Protein AF-0000000075735132 (afdb_homodimer)

Solvent-accessible surface area (backbone atoms only — not comparable to full-atom values): 22050 Å² total; per-residue (Å²): 130,84,70,47,73,65,55,49,49,50,51,51,50,47,44,49,54,45,39,51,53,48,32,50,73,66,31,64,91,72,55,51,64,58,58,38,16,55,75,54,72,46,49,54,64,59,48,31,70,76,30,65,45,66,66,43,42,49,52,51,56,51,56,54,73,49,44,65,52,47,50,49,36,55,48,51,74,75,40,79,85,58,55,46,62,61,53,50,49,49,54,50,42,53,50,36,36,54,41,63,74,29,66,48,54,40,51,50,50,36,49,45,54,54,47,28,60,72,77,33,45,67,60,44,49,50,49,53,50,52,49,34,50,27,43,22,52,33,35,43,51,21,42,76,70,64,43,40,21,80,84,53,49,34,66,42,48,19,50,38,50,46,16,18,53,51,22,43,51,49,45,43,61,70,65,48,76,92,60,46,45,62,57,47,47,34,49,26,51,51,46,50,52,60,46,43,37,43,53,94,83,52,76,78,72,80,76,127,129,83,71,46,72,64,55,50,49,50,51,50,50,47,44,51,52,44,38,51,51,47,33,53,73,64,32,63,89,73,55,50,66,58,59,40,16,55,75,55,72,47,50,55,65,60,48,31,70,74,29,66,46,67,65,42,42,50,53,52,55,52,55,52,72,50,43,65,52,46,50,48,32,54,48,49,74,73,39,79,85,58,57,45,62,61,51,50,51,51,54,51,42,53,50,37,34,53,43,62,75,29,68,48,55,40,52,50,48,38,50,45,53,55,46,27,61,71,76,32,47,67,58,45,50,49,48,54,50,51,49,33,50,28,44,22,51,32,36,44,51,22,41,74,71,63,44,39,23,80,82,53,48,35,65,42,48,20,51,38,50,44,15,18,53,51,22,45,49,50,45,44,61,69,64,48,76,91,58,46,44,63,58,49,48,33,49,24,51,51,45,51,52,61,44,42,36,43,52,92,83,51,77,78,72,78,76,128

Structure (mmCIF, N/CA/C/O backbone):
data_AF-0000000075735132-model_v1
#
loop_
_entity.id
_entity.type
_entity.pdbx_description
1 polymer 'TetR family transcriptional regulator'
#
loop_
_atom_site.group_PDB
_atom_site.id
_atom_site.type_symbol
_atom_site.label_atom_id
_atom_site.label_alt_id
_atom_site.label_comp_id
_atom_site.label_asym_id
_atom_site.label_entity_id
_atom_site.label_seq_id
_atom_site.pdbx_PDB_ins_code
_atom_site.Cartn_x
_atom_site.Cartn_y
_atom_site.Cartn_z
_atom_site.occupancy
_atom_site.B_iso_or_equiv
_atom_site.auth_seq_id
_atom_site.auth_comp_id
_atom_site.auth_asym_id
_atom_site.auth_atom_id
_atom_site.pdbx_PDB_model_num
ATOM 1 N N . MET A 1 1 ? 19.422 -32.281 -28.219 1 46.91 1 MET A N 1
ATOM 2 C CA . MET A 1 1 ? 17.984 -32.531 -28.234 1 46.91 1 MET A CA 1
ATOM 3 C C . MET A 1 1 ? 17.219 -31.344 -27.672 1 46.91 1 MET A C 1
ATOM 5 O O . MET A 1 1 ? 17.609 -30.766 -26.656 1 46.91 1 MET A O 1
ATOM 9 N N . ARG A 1 2 ? 16.469 -30.719 -28.516 1 56.91 2 ARG A N 1
ATOM 10 C CA . ARG A 1 2 ? 15.719 -29.5 -28.266 1 56.91 2 ARG A CA 1
ATOM 11 C C . ARG A 1 2 ? 14.766 -29.672 -27.094 1 56.91 2 ARG A C 1
ATOM 13 O O . ARG A 1 2 ? 13.875 -30.531 -27.125 1 56.91 2 ARG A O 1
ATOM 20 N N . ARG A 1 3 ? 15.219 -29.312 -25.984 1 70.75 3 ARG A N 1
ATOM 21 C CA . ARG A 1 3 ? 14.344 -29.438 -24.812 1 70.75 3 ARG A CA 1
ATOM 22 C C . ARG A 1 3 ? 12.953 -28.891 -25.109 1 70.75 3 ARG A C 1
ATOM 24 O O . ARG A 1 3 ? 12.812 -27.781 -25.641 1 70.75 3 ARG A O 1
ATOM 31 N N . THR A 1 4 ? 12 -29.672 -24.922 1 82.69 4 THR A N 1
ATOM 32 C CA . THR A 1 4 ? 10.617 -29.25 -25.094 1 82.69 4 THR A CA 1
ATOM 33 C C . THR A 1 4 ? 10.266 -28.125 -24.125 1 82.69 4 THR A C 1
ATOM 35 O O . THR A 1 4 ? 10.969 -27.906 -23.141 1 82.69 4 THR A O 1
ATOM 38 N N . LYS A 1 5 ? 9.383 -27.297 -24.547 1 81.69 5 LYS A N 1
ATOM 39 C CA . LYS A 1 5 ? 8.906 -26.203 -23.719 1 81.69 5 LYS A CA 1
ATOM 40 C C . LYS A 1 5 ? 8.555 -26.688 -22.312 1 81.69 5 LYS A C 1
ATOM 42 O O . LYS A 1 5 ? 8.867 -26.016 -21.328 1 81.69 5 LYS A O 1
ATOM 47 N N . LEU A 1 6 ? 8.031 -27.844 -22.25 1 84.69 6 LEU A N 1
ATOM 48 C CA . LEU A 1 6 ? 7.637 -28.422 -20.969 1 84.69 6 LEU A CA 1
ATOM 49 C C . LEU A 1 6 ? 8.859 -28.781 -20.141 1 84.69 6 LEU A C 1
ATOM 51 O O . LEU A 1 6 ? 8.875 -28.547 -18.922 1 84.69 6 LEU A O 1
ATOM 55 N N . GLU A 1 7 ? 9.828 -29.344 -20.781 1 84.56 7 GLU A N 1
ATOM 56 C CA . GLU A 1 7 ? 11.062 -29.688 -20.062 1 84.56 7 GLU A CA 1
ATOM 57 C C . GLU A 1 7 ? 11.773 -28.453 -19.547 1 84.56 7 GLU A C 1
ATOM 59 O O . GLU A 1 7 ? 12.297 -28.453 -18.422 1 84.56 7 GLU A O 1
ATOM 64 N N . ALA A 1 8 ? 11.75 -27.484 -20.359 1 87.75 8 ALA A N 1
ATOM 65 C CA . ALA A 1 8 ? 12.375 -26.219 -19.969 1 87.75 8 ALA A CA 1
ATOM 66 C C . ALA A 1 8 ? 11.672 -25.625 -18.75 1 87.75 8 ALA A C 1
ATOM 68 O O . ALA A 1 8 ? 12.32 -25.125 -17.828 1 87.75 8 ALA A O 1
ATOM 69 N N . GLU A 1 9 ? 10.367 -25.719 -18.781 1 89.94 9 GLU A N 1
ATOM 70 C CA . GLU A 1 9 ? 9.586 -25.172 -17.688 1 89.94 9 GLU A CA 1
ATOM 71 C C . GLU A 1 9 ? 9.812 -25.969 -16.406 1 89.94 9 GLU A C 1
ATOM 73 O O . GLU A 1 9 ? 9.891 -25.391 -15.312 1 89.94 9 GLU A O 1
ATOM 78 N N . THR A 1 10 ? 9.883 -27.219 -16.531 1 91.19 10 THR A N 1
ATOM 79 C CA . THR A 1 10 ? 10.148 -28.078 -15.375 1 91.19 10 THR A CA 1
ATOM 80 C C . THR A 1 10 ? 11.516 -27.766 -14.773 1 91.19 10 THR A C 1
ATOM 82 O O . THR A 1 10 ? 11.664 -27.688 -13.555 1 91.19 10 THR A O 1
ATOM 85 N N . THR A 1 11 ? 12.5 -27.641 -15.672 1 92.12 11 THR A N 1
ATOM 86 C CA . THR A 1 11 ? 13.844 -27.281 -15.227 1 92.12 11 THR A CA 1
ATOM 87 C C . THR A 1 11 ? 13.828 -25.938 -14.5 1 92.12 11 THR A C 1
ATOM 89 O O . THR A 1 11 ? 14.406 -25.797 -13.422 1 92.12 11 THR A O 1
ATOM 92 N N . ARG A 1 12 ? 13.195 -25.016 -15.125 1 93.81 12 ARG A N 1
ATOM 93 C CA . ARG A 1 12 ? 13.086 -23.688 -14.547 1 93.81 12 ARG A CA 1
ATOM 94 C C . ARG A 1 12 ? 12.484 -23.734 -13.148 1 93.81 12 ARG A C 1
ATOM 96 O O . ARG A 1 12 ? 13.023 -23.141 -12.211 1 93.81 12 ARG A O 1
ATOM 103 N N . GLU A 1 13 ? 11.414 -24.516 -13 1 93.5 13 GLU A N 1
ATOM 104 C CA . GLU A 1 13 ? 10.727 -24.625 -11.719 1 93.5 13 GLU A CA 1
ATOM 105 C C . GLU A 1 13 ? 11.602 -25.328 -10.68 1 93.5 13 GLU A C 1
ATOM 107 O O . GLU A 1 13 ? 11.594 -24.969 -9.5 1 93.5 13 GLU A O 1
ATOM 112 N N . THR A 1 14 ? 12.312 -26.297 -11.109 1 95 14 THR A N 1
ATOM 113 C CA . THR A 1 14 ? 13.211 -27 -10.211 1 95 14 THR A CA 1
ATOM 114 C C . THR A 1 14 ? 14.289 -26.062 -9.672 1 95 14 THR A C 1
ATOM 116 O O . THR A 1 14 ? 14.562 -26.047 -8.477 1 95 14 THR A O 1
ATOM 119 N N . ILE A 1 15 ? 14.859 -25.328 -10.578 1 96.12 15 ILE A N 1
ATOM 120 C CA . ILE A 1 15 ? 15.914 -24.406 -10.188 1 96.12 15 ILE A CA 1
ATOM 121 C C . ILE A 1 15 ? 15.352 -23.375 -9.211 1 96.12 15 ILE A C 1
ATOM 123 O O . ILE A 1 15 ? 15.984 -23.062 -8.195 1 96.12 15 ILE A O 1
ATOM 127 N N . LEU A 1 16 ? 14.172 -22.891 -9.469 1 96.19 16 LEU A N 1
ATOM 128 C CA . LEU A 1 16 ? 13.547 -21.891 -8.609 1 96.19 16 LEU A CA 1
ATOM 129 C C . LEU A 1 16 ? 13.273 -22.469 -7.223 1 96.19 16 LEU A C 1
ATOM 131 O O . LEU A 1 16 ? 13.508 -21.812 -6.211 1 96.19 16 LEU A O 1
ATOM 135 N N . ALA A 1 17 ? 12.805 -23.703 -7.195 1 95.88 17 ALA A N 1
ATOM 136 C CA . ALA A 1 17 ? 12.5 -24.344 -5.922 1 95.88 17 ALA A CA 1
ATOM 137 C C . ALA A 1 17 ? 13.758 -24.531 -5.082 1 95.88 17 ALA A C 1
ATOM 139 O O . ALA A 1 17 ? 13.75 -24.297 -3.873 1 95.88 17 ALA A O 1
ATOM 140 N N . VAL A 1 18 ? 14.781 -24.906 -5.707 1 97.25 18 VAL A N 1
ATOM 141 C CA . VAL A 1 18 ? 16.047 -25.141 -5.027 1 97.25 18 VAL A CA 1
ATOM 142 C C . VAL A 1 18 ? 16.625 -23.812 -4.547 1 97.25 18 VAL A C 1
ATOM 144 O O . VAL A 1 18 ? 17.125 -23.703 -3.424 1 97.25 18 VAL A O 1
ATOM 147 N N . ALA A 1 19 ? 16.594 -22.844 -5.41 1 97.38 19 ALA A N 1
ATOM 148 C CA . ALA A 1 19 ? 17.094 -21.516 -5.039 1 97.38 19 ALA A CA 1
ATOM 149 C C . ALA A 1 19 ? 16.344 -20.984 -3.812 1 97.38 19 ALA A C 1
ATOM 151 O O . ALA A 1 19 ? 16.969 -20.5 -2.867 1 97.38 19 ALA A O 1
ATOM 152 N N . GLU A 1 20 ? 15.039 -21.062 -3.863 1 96.12 20 GLU A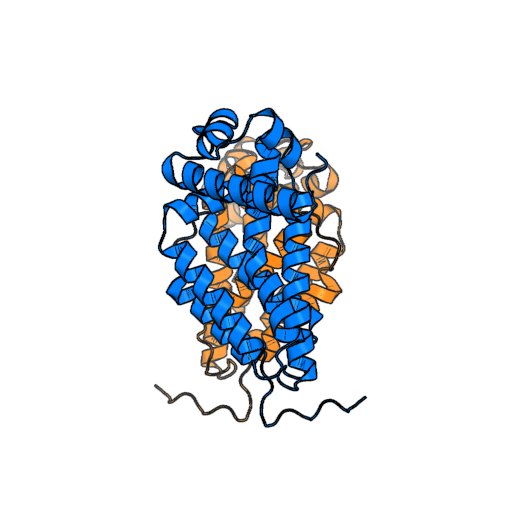 N 1
ATOM 153 C CA . GLU A 1 20 ? 14.227 -20.594 -2.74 1 96.12 20 GLU A CA 1
ATOM 154 C C . GLU A 1 20 ? 14.633 -21.297 -1.444 1 96.12 20 GLU A C 1
ATOM 156 O O . GLU A 1 20 ? 14.805 -20.641 -0.412 1 96.12 20 GLU A O 1
ATOM 161 N N . ARG A 1 21 ? 14.773 -22.578 -1.515 1 96.5 21 ARG A N 1
ATOM 162 C CA . ARG A 1 21 ? 15.164 -23.359 -0.343 1 96.5 21 ARG A CA 1
ATOM 163 C C . ARG A 1 21 ? 16.516 -22.891 0.195 1 96.5 21 ARG A C 1
ATOM 165 O O . ARG A 1 21 ? 16.672 -22.688 1.401 1 96.5 21 ARG A O 1
ATOM 172 N N . LEU A 1 22 ? 17.469 -22.703 -0.679 1 97.5 22 LEU A N 1
ATOM 173 C CA . LEU A 1 22 ? 18.797 -22.297 -0.275 1 97.5 22 LEU A CA 1
ATOM 174 C C . LEU A 1 22 ? 18.781 -20.875 0.302 1 97.5 22 LEU A C 1
ATOM 176 O O . LEU A 1 22 ? 19.453 -20.609 1.303 1 97.5 22 LEU A O 1
ATOM 180 N N . PHE A 1 23 ? 18.016 -20.016 -0.317 1 97 23 PHE A N 1
ATOM 181 C CA . PHE A 1 23 ? 17.906 -18.641 0.168 1 97 23 PHE A CA 1
ATOM 182 C C . PHE A 1 23 ? 17.25 -18.609 1.538 1 97 23 PHE A C 1
ATOM 184 O O . PHE A 1 23 ? 17.609 -17.797 2.391 1 97 23 PHE A O 1
ATOM 191 N N . LEU A 1 24 ? 16.234 -19.453 1.726 1 95.06 24 LEU A N 1
ATOM 192 C CA . LEU A 1 24 ? 15.547 -19.531 3.014 1 95.06 24 LEU A CA 1
ATOM 193 C C . LEU A 1 24 ? 16.5 -20.031 4.102 1 95.06 24 LEU A C 1
ATOM 195 O O . LEU A 1 24 ? 16.453 -19.547 5.234 1 95.06 24 LEU A O 1
ATOM 199 N N . GLU A 1 25 ? 17.406 -20.875 3.766 1 94.81 25 GLU A N 1
ATOM 200 C CA . GLU A 1 25 ? 18.297 -21.516 4.727 1 94.81 25 GLU A CA 1
ATOM 201 C C . GLU A 1 25 ? 19.5 -20.641 5.043 1 94.81 25 GLU A C 1
ATOM 203 O O . GLU A 1 25 ? 19.891 -20.5 6.207 1 94.81 25 GLU A O 1
ATOM 208 N N . SER A 1 26 ? 20.109 -20 3.996 1 95.12 26 SER A N 1
ATOM 209 C CA . SER A 1 26 ? 21.422 -19.391 4.184 1 95.12 26 SER A CA 1
ATOM 210 C C . SER A 1 26 ? 21.375 -17.891 3.92 1 95.12 26 SER A C 1
ATOM 212 O O . SER A 1 26 ? 22.312 -17.172 4.281 1 95.12 26 SER A O 1
ATOM 214 N N . GLY A 1 27 ? 20.297 -17.453 3.332 1 95.31 27 GLY A N 1
ATOM 215 C CA . GLY A 1 27 ? 20.234 -16.047 2.938 1 95.31 27 GLY A CA 1
ATOM 216 C C . GLY A 1 27 ? 20.672 -15.82 1.504 1 95.31 27 GLY A C 1
ATOM 217 O O . GLY A 1 27 ? 21.531 -16.547 0.985 1 95.31 27 GLY A O 1
ATOM 218 N N . VAL A 1 28 ? 20.219 -14.812 0.903 1 95.75 28 VAL A N 1
ATOM 219 C CA . VAL A 1 28 ? 20.438 -14.523 -0.512 1 95.75 28 VAL A CA 1
ATOM 220 C C . VAL A 1 28 ? 21.906 -14.188 -0.754 1 95.75 28 VAL A C 1
ATOM 222 O O . VAL A 1 28 ? 22.5 -14.641 -1.736 1 95.75 28 VAL A O 1
ATOM 225 N N . THR A 1 29 ? 22.438 -13.383 0.096 1 94.5 29 THR A N 1
ATOM 226 C CA . THR A 1 29 ? 23.797 -12.883 -0.089 1 94.5 29 THR A CA 1
ATOM 227 C C . THR A 1 29 ? 24.812 -14.031 -0.016 1 94.5 29 THR A C 1
ATOM 229 O O . THR A 1 29 ? 25.875 -13.969 -0.647 1 94.5 29 THR A O 1
ATOM 232 N N . GLU A 1 30 ? 24.516 -15.039 0.646 1 95.44 30 GLU A N 1
ATOM 233 C CA . GLU A 1 30 ? 25.469 -16.094 0.944 1 95.44 30 GLU A CA 1
ATOM 234 C C . GLU A 1 30 ? 25.391 -17.203 -0.101 1 95.44 30 GLU A C 1
ATOM 236 O O . GLU A 1 30 ? 26.25 -18.094 -0.133 1 95.44 30 GLU A O 1
ATOM 241 N N . VAL A 1 31 ? 24.375 -17.266 -0.853 1 96.56 31 VAL A N 1
ATOM 242 C CA . VAL A 1 31 ? 24.172 -18.344 -1.808 1 96.56 31 VAL A CA 1
ATOM 243 C C . VAL A 1 31 ? 24.562 -17.875 -3.211 1 96.56 31 VAL A C 1
ATOM 245 O O . VAL A 1 31 ? 24.094 -16.828 -3.672 1 96.56 31 VAL A O 1
ATOM 248 N N . SER A 1 32 ? 25.406 -18.578 -3.916 1 94.75 32 SER A N 1
ATOM 249 C CA . SER A 1 32 ? 25.828 -18.234 -5.27 1 94.75 32 SER A CA 1
ATOM 250 C C . SER A 1 32 ? 25.016 -18.984 -6.312 1 94.75 32 SER A C 1
ATOM 252 O O . SER A 1 32 ? 24.359 -19.984 -5.992 1 94.75 32 SER A O 1
ATOM 254 N N . LEU A 1 33 ? 25.094 -18.5 -7.512 1 94.5 33 LEU A N 1
ATOM 255 C CA . LEU A 1 33 ? 24.438 -19.172 -8.617 1 94.5 33 LEU A CA 1
ATOM 256 C C . LEU A 1 33 ? 25.031 -20.562 -8.828 1 94.5 33 LEU A C 1
ATOM 258 O O . LEU A 1 33 ? 24.312 -21.5 -9.211 1 94.5 33 LEU A O 1
ATOM 262 N N . GLU A 1 34 ? 26.312 -20.641 -8.602 1 94.81 34 GLU A N 1
ATOM 263 C CA . GLU A 1 34 ? 26.984 -21.922 -8.734 1 94.81 34 GLU A CA 1
ATOM 264 C C . GLU A 1 34 ? 26.453 -22.938 -7.723 1 94.81 34 GLU A C 1
ATOM 266 O O . GLU A 1 34 ? 26.203 -24.094 -8.062 1 94.81 34 GLU A O 1
ATOM 271 N N . GLN A 1 35 ? 26.312 -22.547 -6.527 1 96.56 35 GLN A N 1
ATOM 272 C CA . GLN A 1 35 ? 25.766 -23.406 -5.48 1 96.56 35 GLN A CA 1
ATOM 273 C C . GLN A 1 35 ? 24.359 -23.875 -5.828 1 96.56 35 GLN A C 1
ATOM 275 O O . GLN A 1 35 ? 24 -25.031 -5.59 1 96.56 35 GLN A O 1
ATOM 280 N N . ILE A 1 36 ? 23.547 -22.969 -6.395 1 97.25 36 ILE A N 1
ATOM 281 C CA . ILE A 1 36 ? 22.188 -23.297 -6.789 1 97.25 36 ILE A CA 1
ATOM 282 C C . ILE A 1 36 ? 22.203 -24.312 -7.93 1 97.25 36 ILE A C 1
ATOM 284 O O . ILE A 1 36 ? 21.453 -25.297 -7.91 1 97.25 36 ILE A O 1
ATOM 288 N 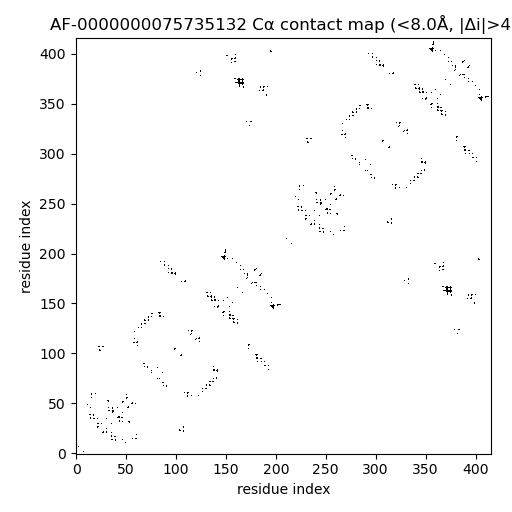N . ALA A 1 37 ? 23.062 -24.109 -8.898 1 96.75 37 ALA A N 1
ATOM 289 C CA . ALA A 1 37 ? 23.188 -25.016 -10.039 1 96.75 37 ALA A CA 1
ATOM 290 C C . ALA A 1 37 ? 23.547 -26.422 -9.594 1 96.75 37 ALA A C 1
ATOM 292 O O . ALA A 1 37 ? 22.875 -27.391 -9.961 1 96.75 37 ALA A O 1
ATOM 293 N N . VAL A 1 38 ? 24.5 -26.5 -8.727 1 97.06 38 VAL A N 1
ATOM 294 C CA . VAL A 1 38 ? 24.984 -27.781 -8.227 1 97.06 38 VAL A CA 1
ATOM 295 C C . VAL A 1 38 ? 23.891 -28.484 -7.434 1 97.06 38 VAL A C 1
ATOM 297 O O . VAL A 1 38 ? 23.609 -29.672 -7.648 1 97.06 38 VAL A O 1
ATOM 300 N N . ALA A 1 39 ? 23.281 -27.797 -6.598 1 97.25 39 ALA A N 1
ATOM 301 C CA . ALA A 1 39 ? 22.234 -28.375 -5.742 1 97.25 39 ALA A CA 1
ATOM 302 C C . ALA A 1 39 ? 21.047 -28.828 -6.57 1 97.25 39 ALA A C 1
ATOM 304 O O . ALA A 1 39 ? 20.375 -29.812 -6.211 1 97.25 39 ALA A O 1
ATOM 305 N N . ALA A 1 40 ? 20.766 -28.109 -7.621 1 96.88 40 ALA A N 1
ATOM 306 C CA . ALA A 1 40 ? 19.609 -28.422 -8.477 1 96.88 40 ALA A CA 1
ATOM 307 C C . ALA A 1 40 ? 19.969 -29.531 -9.469 1 96.88 40 ALA A C 1
ATOM 309 O O . ALA A 1 40 ? 19.078 -30.062 -10.148 1 96.88 40 ALA A O 1
ATOM 310 N N . GLY A 1 41 ? 21.203 -29.859 -9.578 1 96.88 41 GLY A N 1
ATOM 311 C CA . GLY A 1 41 ? 21.641 -30.922 -10.461 1 96.88 41 GLY A CA 1
ATOM 312 C C . GLY A 1 41 ? 21.844 -30.453 -11.891 1 96.88 41 GLY A C 1
ATOM 313 O O . GLY A 1 41 ? 21.656 -31.234 -12.836 1 96.88 41 GLY A O 1
ATOM 314 N N . PHE A 1 42 ? 22.109 -29.219 -12.039 1 95.69 42 PHE A N 1
ATOM 315 C CA . PHE A 1 42 ? 22.312 -28.656 -13.375 1 95.69 42 PHE A CA 1
ATOM 316 C C . PHE A 1 42 ? 23.656 -27.953 -13.453 1 95.69 42 PHE A C 1
ATOM 318 O O . PHE A 1 42 ? 24.328 -27.766 -12.438 1 95.69 42 PHE A O 1
ATOM 325 N N . THR A 1 43 ? 24 -27.578 -14.703 1 92.94 43 THR A N 1
ATOM 326 C CA . THR A 1 43 ? 25.219 -26.781 -14.898 1 92.94 43 THR A CA 1
ATOM 327 C C . THR A 1 43 ? 24.938 -25.297 -14.672 1 92.94 43 THR A C 1
ATOM 329 O O . THR A 1 43 ? 23.781 -24.859 -14.766 1 92.94 43 THR A O 1
ATOM 332 N N . ARG A 1 44 ? 26 -24.562 -14.406 1 91.44 44 ARG A N 1
ATOM 333 C CA . ARG A 1 44 ? 25.875 -23.109 -14.297 1 91.44 44 ARG A CA 1
ATOM 334 C C . ARG A 1 44 ? 25.328 -22.516 -15.594 1 91.44 44 ARG A C 1
ATOM 336 O O . ARG A 1 44 ? 24.547 -21.562 -15.555 1 91.44 44 ARG A O 1
ATOM 343 N N . GLY A 1 45 ? 25.766 -23.078 -16.656 1 91.62 45 GLY A N 1
ATOM 344 C CA . GLY A 1 45 ? 25.297 -22.625 -17.953 1 91.62 45 GLY A CA 1
ATOM 345 C C . GLY A 1 45 ? 23.797 -22.781 -18.125 1 91.62 45 GLY A C 1
ATOM 346 O O . GLY A 1 45 ? 23.125 -21.906 -18.672 1 91.62 45 GLY A O 1
ATOM 347 N N . ALA A 1 46 ? 23.297 -23.875 -17.703 1 91.25 46 ALA A N 1
ATOM 348 C CA . ALA A 1 46 ? 21.859 -24.125 -17.781 1 91.25 46 ALA A CA 1
ATOM 349 C C . ALA A 1 46 ? 21.078 -23.109 -16.969 1 91.25 46 ALA A C 1
ATOM 351 O O . ALA A 1 46 ? 20.031 -22.609 -17.406 1 91.25 46 ALA A O 1
ATOM 352 N N . VAL A 1 47 ? 21.578 -22.781 -15.742 1 93.94 47 VAL A N 1
ATOM 353 C CA . VAL A 1 47 ? 20.922 -21.797 -14.883 1 93.94 47 VAL A CA 1
ATOM 354 C C . VAL A 1 47 ? 20.984 -20.422 -15.539 1 93.94 47 VAL A C 1
ATOM 356 O O . VAL A 1 47 ? 20 -19.672 -15.523 1 93.94 47 VAL A O 1
ATOM 359 N N . HIS A 1 48 ? 22.094 -20.156 -16.141 1 92.06 48 HIS A N 1
ATOM 360 C CA . HIS A 1 48 ? 22.266 -18.891 -16.828 1 92.06 48 HIS A CA 1
ATOM 361 C C . HIS A 1 48 ? 21.312 -18.766 -18.016 1 92.06 48 HIS A C 1
ATOM 363 O O . HIS A 1 48 ? 20.797 -17.672 -18.297 1 92.06 48 HIS A O 1
ATOM 369 N N . TRP A 1 49 ? 21.125 -19.828 -18.656 1 92.44 49 TRP A N 1
ATOM 370 C CA . TRP A 1 49 ? 20.203 -19.844 -19.781 1 92.44 49 TRP A CA 1
ATOM 371 C C . TRP A 1 49 ? 18.797 -19.469 -19.328 1 92.44 49 TRP A C 1
ATOM 373 O O . TRP A 1 49 ? 18.078 -18.734 -20.016 1 92.44 49 TRP A O 1
ATOM 383 N N . HIS A 1 50 ? 18.406 -19.891 -18.203 1 94.25 50 HIS A N 1
ATOM 384 C CA . HIS A 1 50 ? 17.047 -19.672 -17.703 1 94.25 50 HIS A CA 1
ATOM 385 C C . HIS A 1 50 ? 16.906 -18.297 -17.047 1 94.25 50 HIS A C 1
ATOM 387 O O . HIS A 1 50 ? 15.859 -17.656 -17.156 1 94.25 50 HIS A O 1
ATOM 393 N N . PHE A 1 51 ? 17.969 -17.781 -16.312 1 95.94 51 PHE A N 1
ATOM 394 C CA . PHE A 1 51 ? 17.781 -16.625 -15.453 1 95.94 51 PHE A CA 1
ATOM 395 C C . PHE A 1 51 ? 18.812 -15.555 -15.75 1 95.94 51 PHE A C 1
ATOM 397 O O . PHE A 1 51 ? 18.734 -14.438 -15.242 1 95.94 51 PHE A O 1
ATOM 404 N N . GLN A 1 52 ? 19.797 -15.875 -16.562 1 93.31 52 GLN A N 1
ATOM 405 C CA . GLN A 1 52 ? 20.875 -14.992 -17 1 93.31 52 GLN A CA 1
ATOM 406 C C . GLN A 1 52 ? 21.859 -14.734 -15.859 1 93.31 52 GLN A C 1
ATOM 408 O O . GLN A 1 52 ? 23.062 -14.922 -16.016 1 93.31 52 GLN A O 1
ATOM 413 N N . ASN A 1 53 ? 21.422 -14.32 -14.727 1 93.38 53 ASN A N 1
ATOM 414 C CA . ASN A 1 53 ? 22.219 -14.031 -13.547 1 93.38 53 ASN A CA 1
ATOM 415 C C . ASN A 1 53 ? 21.391 -14.133 -12.266 1 93.38 53 ASN A C 1
ATOM 417 O O . ASN A 1 53 ? 20.234 -14.531 -12.312 1 93.38 53 ASN A O 1
ATOM 421 N N . LYS A 1 54 ? 21.969 -13.906 -11.188 1 93.38 54 LYS A N 1
ATOM 422 C CA . LYS A 1 54 ? 21.312 -14.031 -9.891 1 93.38 54 LYS A CA 1
ATOM 423 C C . LYS A 1 54 ? 20.141 -13.07 -9.773 1 93.38 54 LYS A C 1
ATOM 425 O O . LYS A 1 54 ? 19.109 -13.398 -9.18 1 93.38 54 LYS A O 1
ATOM 430 N N . GLN A 1 55 ? 20.281 -11.891 -10.344 1 93.06 55 GLN A N 1
ATOM 431 C CA . GLN A 1 55 ? 19.203 -10.906 -10.336 1 93.06 55 GLN A CA 1
ATOM 432 C C . GLN A 1 55 ? 17.969 -11.438 -11.055 1 93.06 55 GLN A C 1
ATOM 434 O O . GLN A 1 55 ? 16.844 -11.305 -10.562 1 93.06 55 GLN A O 1
ATOM 439 N N . GLY A 1 56 ? 18.266 -12 -12.195 1 94.56 56 GLY A N 1
ATOM 440 C CA . GLY A 1 56 ? 17.172 -12.609 -12.93 1 94.56 56 GLY A CA 1
ATOM 441 C C . GLY A 1 56 ? 16.469 -13.695 -12.148 1 94.56 56 GLY A C 1
ATOM 442 O O . GLY A 1 56 ? 15.242 -13.82 -12.219 1 94.56 56 GLY A O 1
ATOM 443 N N . LEU A 1 57 ? 17.219 -14.461 -11.469 1 95.81 57 LEU A N 1
ATOM 444 C CA . LEU A 1 57 ? 16.672 -15.523 -10.641 1 95.81 57 LEU A CA 1
ATOM 445 C C . LEU A 1 57 ? 15.836 -14.953 -9.5 1 95.81 57 LEU A C 1
ATOM 447 O O . LEU A 1 57 ? 14.75 -15.461 -9.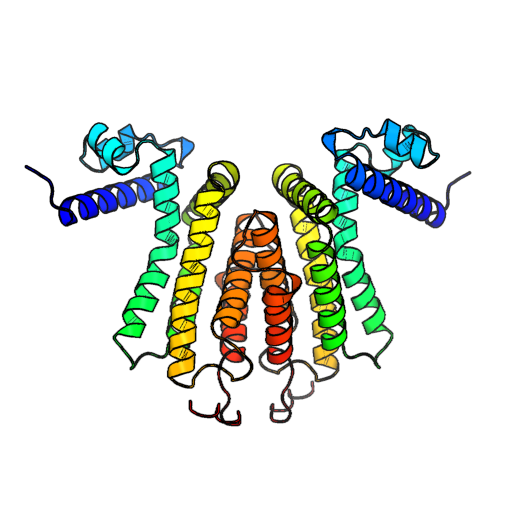203 1 95.81 57 LEU A O 1
ATOM 451 N N . LEU A 1 58 ? 16.281 -13.93 -8.859 1 95.38 58 LEU A N 1
ATOM 452 C CA . LEU A 1 58 ? 15.562 -13.281 -7.77 1 95.38 58 LEU A CA 1
ATOM 453 C C . LEU A 1 58 ? 14.227 -12.719 -8.25 1 95.38 58 LEU A C 1
ATOM 455 O O . LEU A 1 58 ? 13.203 -12.859 -7.574 1 95.38 58 LEU A O 1
ATOM 459 N N . LEU A 1 59 ? 14.242 -12.141 -9.391 1 93.75 59 LEU A N 1
ATOM 460 C CA . LEU A 1 59 ? 13.023 -11.578 -9.961 1 93.75 59 LEU A CA 1
ATOM 461 C C . LEU A 1 59 ? 12.031 -12.672 -10.328 1 93.75 59 LEU A C 1
ATOM 463 O O . LEU A 1 59 ? 10.82 -12.492 -10.18 1 93.75 59 LEU A O 1
ATOM 467 N N . ALA A 1 60 ? 12.562 -13.75 -10.781 1 94 60 ALA A N 1
ATOM 468 C CA . ALA A 1 60 ? 11.703 -14.891 -11.086 1 94 60 ALA A CA 1
ATOM 469 C C . ALA A 1 60 ? 11.055 -15.438 -9.82 1 94 60 ALA A C 1
ATOM 471 O O . ALA A 1 60 ? 9.906 -15.891 -9.844 1 94 60 ALA A O 1
ATOM 472 N N . LEU A 1 61 ? 11.75 -15.438 -8.758 1 93.75 61 LEU A N 1
ATOM 473 C CA . LEU A 1 61 ? 11.203 -15.867 -7.469 1 93.75 61 LEU A CA 1
ATOM 474 C C . LEU A 1 61 ? 10.086 -14.93 -7.016 1 93.75 61 LEU A C 1
ATOM 476 O O . LEU A 1 61 ? 9.07 -15.383 -6.488 1 93.75 61 LEU A O 1
ATOM 480 N N . LEU A 1 62 ? 10.266 -13.727 -7.234 1 90.62 62 LEU A N 1
ATOM 481 C CA . LEU A 1 62 ? 9.234 -12.75 -6.914 1 90.62 62 LEU A CA 1
ATOM 482 C C . LEU A 1 62 ? 7.965 -13.016 -7.723 1 90.62 62 LEU A C 1
ATOM 484 O O . LEU A 1 62 ? 6.859 -13 -7.176 1 90.62 62 LEU A O 1
ATOM 488 N N . ASP A 1 63 ? 8.164 -13.273 -8.977 1 89.25 63 ASP A N 1
ATOM 489 C CA . ASP A 1 63 ? 7.035 -13.555 -9.859 1 89.25 63 ASP A CA 1
ATOM 490 C C . ASP A 1 63 ? 6.238 -14.766 -9.367 1 89.25 63 ASP A C 1
ATOM 492 O O . ASP A 1 63 ? 5.02 -14.812 -9.523 1 89.25 63 ASP A O 1
ATOM 496 N N . ARG A 1 64 ? 6.906 -15.641 -8.828 1 87 64 ARG A N 1
ATOM 497 C CA . ARG A 1 64 ? 6.285 -16.875 -8.352 1 87 64 ARG A CA 1
ATOM 498 C C . ARG A 1 64 ? 5.32 -16.578 -7.207 1 87 64 ARG A C 1
ATOM 500 O O . ARG A 1 64 ? 4.344 -17.312 -7.016 1 87 64 ARG A O 1
ATOM 507 N N . MET A 1 65 ? 5.461 -15.516 -6.516 1 83.19 65 MET A N 1
ATOM 508 C CA . MET A 1 65 ? 4.621 -15.164 -5.375 1 83.19 65 MET A CA 1
ATOM 509 C C . MET A 1 65 ? 3.199 -14.836 -5.828 1 83.19 65 MET A C 1
ATOM 511 O O . MET A 1 65 ? 2.254 -14.969 -5.047 1 83.19 65 MET A O 1
ATOM 515 N N . GLY A 1 66 ? 3.045 -14.484 -7.043 1 82.81 66 GLY A N 1
ATOM 516 C CA . GLY A 1 66 ? 1.735 -14.141 -7.57 1 82.81 66 GLY A CA 1
ATOM 517 C C . GLY A 1 66 ? 1.031 -15.305 -8.227 1 82.81 66 GLY A C 1
ATOM 518 O O . GLY A 1 66 ? -0.153 -15.219 -8.562 1 82.81 66 GLY A O 1
ATOM 519 N N . LEU A 1 67 ? 1.641 -16.484 -8.398 1 84.06 67 LEU A N 1
ATOM 520 C CA . LEU A 1 67 ? 1.164 -17.594 -9.203 1 84.06 67 LEU A CA 1
ATOM 521 C C . LEU A 1 67 ? -0.115 -18.188 -8.617 1 84.06 67 LEU A C 1
ATOM 523 O O . LEU A 1 67 ? -1.058 -18.484 -9.352 1 84.06 67 LEU A O 1
ATOM 527 N N . PRO A 1 68 ? -0.202 -18.266 -7.355 1 88.25 68 PRO A N 1
ATOM 528 C CA . PRO A 1 68 ? -1.411 -18.875 -6.789 1 88.25 68 PRO A CA 1
ATOM 529 C C . PRO A 1 68 ? -2.682 -18.109 -7.172 1 88.25 68 PRO A C 1
ATOM 531 O O . PRO A 1 68 ? -3.713 -18.734 -7.449 1 88.25 68 PRO A O 1
ATOM 534 N N . LEU A 1 69 ? -2.648 -16.828 -7.223 1 91.56 69 LEU A N 1
ATOM 535 C CA . LEU A 1 69 ? -3.82 -16.047 -7.594 1 91.56 69 LEU A CA 1
ATOM 536 C C . LEU A 1 69 ? -4.168 -16.25 -9.062 1 91.56 69 LEU A C 1
ATOM 538 O O . LEU A 1 69 ? -5.344 -16.281 -9.43 1 91.56 69 LEU A O 1
ATOM 542 N N . GLU A 1 70 ? -3.137 -16.297 -9.859 1 91.75 70 GLU A N 1
ATOM 543 C CA . GLU A 1 70 ? -3.352 -16.578 -11.273 1 91.75 70 GLU A CA 1
ATOM 544 C C . GLU A 1 70 ? -4.012 -17.938 -11.477 1 91.75 70 GLU A C 1
ATOM 546 O O . GLU A 1 70 ? -4.926 -18.078 -12.289 1 91.75 70 GLU A O 1
ATOM 551 N N . GLN A 1 71 ? -3.506 -18.844 -10.75 1 93.31 71 GLN A N 1
ATOM 552 C CA . GLN A 1 71 ? -4.066 -20.203 -10.812 1 93.31 71 GLN A CA 1
ATOM 553 C C . GLN A 1 71 ? -5.512 -20.219 -10.328 1 93.31 71 GLN A C 1
ATOM 555 O O . GLN A 1 71 ? -6.359 -20.891 -10.914 1 93.31 71 GLN A O 1
ATOM 560 N N . LEU A 1 72 ? -5.797 -19.5 -9.258 1 95.75 72 LEU A N 1
ATOM 561 C CA . LEU A 1 72 ? -7.156 -19.406 -8.734 1 95.75 72 LEU A CA 1
ATOM 562 C C . LEU A 1 72 ? -8.102 -18.812 -9.766 1 95.75 72 LEU A C 1
ATOM 564 O O . LEU A 1 72 ? -9.203 -19.328 -9.977 1 95.75 72 LEU A O 1
ATOM 568 N N . ALA A 1 73 ? -7.684 -17.734 -10.406 1 95.69 73 ALA A N 1
ATOM 569 C CA . ALA A 1 73 ? -8.5 -17.109 -11.453 1 95.69 73 ALA A CA 1
ATOM 570 C C . ALA A 1 73 ? -8.828 -18.109 -12.562 1 95.69 73 ALA A C 1
ATOM 572 O O . ALA A 1 73 ? -9.969 -18.188 -13.016 1 95.69 73 ALA A O 1
ATOM 573 N N . GLY A 1 74 ? -7.805 -18.875 -12.953 1 95.44 74 GLY A N 1
ATOM 574 C CA . GLY A 1 74 ? -8.016 -19.891 -13.969 1 95.44 74 GLY A CA 1
ATOM 575 C C . GLY A 1 74 ? -8.992 -20.969 -13.531 1 95.44 74 GLY A C 1
ATOM 576 O O . GLY A 1 74 ? -9.844 -21.406 -14.32 1 95.44 74 GLY A O 1
ATOM 577 N N . GLN A 1 75 ? -8.891 -21.375 -12.305 1 96.12 75 GLN A N 1
ATOM 578 C CA . GLN A 1 75 ? -9.789 -22.375 -11.75 1 96.12 75 GLN A CA 1
ATOM 579 C C . GLN A 1 75 ? -11.227 -21.875 -11.727 1 96.12 75 GLN A C 1
ATOM 581 O O . GLN A 1 75 ? -12.156 -22.625 -12.047 1 96.12 75 GLN A O 1
ATOM 586 N N . LEU A 1 76 ? -11.391 -20.672 -11.375 1 96.12 76 LEU A N 1
ATOM 587 C CA . LEU A 1 76 ? -12.719 -20.078 -11.219 1 96.12 76 LEU A CA 1
ATOM 588 C C . LEU A 1 76 ? -13.391 -19.906 -12.57 1 96.12 76 LEU A C 1
ATOM 590 O O . LEU A 1 76 ? -14.625 -19.891 -12.664 1 96.12 76 LEU A O 1
ATOM 594 N N . GLU A 1 77 ? -12.609 -19.75 -13.594 1 94.62 77 GLU A N 1
ATOM 595 C CA . GLU A 1 77 ? -13.148 -19.625 -14.938 1 94.62 77 GLU A CA 1
ATOM 596 C C . GLU A 1 77 ? -13.789 -20.938 -15.398 1 94.62 77 GLU A C 1
ATOM 598 O O . GLU A 1 77 ? -14.734 -20.922 -16.188 1 94.62 77 GLU A O 1
ATOM 603 N N . ILE A 1 78 ? -13.289 -22.031 -14.883 1 94.38 78 ILE A N 1
ATOM 604 C CA . ILE A 1 78 ? -13.719 -23.344 -15.352 1 94.38 78 ILE A CA 1
ATOM 605 C C . ILE A 1 78 ? -14.781 -23.906 -14.398 1 94.38 78 ILE A C 1
ATOM 607 O O . ILE A 1 78 ? -15.719 -24.578 -14.836 1 94.38 78 ILE A O 1
ATOM 611 N N . ASP A 1 79 ? -14.625 -23.656 -13.109 1 95.12 79 ASP A N 1
ATOM 612 C CA . ASP A 1 79 ? -15.5 -24.234 -12.086 1 95.12 79 ASP A CA 1
ATOM 613 C C . ASP A 1 79 ? -16.469 -23.172 -11.547 1 95.12 79 ASP A C 1
ATOM 615 O O . ASP A 1 79 ? -16.109 -22.406 -10.648 1 95.12 79 ASP A O 1
ATOM 619 N N . ASP A 1 80 ? -17.656 -23.281 -11.922 1 92.38 80 ASP A N 1
ATOM 620 C CA . ASP A 1 80 ? -18.641 -22.266 -11.539 1 92.38 80 ASP A CA 1
ATOM 621 C C . ASP A 1 80 ? -19.312 -22.641 -10.219 1 92.38 80 ASP A C 1
ATOM 623 O O . ASP A 1 80 ? -20.172 -21.891 -9.734 1 92.38 80 ASP A O 1
ATOM 627 N N . THR A 1 81 ? -18.906 -23.703 -9.633 1 94.38 81 THR A N 1
ATOM 628 C CA . THR A 1 81 ? -19.484 -24.109 -8.352 1 94.38 81 THR A CA 1
ATOM 629 C C . THR A 1 81 ? -18.797 -23.391 -7.199 1 94.38 81 THR A C 1
ATOM 631 O O . THR A 1 81 ? -19.312 -23.359 -6.078 1 94.38 81 THR A O 1
ATOM 634 N N . LEU A 1 82 ? -17.688 -22.859 -7.449 1 95.31 82 LEU A N 1
ATOM 635 C CA . LEU A 1 82 ? -16.922 -22.156 -6.434 1 95.31 82 LEU A CA 1
ATOM 636 C C . LEU A 1 82 ? -17.344 -20.688 -6.371 1 95.31 82 LEU A C 1
ATOM 638 O O . LEU A 1 82 ? -17.594 -20.062 -7.402 1 95.31 82 LEU A O 1
ATOM 642 N N . ASP A 1 83 ? -17.469 -20.188 -5.191 1 95.56 83 ASP A N 1
ATOM 643 C CA . ASP A 1 83 ? -17.703 -18.75 -5.012 1 95.56 83 ASP A CA 1
ATOM 644 C C . ASP A 1 83 ? -16.391 -17.969 -5.137 1 95.56 83 ASP A C 1
ATOM 646 O O . ASP A 1 83 ? -15.484 -18.141 -4.32 1 95.56 83 ASP A O 1
ATOM 650 N N . PRO A 1 84 ? -16.281 -17.125 -6.141 1 96.38 84 PRO A N 1
ATOM 651 C CA . PRO A 1 84 ? -15.023 -16.422 -6.398 1 96.38 84 PRO A CA 1
ATOM 652 C C . PRO A 1 84 ? -14.523 -15.656 -5.184 1 96.38 84 PRO A C 1
ATOM 654 O O . PRO A 1 84 ? -13.328 -15.656 -4.895 1 96.38 84 PRO A O 1
ATOM 657 N N . MET A 1 85 ? -15.359 -15.039 -4.469 1 94.5 85 MET A N 1
ATOM 658 C CA . MET A 1 85 ? -14.953 -14.203 -3.342 1 94.5 85 MET A CA 1
ATOM 659 C C . MET A 1 85 ? -14.469 -15.062 -2.178 1 94.5 85 MET A C 1
ATOM 661 O O . MET A 1 85 ? -13.469 -14.742 -1.537 1 94.5 85 MET A O 1
ATOM 665 N N . ASP A 1 86 ? -15.172 -16.125 -1.883 1 95.94 86 ASP A N 1
ATOM 666 C CA . ASP A 1 86 ? -14.75 -17.031 -0.821 1 95.94 86 ASP A CA 1
ATOM 667 C C . ASP A 1 86 ? -13.383 -17.625 -1.12 1 95.94 86 ASP A C 1
ATOM 669 O O . ASP A 1 86 ? -12.531 -17.734 -0.228 1 95.94 86 ASP A O 1
ATOM 673 N N . GLU A 1 87 ? -13.25 -18.031 -2.346 1 96.75 87 GLU A N 1
ATOM 674 C CA . GLU A 1 87 ? -11.977 -18.625 -2.736 1 96.75 87 GLU A CA 1
ATOM 675 C C . GLU A 1 87 ? -10.844 -17.609 -2.664 1 96.75 87 GLU A C 1
ATOM 677 O O . GLU A 1 87 ? -9.727 -17.938 -2.252 1 96.75 87 GLU A O 1
ATOM 682 N N . LEU A 1 88 ? -11.086 -16.359 -3.088 1 96.69 88 LEU A N 1
ATOM 683 C CA . LEU A 1 88 ? -10.094 -15.297 -3.008 1 96.69 88 LEU A CA 1
ATOM 684 C C . LEU A 1 88 ? -9.672 -15.055 -1.563 1 96.69 88 LEU A C 1
ATOM 686 O O . LEU A 1 88 ? -8.477 -14.977 -1.27 1 96.69 88 LEU A O 1
ATOM 690 N N . VAL A 1 89 ? -10.648 -14.969 -0.67 1 95.81 89 VAL A N 1
ATOM 691 C CA . VAL A 1 89 ? -10.383 -14.719 0.742 1 95.81 89 VAL A CA 1
ATOM 692 C C . VAL A 1 89 ? -9.586 -15.883 1.328 1 95.81 89 VAL A C 1
ATOM 694 O O . VAL A 1 89 ? -8.609 -15.672 2.057 1 95.81 89 VAL A O 1
ATOM 697 N N . ARG A 1 90 ? -10.008 -17.078 1.011 1 95.75 90 ARG A N 1
ATOM 698 C CA . ARG A 1 90 ? -9.32 -18.266 1.505 1 95.75 90 ARG A CA 1
ATOM 699 C C . ARG A 1 90 ? -7.867 -18.297 1.041 1 95.75 90 ARG A C 1
ATOM 701 O O . ARG A 1 90 ? -6.961 -18.547 1.841 1 95.75 90 ARG A O 1
ATOM 708 N N . ASP A 1 91 ? -7.723 -18.078 -0.228 1 95 91 ASP A N 1
ATOM 709 C CA . ASP A 1 91 ? -6.379 -18.078 -0.79 1 95 91 ASP A CA 1
ATOM 710 C C . ASP A 1 91 ? -5.516 -16.984 -0.142 1 95 91 ASP A C 1
ATOM 712 O O . ASP A 1 91 ? -4.402 -17.266 0.309 1 95 91 ASP A O 1
ATOM 716 N N . MET A 1 92 ? -5.996 -15.766 -0.05 1 94.62 92 MET A N 1
ATOM 717 C CA . MET A 1 92 ? -5.246 -14.633 0.483 1 94.62 92 MET A CA 1
ATOM 718 C C . MET A 1 92 ? -4.922 -14.836 1.959 1 94.62 92 MET A C 1
ATOM 720 O O . MET A 1 92 ? -3.777 -14.656 2.377 1 94.62 92 MET A O 1
ATOM 724 N N . THR A 1 93 ? -5.91 -15.211 2.768 1 94.19 93 THR A N 1
ATOM 725 C CA . THR A 1 93 ? -5.699 -15.367 4.203 1 94.19 93 THR A CA 1
ATOM 726 C C . THR A 1 93 ? -4.738 -16.516 4.488 1 94.19 93 THR A C 1
ATOM 728 O O . THR A 1 93 ? -3.918 -16.438 5.406 1 94.19 93 THR A O 1
ATOM 731 N N . GLY A 1 94 ? -4.84 -17.625 3.715 1 92.69 94 GLY A N 1
ATOM 732 C CA . GLY A 1 94 ? -3.873 -18.703 3.842 1 92.69 94 GLY A CA 1
ATOM 733 C C . GLY A 1 94 ? -2.443 -18.25 3.602 1 92.69 94 GLY A C 1
ATOM 734 O O . GLY A 1 94 ? -1.546 -18.578 4.383 1 92.69 94 GLY A O 1
ATOM 735 N N . ARG A 1 95 ? -2.219 -17.469 2.635 1 90.94 95 ARG A N 1
ATOM 736 C CA . ARG A 1 95 ? -0.892 -16.984 2.279 1 90.94 95 ARG A CA 1
ATOM 737 C C . ARG A 1 95 ? -0.365 -16.016 3.334 1 90.94 95 ARG A C 1
ATOM 739 O O . ARG A 1 95 ? 0.822 -16.031 3.664 1 90.94 95 ARG A O 1
ATOM 746 N N . LEU A 1 96 ? -1.232 -15.117 3.777 1 91.06 96 LEU A N 1
ATOM 747 C CA . LEU A 1 96 ? -0.846 -14.172 4.816 1 91.06 96 LEU A CA 1
ATOM 748 C C . LEU A 1 96 ? -0.405 -14.898 6.082 1 91.06 96 LEU A C 1
ATOM 750 O O . LEU A 1 96 ? 0.583 -14.516 6.711 1 91.06 96 LEU A O 1
ATOM 754 N N . CYS A 1 97 ? -1.123 -15.945 6.41 1 89.94 97 CYS A N 1
ATOM 755 C CA . CYS A 1 97 ? -0.786 -16.75 7.582 1 89.94 97 CYS A CA 1
ATOM 756 C C . CYS A 1 97 ? 0.561 -17.438 7.398 1 89.94 97 CYS A C 1
ATOM 758 O O . CYS A 1 97 ? 1.381 -17.453 8.32 1 89.94 97 CYS A O 1
ATOM 760 N N . GLU A 1 98 ? 0.776 -17.953 6.223 1 87.12 98 GLU A N 1
ATOM 761 C CA . GLU A 1 98 ? 2.043 -18.625 5.918 1 87.12 98 GLU A CA 1
ATOM 762 C C . GLU A 1 98 ? 3.211 -17.641 6.02 1 87.12 98 GLU A C 1
ATOM 764 O O . GLU A 1 98 ? 4.273 -17.984 6.539 1 87.12 98 GLU A O 1
ATOM 769 N N . LEU A 1 99 ? 3.016 -16.484 5.547 1 86.94 99 LEU A N 1
ATOM 770 C CA . LEU A 1 99 ? 4.051 -15.453 5.555 1 86.94 99 LEU A CA 1
ATOM 771 C C . LEU A 1 99 ? 4.406 -15.055 6.984 1 86.94 99 LEU A C 1
ATOM 773 O O . LEU A 1 99 ? 5.578 -14.844 7.301 1 86.94 99 LEU A O 1
ATOM 777 N N . GLU A 1 100 ? 3.396 -14.977 7.809 1 87.31 100 GLU A N 1
ATOM 778 C CA . GLU A 1 100 ? 3.611 -14.547 9.188 1 87.31 100 GLU A CA 1
ATOM 779 C C . GLU A 1 100 ? 4.309 -15.641 10 1 87.31 100 GLU A C 1
ATOM 781 O O . GLU A 1 100 ? 5.117 -15.344 10.883 1 87.31 100 GLU A O 1
ATOM 786 N N . MET A 1 101 ? 4.035 -16.875 9.766 1 86.25 101 MET A N 1
ATOM 787 C CA . MET A 1 101 ? 4.461 -17.984 10.602 1 86.25 101 MET A CA 1
ATOM 788 C C . MET A 1 101 ? 5.91 -18.359 10.312 1 86.25 101 MET A C 1
ATOM 790 O O . MET A 1 101 ? 6.551 -19.047 11.102 1 86.25 101 MET A O 1
ATOM 794 N N . ASP A 1 102 ? 6.465 -17.891 9.281 1 90.38 102 ASP A N 1
ATOM 795 C CA . ASP A 1 102 ? 7.812 -18.297 8.898 1 90.38 102 ASP A CA 1
ATOM 796 C C . ASP A 1 102 ? 8.727 -17.078 8.75 1 90.38 102 ASP A C 1
ATOM 798 O O . ASP A 1 102 ? 8.773 -16.453 7.688 1 90.38 102 ASP A O 1
ATOM 802 N N . PRO A 1 103 ? 9.492 -16.875 9.781 1 91.38 103 PRO A N 1
ATOM 803 C CA . PRO A 1 103 ? 10.391 -15.719 9.75 1 91.38 103 PRO A CA 1
ATOM 804 C C . PRO A 1 103 ? 11.367 -15.766 8.57 1 91.38 103 PRO A C 1
ATOM 806 O O . PRO A 1 103 ? 11.789 -14.719 8.078 1 91.38 103 PRO A O 1
ATOM 809 N N . LYS A 1 104 ? 11.734 -16.922 8.148 1 93.69 104 LYS A N 1
ATOM 810 C CA . LYS A 1 104 ? 12.617 -17.047 6.988 1 93.69 104 LYS A CA 1
ATOM 811 C C . LYS A 1 104 ? 11.922 -16.562 5.719 1 93.69 104 LYS A C 1
ATOM 813 O O . LYS A 1 104 ? 12.531 -15.898 4.883 1 93.69 104 LYS A O 1
ATOM 818 N N . ARG A 1 105 ? 10.695 -16.891 5.609 1 91.88 105 ARG A N 1
ATOM 819 C CA . ARG A 1 105 ? 9.922 -16.453 4.453 1 91.88 105 ARG A CA 1
ATOM 820 C C . ARG A 1 105 ? 9.727 -14.938 4.465 1 91.88 105 ARG A C 1
ATOM 822 O O . ARG A 1 105 ? 9.758 -14.297 3.414 1 91.88 105 ARG A O 1
ATOM 829 N N . LYS A 1 106 ? 9.477 -14.375 5.641 1 92.06 106 LYS A N 1
ATOM 830 C CA . LYS A 1 106 ? 9.367 -12.93 5.758 1 92.06 106 LYS A CA 1
ATOM 831 C C . LYS A 1 106 ? 10.656 -12.242 5.312 1 92.06 106 LYS A C 1
ATOM 833 O O . LYS A 1 106 ? 10.617 -11.266 4.559 1 92.06 106 LYS A O 1
ATOM 838 N N . ARG A 1 107 ? 11.766 -12.781 5.77 1 93.5 107 ARG A N 1
ATOM 839 C CA . ARG A 1 107 ? 13.062 -12.203 5.43 1 93.5 107 ARG A CA 1
ATOM 840 C C . ARG A 1 107 ? 13.312 -12.273 3.926 1 93.5 107 ARG A C 1
ATOM 842 O O . ARG A 1 107 ? 13.758 -11.297 3.322 1 93.5 107 ARG A O 1
ATOM 849 N N . LEU A 1 108 ? 13.039 -13.406 3.377 1 94 108 LEU A N 1
ATOM 850 C CA . LEU A 1 108 ? 13.234 -13.57 1.942 1 94 108 LEU A CA 1
ATOM 851 C C . LEU A 1 108 ? 12.32 -12.648 1.154 1 94 108 LEU A C 1
ATOM 853 O O . LEU A 1 108 ? 12.75 -11.992 0.204 1 94 108 LEU A O 1
ATOM 857 N N . SER A 1 109 ? 11.055 -12.57 1.577 1 92.69 109 SER A N 1
ATOM 858 C CA . SER A 1 109 ? 10.094 -11.695 0.903 1 92.69 109 SER A CA 1
ATOM 859 C C . SER A 1 109 ? 10.523 -10.234 0.999 1 92.69 109 SER A C 1
ATOM 861 O O . SER A 1 109 ? 10.43 -9.492 0.019 1 92.69 109 SER A O 1
ATOM 863 N N . THR A 1 110 ? 10.969 -9.867 2.168 1 91.62 110 THR A N 1
ATOM 864 C CA . THR A 1 110 ? 11.477 -8.516 2.373 1 91.62 110 THR A CA 1
ATOM 865 C C . THR A 1 110 ? 12.625 -8.219 1.414 1 91.62 110 THR A C 1
ATOM 867 O O . THR A 1 110 ? 12.648 -7.168 0.77 1 91.62 110 THR A O 1
ATOM 870 N N . TYR A 1 111 ? 13.508 -9.133 1.344 1 93.19 111 TYR A N 1
ATOM 871 C CA . TYR A 1 111 ? 14.656 -8.977 0.458 1 93.19 111 TYR A CA 1
ATOM 872 C C . TYR A 1 111 ? 14.203 -8.836 -0.993 1 93.19 111 TYR A C 1
ATOM 874 O O . TYR A 1 111 ? 14.648 -7.922 -1.699 1 93.19 111 TYR A O 1
ATOM 882 N N . LEU A 1 112 ? 13.328 -9.695 -1.428 1 92.31 112 LEU A N 1
ATOM 883 C CA . LEU A 1 112 ? 12.898 -9.734 -2.82 1 92.31 112 LEU A CA 1
ATOM 884 C C . LEU A 1 112 ? 12.156 -8.461 -3.199 1 92.31 112 LEU A C 1
ATOM 886 O O . LEU A 1 112 ? 12.414 -7.875 -4.254 1 92.31 112 LEU A O 1
ATOM 890 N N . VAL A 1 113 ? 11.305 -7.988 -2.342 1 88.5 113 VAL A N 1
ATOM 891 C CA . VAL A 1 113 ? 10.5 -6.801 -2.613 1 88.5 113 VAL A CA 1
ATOM 892 C C . VAL A 1 113 ? 11.391 -5.566 -2.652 1 88.5 113 VAL A C 1
ATOM 894 O O . VAL A 1 113 ? 11.281 -4.742 -3.566 1 88.5 113 VAL A O 1
ATOM 897 N N . ASN A 1 114 ? 12.273 -5.453 -1.719 1 86.81 114 ASN A N 1
ATOM 898 C CA . ASN A 1 114 ? 13.195 -4.32 -1.69 1 86.81 114 ASN A CA 1
ATOM 899 C C . ASN A 1 114 ? 14.141 -4.34 -2.887 1 86.81 114 ASN A C 1
ATOM 901 O O . ASN A 1 114 ? 14.43 -3.293 -3.471 1 86.81 114 ASN A O 1
ATOM 905 N N . PHE A 1 115 ? 14.602 -5.52 -3.217 1 90 115 PHE A N 1
ATOM 906 C CA . PHE A 1 115 ? 15.477 -5.684 -4.367 1 90 115 PHE A CA 1
ATOM 907 C C . PHE A 1 115 ? 14.789 -5.238 -5.648 1 90 115 PHE A C 1
ATOM 909 O O . PHE A 1 115 ? 15.359 -4.48 -6.438 1 90 115 PHE A O 1
ATOM 916 N N . ALA A 1 116 ? 13.578 -5.672 -5.832 1 89.38 116 ALA A N 1
ATOM 917 C CA . ALA A 1 116 ? 12.836 -5.34 -7.039 1 89.38 116 ALA A CA 1
ATOM 918 C C . ALA A 1 116 ? 12.531 -3.846 -7.105 1 89.38 116 ALA A C 1
ATOM 920 O O . ALA A 1 116 ? 12.617 -3.234 -8.172 1 89.38 116 ALA A O 1
ATOM 921 N N . ALA A 1 117 ? 12.195 -3.287 -6 1 84 117 ALA A N 1
ATOM 922 C CA . ALA A 1 117 ? 11.852 -1.868 -5.938 1 84 117 ALA A CA 1
ATOM 923 C C . ALA A 1 117 ? 13.023 -0.998 -6.375 1 84 117 ALA A C 1
ATOM 925 O O . ALA A 1 117 ? 12.836 0.037 -7.02 1 84 117 ALA A O 1
ATOM 926 N N . VAL A 1 118 ? 14.227 -1.445 -6.117 1 84.62 118 VAL A N 1
ATOM 927 C CA . VAL A 1 118 ? 15.414 -0.634 -6.359 1 84.62 118 VAL A CA 1
ATOM 928 C C . VAL A 1 118 ? 16.031 -1.003 -7.711 1 84.62 118 VAL A C 1
ATOM 930 O O . VAL A 1 118 ? 16.328 -0.126 -8.523 1 84.62 118 VAL A O 1
ATOM 933 N N . GLU A 1 119 ? 16.094 -2.293 -7.984 1 89 119 GLU A N 1
ATOM 934 C CA . GLU A 1 119 ? 16.906 -2.766 -9.102 1 89 119 GLU A CA 1
ATOM 935 C C . GLU A 1 119 ? 16.047 -2.977 -10.352 1 89 119 GLU A C 1
ATOM 937 O O . GLU A 1 119 ? 16.562 -2.938 -11.477 1 89 119 GLU A O 1
ATOM 942 N N . ALA A 1 120 ? 14.789 -3.191 -10.148 1 92.06 120 ALA A N 1
ATOM 943 C CA . ALA A 1 120 ? 13.93 -3.523 -11.281 1 92.06 120 ALA A CA 1
ATOM 944 C C . ALA A 1 120 ? 12.523 -2.963 -11.086 1 92.06 120 ALA A C 1
ATOM 946 O O . ALA A 1 120 ? 11.547 -3.709 -11.094 1 92.06 120 ALA A O 1
ATOM 947 N N . PRO A 1 121 ? 12.383 -1.68 -11.031 1 88.31 121 PRO A N 1
ATOM 948 C CA . PRO A 1 121 ? 11.078 -1.068 -10.773 1 88.31 121 PRO A CA 1
ATOM 949 C C . PRO A 1 121 ? 10.031 -1.446 -11.82 1 88.31 121 PRO A C 1
ATOM 951 O O . PRO A 1 121 ? 8.844 -1.562 -11.5 1 88.31 121 PRO A O 1
ATOM 954 N N . GLU A 1 122 ? 10.461 -1.633 -13 1 90.19 122 GLU A N 1
ATOM 955 C CA . GLU A 1 122 ? 9.523 -2.033 -14.047 1 90.19 122 GLU A CA 1
ATOM 956 C C . GLU A 1 122 ? 8.977 -3.434 -13.789 1 90.19 122 GLU A C 1
ATOM 958 O O . GLU A 1 122 ? 7.797 -3.697 -14.031 1 90.19 122 GLU A O 1
ATOM 963 N N . ARG A 1 123 ? 9.82 -4.305 -13.336 1 87.81 123 ARG A N 1
ATOM 964 C CA . ARG A 1 123 ? 9.391 -5.664 -13.023 1 87.81 123 ARG A CA 1
ATOM 965 C C . ARG A 1 123 ? 8.422 -5.672 -11.844 1 87.81 123 ARG A C 1
ATOM 967 O O . ARG A 1 123 ? 7.449 -6.434 -11.836 1 87.81 123 ARG A O 1
ATOM 974 N N . GLN A 1 124 ? 8.719 -4.852 -10.906 1 88.12 124 GLN A N 1
ATOM 975 C CA . GLN A 1 124 ? 7.812 -4.723 -9.773 1 88.12 124 GLN A CA 1
ATOM 976 C C . GLN A 1 124 ? 6.441 -4.227 -10.219 1 88.12 124 GLN A C 1
ATOM 978 O O . GLN A 1 124 ? 5.414 -4.754 -9.789 1 88.12 124 GLN A O 1
ATOM 983 N N . ARG A 1 125 ? 6.398 -3.287 -11.117 1 91.62 125 ARG A N 1
ATOM 984 C CA . ARG A 1 125 ? 5.141 -2.762 -11.641 1 91.62 125 ARG A CA 1
ATOM 985 C C . ARG A 1 125 ? 4.375 -3.836 -12.406 1 91.62 125 ARG A C 1
ATOM 987 O O . ARG A 1 125 ? 3.154 -3.945 -12.281 1 91.62 125 ARG A O 1
ATOM 994 N N . ASN A 1 126 ? 5.129 -4.543 -13.133 1 90.06 126 ASN A N 1
ATOM 995 C CA . ASN A 1 126 ? 4.504 -5.633 -13.875 1 90.06 126 ASN A CA 1
ATOM 996 C C . ASN A 1 126 ? 3.902 -6.676 -12.945 1 90.06 126 ASN A C 1
ATOM 998 O O . ASN A 1 126 ? 2.844 -7.238 -13.234 1 90.06 126 ASN A O 1
ATOM 1002 N N . PHE A 1 127 ? 4.609 -6.93 -11.914 1 89.12 127 PHE A N 1
ATOM 1003 C CA . PHE A 1 127 ? 4.082 -7.84 -10.906 1 89.12 127 PHE A CA 1
ATOM 1004 C C . PHE A 1 127 ? 2.771 -7.312 -10.336 1 89.12 127 PHE A C 1
ATOM 1006 O O . PHE A 1 127 ? 1.783 -8.047 -10.258 1 89.12 127 PHE A O 1
ATOM 1013 N N . ASP A 1 128 ? 2.734 -6.098 -9.938 1 91.5 128 ASP A N 1
ATOM 1014 C CA . ASP A 1 128 ? 1.534 -5.477 -9.391 1 91.5 128 ASP A CA 1
ATOM 1015 C C . ASP A 1 128 ? 0.379 -5.531 -10.383 1 91.5 128 ASP A C 1
ATOM 1017 O O . ASP A 1 128 ? -0.763 -5.801 -10.008 1 91.5 128 ASP A O 1
ATOM 1021 N N . ARG A 1 129 ? 0.69 -5.293 -11.656 1 94 129 ARG A N 1
ATOM 1022 C CA . ARG A 1 129 ? -0.318 -5.297 -12.711 1 94 129 ARG A CA 1
ATOM 1023 C C . ARG A 1 129 ? -0.896 -6.691 -12.906 1 94 129 ARG A C 1
ATOM 1025 O O . ARG A 1 129 ? -2.109 -6.852 -13.062 1 94 129 ARG A O 1
ATOM 1032 N N . LYS A 1 130 ? -0.007 -7.668 -12.906 1 92.81 130 LYS A N 1
ATOM 1033 C CA . LYS A 1 130 ? -0.461 -9.047 -13.055 1 92.81 130 LYS A CA 1
ATOM 1034 C C . LYS A 1 130 ? -1.33 -9.469 -11.867 1 92.81 130 LYS A C 1
ATOM 1036 O O . LYS A 1 130 ? -2.342 -10.148 -12.047 1 92.81 130 LYS A O 1
ATOM 1041 N N . PHE A 1 131 ? -0.89 -9.102 -10.695 1 93 131 PHE A N 1
ATOM 1042 C CA . PHE A 1 131 ? -1.658 -9.352 -9.484 1 93 131 PHE A CA 1
ATOM 1043 C C . PHE A 1 131 ? -3.051 -8.742 -9.586 1 93 131 PHE A C 1
ATOM 1045 O O . PHE A 1 131 ? -4.055 -9.438 -9.383 1 93 131 PHE A O 1
ATOM 1052 N N . ARG A 1 132 ? -3.129 -7.555 -9.953 1 95.81 132 ARG A N 1
ATOM 1053 C CA . ARG A 1 132 ? -4.398 -6.844 -10.078 1 95.81 132 ARG A CA 1
ATOM 1054 C C . ARG A 1 132 ? -5.258 -7.445 -11.18 1 95.81 132 ARG A C 1
ATOM 1056 O O . ARG A 1 132 ? -6.477 -7.543 -11.047 1 95.81 132 ARG A O 1
ATOM 1063 N N . SER A 1 133 ? -4.617 -7.816 -12.289 1 96.12 133 SER A N 1
ATOM 1064 C CA . SER A 1 133 ? -5.336 -8.43 -13.406 1 96.12 133 SER A CA 1
ATOM 1065 C C . SER A 1 133 ? -6.02 -9.719 -12.977 1 96.12 133 SER A C 1
ATOM 1067 O O . SER A 1 133 ? -7.176 -9.961 -13.328 1 96.12 133 SER A O 1
ATOM 1069 N N . SER A 1 134 ? -5.309 -10.539 -12.242 1 96.31 134 SER A N 1
ATOM 1070 C CA . SER A 1 134 ? -5.879 -11.789 -11.75 1 96.31 134 SER A CA 1
ATOM 1071 C C . SER A 1 134 ? -7.059 -11.523 -10.82 1 96.31 134 SER A C 1
ATOM 1073 O O . SER A 1 134 ? -8.094 -12.188 -10.922 1 96.31 134 SER A O 1
ATOM 1075 N N . VAL A 1 135 ? -6.934 -10.594 -9.945 1 97.25 135 VAL A N 1
ATOM 1076 C CA . VAL A 1 135 ? -7.992 -10.25 -9.008 1 97.25 135 VAL A CA 1
ATOM 1077 C C . VAL A 1 135 ? -9.188 -9.672 -9.758 1 97.25 135 VAL A C 1
ATOM 1079 O O . VAL A 1 135 ? -10.344 -9.945 -9.406 1 97.25 135 VAL A O 1
ATOM 1082 N N . THR A 1 136 ? -8.898 -8.875 -10.789 1 97.62 136 THR A N 1
ATOM 1083 C CA . THR A 1 136 ? -9.961 -8.32 -11.617 1 97.62 136 THR A CA 1
ATOM 1084 C C . THR A 1 136 ? -10.789 -9.43 -12.258 1 97.62 136 THR A C 1
ATOM 1086 O O . THR A 1 136 ? -12.016 -9.352 -12.289 1 97.62 136 THR A O 1
ATOM 1089 N N . ILE A 1 137 ? -10.125 -10.422 -12.766 1 97.38 137 ILE A N 1
ATOM 1090 C CA . ILE A 1 137 ? -10.82 -11.562 -13.359 1 97.38 137 ILE A CA 1
ATOM 1091 C C . ILE A 1 137 ? -11.734 -12.203 -12.32 1 97.38 137 ILE A C 1
ATOM 1093 O O . ILE A 1 137 ? -12.891 -12.523 -12.617 1 97.38 137 ILE A O 1
ATOM 1097 N N . ILE A 1 138 ? -11.234 -12.359 -11.148 1 97.25 138 ILE A N 1
ATOM 1098 C CA . ILE A 1 138 ? -12 -12.984 -10.078 1 97.25 138 ILE A CA 1
ATOM 1099 C C . ILE A 1 138 ? -13.234 -12.141 -9.773 1 97.25 138 ILE A C 1
ATOM 1101 O O . ILE A 1 138 ? -14.344 -12.672 -9.656 1 97.25 138 ILE A O 1
ATOM 1105 N N . PHE A 1 139 ? -13.102 -10.852 -9.703 1 97.56 139 PHE A N 1
ATOM 1106 C CA . PHE A 1 139 ? -14.227 -9.984 -9.375 1 97.56 139 PHE A CA 1
ATOM 1107 C C . PHE A 1 139 ? -15.195 -9.891 -10.547 1 97.56 139 PHE A C 1
ATOM 1109 O O . PHE A 1 139 ? -16.406 -9.742 -10.352 1 97.56 139 PHE A O 1
ATOM 1116 N N . ARG A 1 140 ? -14.695 -9.953 -11.797 1 97.38 140 ARG A N 1
ATOM 1117 C CA . ARG A 1 140 ? -15.578 -10.023 -12.961 1 97.38 140 ARG A CA 1
ATOM 1118 C C . ARG A 1 140 ? -16.453 -11.273 -12.914 1 97.38 140 ARG A C 1
ATOM 1120 O O . ARG A 1 140 ? -17.641 -11.219 -13.242 1 97.38 140 ARG A O 1
ATOM 1127 N N . LEU A 1 141 ? -15.828 -12.359 -12.547 1 96.69 141 LEU A N 1
ATOM 1128 C CA . LEU A 1 141 ? -16.578 -13.602 -12.398 1 96.69 141 LEU A CA 1
ATOM 1129 C C . LEU A 1 141 ? -17.594 -13.492 -11.273 1 96.69 141 LEU A C 1
ATOM 1131 O O . LEU A 1 141 ? -18.719 -13.992 -11.391 1 96.69 141 LEU A O 1
ATOM 1135 N N . ALA A 1 142 ? -17.203 -12.852 -10.172 1 96.38 142 ALA A N 1
ATOM 1136 C CA . ALA A 1 142 ? -18.141 -12.609 -9.078 1 96.38 142 ALA A CA 1
ATOM 1137 C C . ALA A 1 142 ? -19.328 -11.773 -9.547 1 96.38 142 ALA A C 1
ATOM 1139 O O . ALA A 1 142 ? -20.484 -12.055 -9.18 1 96.38 142 ALA A O 1
ATOM 1140 N N . GLU A 1 143 ? -19.031 -10.75 -10.32 1 95.69 143 GLU A N 1
ATOM 1141 C CA . GLU A 1 143 ? -20.094 -9.914 -10.875 1 95.69 143 GLU A CA 1
ATOM 1142 C C . GLU A 1 143 ? -21.016 -10.727 -11.781 1 95.69 143 GLU A C 1
ATOM 1144 O O . GLU A 1 143 ? -22.25 -10.641 -11.656 1 95.69 143 GLU A O 1
ATOM 1149 N N . LYS A 1 144 ? -20.453 -11.5 -12.656 1 94.5 144 LYS A N 1
ATOM 1150 C CA . LYS A 1 144 ? -21.203 -12.328 -13.594 1 94.5 144 LYS A CA 1
ATOM 1151 C C . LYS A 1 144 ? -22.125 -13.289 -12.844 1 94.5 144 LYS A C 1
ATOM 1153 O O . LYS A 1 144 ? -23.234 -13.586 -13.312 1 94.5 144 LYS A O 1
ATOM 1158 N N . ARG A 1 145 ? -21.719 -13.727 -11.68 1 93.44 145 ARG A N 1
ATOM 1159 C CA . ARG A 1 145 ? -22.484 -14.688 -10.891 1 93.44 145 ARG A CA 1
ATOM 1160 C C . ARG A 1 145 ? -23.406 -13.984 -9.906 1 93.44 145 ARG A C 1
ATOM 1162 O O . ARG A 1 145 ? -23.984 -14.617 -9.016 1 93.44 145 ARG A O 1
ATOM 1169 N N . GLY A 1 146 ? -23.453 -12.68 -9.93 1 92.06 146 GLY A N 1
ATOM 1170 C CA . GLY A 1 146 ? -24.359 -11.875 -9.125 1 92.06 146 GLY A CA 1
ATOM 1171 C C . GLY A 1 146 ? -23.906 -11.742 -7.68 1 92.06 146 GLY A C 1
ATOM 1172 O O . GLY A 1 146 ? -24.734 -11.508 -6.793 1 92.06 146 GLY A O 1
ATOM 1173 N N . ARG A 1 147 ? -22.641 -11.898 -7.438 1 93.38 147 ARG A N 1
ATOM 1174 C CA . ARG A 1 147 ? -22.125 -11.93 -6.066 1 93.38 147 ARG A CA 1
ATOM 1175 C C . ARG A 1 147 ? -21.469 -10.609 -5.691 1 93.38 147 ARG A C 1
ATOM 1177 O O . ARG A 1 147 ? -21.203 -10.359 -4.516 1 93.38 147 ARG A O 1
ATOM 1184 N N . LEU A 1 148 ? -21.172 -9.773 -6.641 1 94.69 148 LEU A N 1
ATOM 1185 C CA . LEU A 1 148 ? -20.547 -8.484 -6.375 1 94.69 148 LEU A CA 1
ATOM 1186 C C . LEU A 1 148 ? -21.609 -7.395 -6.176 1 94.69 148 LEU A C 1
ATOM 1188 O O . LEU A 1 148 ? -22.547 -7.281 -6.969 1 94.69 148 LEU A O 1
ATOM 1192 N N . ALA A 1 149 ? -21.453 -6.594 -5.145 1 92.88 149 ALA A N 1
ATOM 1193 C CA . ALA A 1 149 ? -22.391 -5.504 -4.871 1 92.88 149 ALA A CA 1
ATOM 1194 C C . ALA A 1 149 ? -22.484 -4.551 -6.059 1 92.88 149 ALA A C 1
ATOM 1196 O O . ALA A 1 149 ? -21.484 -4.246 -6.695 1 92.88 149 ALA A O 1
ATOM 1197 N N . PRO A 1 150 ? -23.641 -3.973 -6.336 1 90.06 150 PRO A N 1
ATOM 1198 C CA . PRO A 1 150 ? -23.891 -3.197 -7.555 1 90.06 150 PRO A CA 1
ATOM 1199 C C . PRO A 1 150 ? -23.078 -1.901 -7.602 1 90.06 150 PRO A C 1
ATOM 1201 O O . PRO A 1 150 ? -22.797 -1.385 -8.688 1 90.06 150 PRO A O 1
ATOM 1204 N N . HIS A 1 151 ? -22.719 -1.381 -6.531 1 89.44 151 HIS A N 1
ATOM 1205 C CA . HIS A 1 151 ? -22.016 -0.102 -6.543 1 89.44 151 HIS A CA 1
ATOM 1206 C C . HIS A 1 151 ? -20.531 -0.29 -6.84 1 89.44 151 HIS A C 1
ATOM 1208 O O . HIS A 1 151 ? -19.812 0.687 -7.035 1 89.44 151 HIS A O 1
ATOM 1214 N N . TRP A 1 152 ? -20.141 -1.565 -6.879 1 93.88 152 TRP A N 1
ATOM 1215 C CA . TRP A 1 152 ? -18.75 -1.87 -7.227 1 93.88 152 TRP A CA 1
ATOM 1216 C C . TRP A 1 152 ? -18.641 -2.277 -8.695 1 93.88 152 TRP A C 1
ATOM 1218 O O . TRP A 1 152 ? -19.453 -3.055 -9.195 1 93.88 152 TRP A O 1
ATOM 1228 N N . ARG A 1 153 ? -17.688 -1.704 -9.367 1 95.94 153 ARG A N 1
ATOM 1229 C CA . ARG A 1 153 ? -17.188 -2.27 -10.617 1 95.94 153 ARG A CA 1
ATOM 1230 C C . ARG A 1 153 ? -16.016 -3.205 -10.352 1 95.94 153 ARG A C 1
ATOM 1232 O O . ARG A 1 153 ? -15.164 -2.926 -9.5 1 95.94 153 ARG A O 1
ATOM 1239 N N . PRO A 1 154 ? -15.945 -4.289 -11.109 1 97.44 154 PRO A N 1
ATOM 1240 C CA . PRO A 1 154 ? -14.867 -5.25 -10.875 1 97.44 154 PRO A CA 1
ATOM 1241 C C . PRO A 1 154 ? -13.484 -4.602 -10.875 1 97.44 154 PRO A C 1
ATOM 1243 O O . PRO A 1 154 ? -12.648 -4.93 -10.039 1 97.44 154 PRO A O 1
ATOM 1246 N N . GLU A 1 155 ? -13.25 -3.699 -11.789 1 97.69 155 GLU A N 1
ATOM 1247 C CA . GLU A 1 155 ? -11.953 -3.051 -11.914 1 97.69 155 GLU A CA 1
ATOM 1248 C C . GLU A 1 155 ? -11.641 -2.197 -10.688 1 97.69 155 GLU A C 1
ATOM 1250 O O . GLU A 1 155 ? -10.5 -2.176 -10.219 1 97.69 155 GLU A O 1
ATOM 1255 N N . ILE A 1 156 ? -12.641 -1.531 -10.188 1 97.56 156 ILE A N 1
ATOM 1256 C CA . ILE A 1 156 ? -12.453 -0.667 -9.023 1 97.56 156 ILE A CA 1
ATOM 1257 C C . ILE A 1 156 ? -12.32 -1.519 -7.766 1 97.56 156 ILE A C 1
ATOM 1259 O O . ILE A 1 156 ? -11.508 -1.209 -6.883 1 97.56 156 ILE A O 1
ATOM 1263 N N . ALA A 1 157 ? -13.094 -2.568 -7.707 1 97.75 157 ALA A N 1
ATOM 1264 C CA . ALA A 1 157 ? -12.984 -3.498 -6.586 1 97.75 157 ALA A CA 1
ATOM 1265 C C . ALA A 1 157 ? -11.594 -4.109 -6.516 1 97.75 157 ALA A C 1
ATOM 1267 O O . ALA A 1 157 ? -11 -4.199 -5.438 1 97.75 157 ALA A O 1
ATOM 1268 N N . ALA A 1 158 ? -11.094 -4.508 -7.684 1 97.88 158 ALA A N 1
ATOM 1269 C CA . ALA A 1 158 ? -9.766 -5.105 -7.754 1 97.88 158 ALA A CA 1
ATOM 1270 C C . ALA A 1 158 ? -8.688 -4.098 -7.355 1 97.88 158 ALA A C 1
ATOM 1272 O O . ALA A 1 158 ? -7.75 -4.438 -6.633 1 97.88 158 ALA A O 1
ATOM 1273 N N . LEU A 1 159 ? -8.836 -2.893 -7.852 1 97.75 159 LEU A N 1
ATOM 1274 C CA . LEU A 1 159 ? -7.906 -1.821 -7.516 1 97.75 159 LEU A CA 1
ATOM 1275 C C . LEU A 1 159 ? -7.863 -1.59 -6.008 1 97.75 159 LEU A C 1
ATOM 1277 O O . LEU A 1 159 ? -6.781 -1.549 -5.414 1 97.75 159 LEU A O 1
ATOM 1281 N N . ALA A 1 160 ? -9.016 -1.48 -5.402 1 97.88 160 ALA A N 1
ATOM 1282 C CA . ALA A 1 160 ? -9.133 -1.242 -3.965 1 97.88 160 ALA A CA 1
ATOM 1283 C C . ALA A 1 160 ? -8.555 -2.41 -3.168 1 97.88 160 ALA A C 1
ATOM 1285 O O . ALA A 1 160 ? -7.781 -2.209 -2.232 1 97.88 160 ALA A O 1
ATOM 1286 N N . PHE A 1 161 ? -8.914 -3.609 -3.59 1 97.69 161 PHE A N 1
ATOM 1287 C CA . PHE A 1 161 ? -8.484 -4.812 -2.889 1 97.69 161 PHE A CA 1
ATOM 1288 C C . PHE A 1 161 ? -6.965 -4.961 -2.953 1 97.69 161 PHE A C 1
ATOM 1290 O O . PHE A 1 161 ? -6.312 -5.18 -1.931 1 97.69 161 PHE A O 1
ATOM 1297 N N . CYS A 1 162 ? -6.434 -4.824 -4.113 1 96.5 162 CYS A N 1
ATOM 1298 C CA . CYS A 1 162 ? -4.996 -4.977 -4.324 1 96.5 162 CYS A CA 1
ATOM 1299 C C . CYS A 1 162 ? -4.223 -3.881 -3.604 1 96.5 162 CYS A C 1
ATOM 1301 O O . CYS A 1 162 ? -3.184 -4.145 -2.994 1 96.5 162 CYS A O 1
ATOM 1303 N N . GLY A 1 163 ? -4.762 -2.645 -3.707 1 96.88 163 GLY A N 1
ATOM 1304 C CA . GLY A 1 163 ? -4.137 -1.562 -2.965 1 96.88 163 GLY A CA 1
ATOM 1305 C C . GLY A 1 163 ? -4.062 -1.827 -1.474 1 96.88 163 GLY A C 1
ATOM 1306 O O . GLY A 1 163 ? -3.023 -1.601 -0.848 1 96.88 163 GLY A O 1
ATOM 1307 N N . MET A 1 164 ? -5.109 -2.295 -0.95 1 97.19 164 MET A N 1
ATOM 1308 C CA . MET A 1 164 ? -5.188 -2.592 0.478 1 97.19 164 MET A CA 1
ATOM 1309 C C . MET A 1 164 ? -4.203 -3.689 0.862 1 97.19 164 MET A C 1
ATOM 1311 O O . MET A 1 164 ? -3.385 -3.506 1.765 1 97.19 164 MET A O 1
ATOM 1315 N N . VAL A 1 165 ? -4.238 -4.797 0.166 1 95.69 165 VAL A N 1
ATOM 1316 C CA . VAL A 1 165 ? -3.443 -5.969 0.511 1 95.69 165 VAL A CA 1
ATOM 1317 C C . VAL A 1 165 ? -1.959 -5.656 0.346 1 95.69 165 VAL A C 1
ATOM 1319 O O . VAL A 1 165 ? -1.165 -5.879 1.264 1 95.69 165 VAL A O 1
ATOM 1322 N N . MET A 1 166 ? -1.646 -5.102 -0.745 1 93.56 166 MET A N 1
ATOM 1323 C CA . MET A 1 166 ? -0.245 -4.785 -1.004 1 93.56 166 MET A CA 1
ATOM 1324 C C . MET A 1 166 ? 0.256 -3.709 -0.048 1 93.56 166 MET A C 1
ATOM 1326 O O . MET A 1 166 ? 1.396 -3.766 0.417 1 93.56 166 MET A O 1
ATOM 1330 N N . GLY A 1 167 ? -0.634 -2.713 0.189 1 95.06 167 GLY A N 1
ATOM 1331 C CA . GLY A 1 167 ? -0.259 -1.68 1.142 1 95.06 167 GLY A CA 1
ATOM 1332 C C . GLY A 1 167 ? 0.056 -2.227 2.521 1 95.06 167 GLY A C 1
ATOM 1333 O O . GLY A 1 167 ? 1.06 -1.849 3.131 1 95.06 167 GLY A O 1
ATOM 1334 N N . LEU A 1 168 ? -0.692 -3.135 3.008 1 95.94 168 LEU A N 1
ATOM 1335 C CA . LEU A 1 168 ? -0.526 -3.688 4.348 1 95.94 168 LEU A CA 1
ATOM 1336 C C . LEU A 1 168 ? 0.662 -4.645 4.395 1 95.94 168 LEU A C 1
ATOM 1338 O O . LEU A 1 168 ? 1.438 -4.625 5.355 1 95.94 168 LEU A O 1
ATOM 1342 N N . ILE A 1 169 ? 0.82 -5.418 3.355 1 93.38 169 ILE A N 1
ATOM 1343 C CA . ILE A 1 169 ? 1.947 -6.34 3.303 1 93.38 169 ILE A CA 1
ATOM 1344 C C . ILE A 1 169 ? 3.258 -5.559 3.289 1 93.38 169 ILE A C 1
ATOM 1346 O O . ILE A 1 169 ? 4.195 -5.891 4.016 1 93.38 169 ILE A O 1
ATOM 1350 N N . ASN A 1 170 ? 3.285 -4.535 2.502 1 91.56 170 ASN A N 1
ATOM 1351 C CA . ASN A 1 170 ? 4.504 -3.738 2.406 1 91.56 170 ASN A CA 1
ATOM 1352 C C . ASN A 1 170 ? 4.832 -3.059 3.732 1 91.56 170 ASN A C 1
ATOM 1354 O O . ASN A 1 170 ? 5.996 -3.006 4.137 1 91.56 170 ASN A O 1
ATOM 1358 N N . GLN A 1 171 ? 3.844 -2.5 4.383 1 92.62 171 GLN A N 1
ATOM 1359 C CA . GLN A 1 171 ? 4.086 -1.898 5.691 1 92.62 171 GLN A CA 1
ATOM 1360 C C . GLN A 1 171 ? 4.609 -2.932 6.684 1 92.62 171 GLN A C 1
ATOM 1362 O O . GLN A 1 171 ? 5.523 -2.646 7.457 1 92.62 171 GLN A O 1
ATOM 1367 N N . TRP A 1 172 ? 4.059 -4.086 6.621 1 93.44 172 TRP A N 1
ATOM 1368 C CA . TRP A 1 172 ? 4.473 -5.168 7.508 1 93.44 172 TRP A CA 1
ATOM 1369 C C . TRP A 1 172 ? 5.898 -5.605 7.199 1 93.44 172 TRP A C 1
ATOM 1371 O O . TRP A 1 172 ? 6.715 -5.777 8.109 1 93.44 172 TRP A O 1
ATOM 1381 N N . LEU A 1 173 ? 6.23 -5.762 5.961 1 90.56 173 LEU A N 1
ATOM 1382 C CA . LEU A 1 173 ? 7.574 -6.148 5.543 1 90.56 173 LEU A CA 1
ATOM 1383 C C . LEU A 1 173 ? 8.594 -5.086 5.93 1 90.56 173 LEU A C 1
ATOM 1385 O O . LEU A 1 173 ? 9.758 -5.398 6.203 1 90.56 173 LEU A O 1
ATOM 1389 N N . ASN A 1 174 ? 8.141 -3.844 5.973 1 88.31 174 ASN A N 1
ATOM 1390 C CA . ASN A 1 174 ? 9.039 -2.734 6.293 1 88.31 174 ASN A CA 1
ATOM 1391 C C . ASN A 1 174 ? 9.133 -2.514 7.801 1 88.31 174 ASN A C 1
ATOM 1393 O O . ASN A 1 174 ? 9.523 -1.433 8.25 1 88.31 174 ASN A O 1
ATOM 1397 N N . GLY A 1 175 ? 8.625 -3.475 8.555 1 89 175 GLY A N 1
ATOM 1398 C CA . GLY A 1 175 ? 8.93 -3.492 9.977 1 89 175 GLY A CA 1
ATOM 1399 C C . GLY A 1 175 ? 7.777 -2.994 10.836 1 89 175 GLY A C 1
ATOM 1400 O O . GLY A 1 175 ? 7.953 -2.75 12.031 1 89 175 GLY A O 1
ATOM 1401 N N . GLU A 1 176 ? 6.633 -2.777 10.234 1 90.69 176 GLU A N 1
ATOM 1402 C CA . GLU A 1 176 ? 5.473 -2.396 11.031 1 90.69 176 GLU A CA 1
ATOM 1403 C C . GLU A 1 176 ? 5.125 -3.48 12.055 1 90.69 176 GLU A C 1
ATOM 1405 O O . GLU A 1 176 ? 5.09 -4.664 11.719 1 90.69 176 GLU A O 1
ATOM 1410 N N . THR A 1 177 ? 4.809 -3.025 13.375 1 90.94 177 THR A N 1
ATOM 1411 C CA . THR A 1 177 ? 4.59 -4.012 14.43 1 90.94 177 THR A CA 1
ATOM 1412 C C . T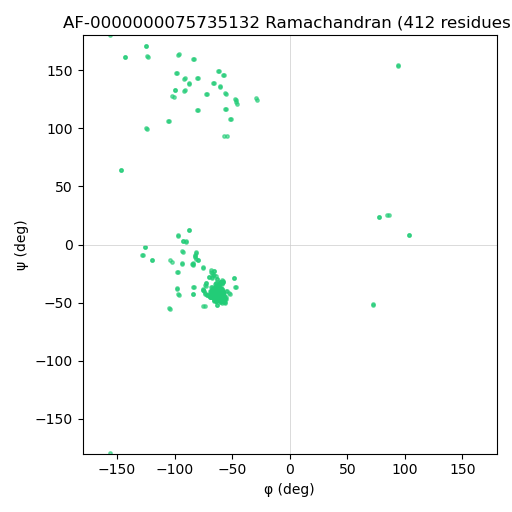HR A 1 177 ? 3.238 -3.797 15.102 1 90.94 177 THR A C 1
ATOM 1414 O O . THR A 1 177 ? 2.852 -4.559 15.984 1 90.94 177 THR A O 1
ATOM 1417 N N . GLU A 1 178 ? 2.518 -2.773 14.672 1 93.5 178 GLU A N 1
ATOM 1418 C CA . GLU A 1 178 ? 1.275 -2.436 15.359 1 93.5 178 GLU A CA 1
ATOM 1419 C C . GLU A 1 178 ? 0.124 -3.316 14.883 1 93.5 178 GLU A C 1
ATOM 1421 O O . GLU A 1 178 ? -0.966 -3.285 15.461 1 93.5 178 GLU A O 1
ATOM 1426 N N . PHE A 1 179 ? 0.342 -4.062 13.867 1 93.88 179 PHE A N 1
ATOM 1427 C CA . PHE A 1 179 ? -0.632 -5.047 13.414 1 93.88 179 PHE A CA 1
ATOM 1428 C C . PHE A 1 179 ? 0.065 -6.301 12.906 1 93.88 179 PHE A C 1
ATOM 1430 O O . PHE A 1 179 ? 1.254 -6.27 12.578 1 93.88 179 PHE A O 1
ATOM 1437 N N . ASP A 1 180 ? -0.701 -7.355 12.844 1 93.25 180 ASP A N 1
ATOM 1438 C CA . ASP A 1 180 ? -0.129 -8.594 12.32 1 93.25 180 ASP A CA 1
ATOM 1439 C C . ASP A 1 180 ? -0.94 -9.117 11.141 1 93.25 180 ASP A C 1
ATOM 1441 O O . ASP A 1 180 ? -2.053 -8.656 10.883 1 93.25 180 ASP A O 1
ATOM 1445 N N . MET A 1 181 ? -0.295 -10 10.383 1 92.81 181 MET A N 1
ATOM 1446 C CA . MET A 1 181 ? -0.891 -10.523 9.156 1 92.81 181 MET A CA 1
ATOM 1447 C C . MET A 1 181 ? -2.01 -11.508 9.469 1 92.81 181 MET A C 1
ATOM 1449 O O . MET A 1 181 ? -3.09 -11.438 8.875 1 92.81 181 MET A O 1
ATOM 1453 N N . ARG A 1 182 ? -1.814 -12.352 10.422 1 90.5 182 ARG A N 1
ATOM 1454 C CA . ARG A 1 182 ? -2.689 -13.477 10.727 1 90.5 182 ARG A CA 1
ATOM 1455 C C . ARG A 1 182 ? -4.039 -13 11.242 1 90.5 182 ARG A C 1
ATOM 1457 O O . ARG A 1 182 ? -5.082 -13.547 10.875 1 90.5 182 ARG A O 1
ATOM 1464 N N . ASN A 1 183 ? -3.984 -12.016 12.07 1 93.19 183 ASN A N 1
ATOM 1465 C CA . ASN A 1 183 ? -5.223 -11.586 12.711 1 93.19 183 ASN A CA 1
ATOM 1466 C C . ASN A 1 183 ? -5.754 -10.297 12.102 1 93.19 183 ASN A C 1
ATOM 1468 O O . ASN A 1 183 ? -6.852 -10.273 11.547 1 93.19 183 ASN A O 1
ATOM 1472 N N . ASP A 1 184 ? -4.945 -9.25 12.07 1 96.12 184 ASP A N 1
ATOM 1473 C CA . ASP A 1 184 ? -5.418 -7.926 11.688 1 96.12 184 ASP A CA 1
ATOM 1474 C C . ASP A 1 184 ? -5.66 -7.84 10.18 1 96.12 184 ASP A C 1
ATOM 1476 O O . ASP A 1 184 ? -6.723 -7.406 9.742 1 96.12 184 ASP A O 1
ATOM 1480 N N . VAL A 1 185 ? -4.66 -8.203 9.406 1 96.44 185 VAL A N 1
ATOM 1481 C CA . VAL A 1 185 ? -4.801 -8.102 7.957 1 96.44 185 VAL A CA 1
ATOM 1482 C C . VAL A 1 185 ? -5.852 -9.086 7.461 1 96.44 185 VAL A C 1
ATOM 1484 O O . VAL A 1 185 ? -6.633 -8.773 6.559 1 96.44 185 VAL A O 1
ATOM 1487 N N . THR A 1 186 ? -5.863 -10.273 8.078 1 95.62 186 THR A N 1
ATOM 1488 C CA . THR A 1 186 ? -6.891 -11.25 7.746 1 95.62 186 THR A CA 1
ATOM 1489 C C . THR A 1 186 ? -8.281 -10.695 8.047 1 95.62 186 THR A C 1
ATOM 1491 O O . THR A 1 186 ? -9.195 -10.844 7.234 1 95.62 186 THR A O 1
ATOM 1494 N N . ALA A 1 187 ? -8.438 -10.062 9.164 1 96.38 187 ALA A N 1
ATOM 1495 C CA . ALA A 1 187 ? -9.711 -9.445 9.516 1 96.38 187 ALA A CA 1
ATOM 1496 C C . ALA A 1 187 ? -10.094 -8.367 8.516 1 96.38 187 ALA A C 1
ATOM 1498 O O . ALA A 1 187 ? -11.266 -8.25 8.141 1 96.38 187 ALA A O 1
ATOM 1499 N N . ALA A 1 188 ? -9.156 -7.555 8.047 1 97.12 188 ALA A N 1
ATOM 1500 C CA . ALA A 1 188 ? -9.398 -6.508 7.059 1 97.12 188 ALA A CA 1
ATOM 1501 C C . ALA A 1 188 ? -9.859 -7.102 5.73 1 97.12 188 ALA A C 1
ATOM 1503 O O . ALA A 1 188 ? -10.82 -6.621 5.125 1 97.12 188 ALA A O 1
ATOM 1504 N N . VAL A 1 189 ? -9.172 -8.18 5.332 1 97.12 189 VAL A N 1
ATOM 1505 C CA . VAL A 1 189 ? -9.5 -8.844 4.078 1 97.12 189 VAL A CA 1
ATOM 1506 C C . VAL A 1 189 ? -10.914 -9.422 4.152 1 97.12 189 VAL A C 1
ATOM 1508 O O . VAL A 1 189 ? -11.711 -9.258 3.221 1 97.12 189 VAL A O 1
ATOM 1511 N N . ARG A 1 190 ? -11.266 -10.023 5.223 1 95.5 190 ARG A N 1
ATOM 1512 C CA . ARG A 1 190 ? -12.586 -10.625 5.395 1 95.5 190 ARG A CA 1
ATOM 1513 C C . ARG A 1 190 ? -13.672 -9.562 5.441 1 95.5 190 ARG A C 1
ATOM 1515 O O . ARG A 1 190 ? -14.719 -9.703 4.801 1 95.5 190 ARG A O 1
ATOM 1522 N N . ALA A 1 191 ? -13.414 -8.531 6.191 1 94.88 191 ALA A N 1
ATOM 1523 C CA . ALA A 1 191 ? -14.391 -7.449 6.297 1 94.88 191 ALA A CA 1
ATOM 1524 C C . ALA A 1 191 ? -14.602 -6.773 4.945 1 94.88 191 ALA A C 1
ATOM 1526 O O . ALA A 1 191 ? -15.734 -6.488 4.559 1 94.88 191 ALA A O 1
ATOM 1527 N N . PHE A 1 192 ? -13.508 -6.523 4.254 1 95.5 192 PHE A N 1
ATOM 1528 C CA . PHE A 1 192 ? -13.602 -5.906 2.938 1 95.5 192 PHE A CA 1
ATOM 1529 C C . PHE A 1 192 ? -14.367 -6.801 1.971 1 95.5 192 PHE A C 1
ATOM 1531 O O . PHE A 1 192 ? -15.219 -6.324 1.22 1 95.5 192 PHE A O 1
ATOM 1538 N N . SER A 1 193 ? -14.016 -8.062 1.979 1 94.5 193 SER A N 1
ATOM 1539 C CA . SER A 1 193 ? -14.703 -9.016 1.108 1 94.5 193 SER A CA 1
ATOM 1540 C C . SER A 1 193 ? -16.203 -9.047 1.398 1 94.5 193 SER A C 1
ATOM 1542 O O . SER A 1 193 ? -17.016 -9.133 0.477 1 94.5 193 SER A O 1
ATOM 1544 N N . SER A 1 194 ? -16.594 -9 2.668 1 91.62 194 SER A N 1
ATOM 1545 C CA . SER A 1 194 ? -18.016 -8.953 3.047 1 91.62 194 SER A CA 1
ATOM 1546 C C . SER A 1 194 ? -18.688 -7.703 2.494 1 91.62 194 SER A C 1
ATOM 1548 O O . SER A 1 194 ? -19.844 -7.75 2.094 1 91.62 194 SER A O 1
ATOM 1550 N N . SER A 1 195 ? -17.938 -6.629 2.416 1 91.62 195 SER A N 1
ATOM 1551 C CA . SER A 1 195 ? -18.453 -5.355 1.925 1 91.62 195 SER A CA 1
ATOM 1552 C C . SER A 1 195 ? -18.609 -5.371 0.408 1 91.62 195 SER A C 1
ATOM 1554 O O . SER A 1 195 ? -19.328 -4.539 -0.154 1 91.62 195 SER A O 1
ATOM 1556 N N . LEU A 1 196 ? -17.906 -6.277 -0.254 1 92.88 196 LEU A N 1
ATOM 1557 C CA . LEU A 1 196 ? -17.938 -6.371 -1.71 1 92.88 196 LEU A CA 1
ATOM 1558 C C . LEU A 1 196 ? -19.141 -7.203 -2.17 1 92.88 196 LEU A C 1
ATOM 1560 O O . LEU A 1 196 ? -19.516 -7.156 -3.342 1 92.88 196 LEU A O 1
ATOM 1564 N N . ARG A 1 197 ? -19.672 -7.898 -1.282 1 91.31 197 ARG A N 1
ATOM 1565 C CA . ARG A 1 197 ? -20.703 -8.867 -1.655 1 91.31 197 ARG A CA 1
ATOM 1566 C C . ARG A 1 197 ? -22.062 -8.188 -1.85 1 91.31 197 ARG A C 1
ATOM 1568 O O . ARG A 1 197 ? -22.406 -7.266 -1.104 1 91.31 197 ARG A O 1
ATOM 1575 N N . ALA A 1 198 ? -22.734 -8.656 -2.752 1 84.19 198 ALA A N 1
ATOM 1576 C CA . ALA A 1 198 ? -24.109 -8.227 -2.963 1 84.19 198 ALA A CA 1
ATOM 1577 C C . ALA A 1 198 ? -25 -8.641 -1.793 1 84.19 198 ALA A C 1
ATOM 1579 O O . ALA A 1 198 ? -24.812 -9.711 -1.206 1 84.19 198 ALA A O 1
ATOM 1580 N N . GLN A 1 199 ? -25.828 -7.707 -1.493 1 75.06 199 GLN A N 1
ATOM 1581 C CA . GLN A 1 199 ? -26.797 -7.992 -0.442 1 75.06 199 GLN A CA 1
ATOM 1582 C C . GLN A 1 199 ? -28.141 -8.391 -1.033 1 75.06 199 GLN A C 1
ATOM 1584 O O . GLN A 1 199 ? -28.469 -8.016 -2.162 1 75.06 199 GLN A O 1
ATOM 1589 N N . PRO A 1 200 ? -28.812 -9.258 -0.311 1 70.38 200 PRO A N 1
ATOM 1590 C CA . PRO A 1 200 ? -30.109 -9.711 -0.816 1 70.38 200 PRO A CA 1
ATOM 1591 C C . PRO A 1 200 ? -31 -8.562 -1.252 1 70.38 200 PRO A C 1
ATOM 1593 O O . PRO A 1 200 ? -31.766 -8.703 -2.213 1 70.38 200 PRO A O 1
ATOM 1596 N N . ASP A 1 201 ? -30.906 -7.445 -0.72 1 70.62 201 ASP A N 1
ATOM 1597 C CA . ASP A 1 201 ? -31.812 -6.344 -1.011 1 70.62 201 ASP A CA 1
ATOM 1598 C C . ASP A 1 201 ? -31.219 -5.398 -2.057 1 70.62 201 ASP A C 1
ATOM 1600 O O . ASP A 1 201 ? -31.797 -4.352 -2.355 1 70.62 201 ASP A O 1
ATOM 1604 N N . ASP A 1 202 ? -30.172 -5.762 -2.596 1 70.38 202 ASP A N 1
ATOM 1605 C CA . ASP A 1 202 ? -29.547 -4.922 -3.617 1 70.38 202 ASP A CA 1
ATOM 1606 C C . ASP A 1 202 ? -30.359 -4.953 -4.914 1 70.38 202 ASP A C 1
ATOM 1608 O O . ASP A 1 202 ? -30.875 -6 -5.309 1 70.38 202 ASP A O 1
ATOM 1612 N N . PRO A 1 203 ? -30.703 -3.684 -5.496 1 64.62 203 PRO A N 1
ATOM 1613 C CA . PRO A 1 203 ? -31.406 -3.715 -6.789 1 64.62 203 PRO A CA 1
ATOM 1614 C C . PRO A 1 203 ? -30.625 -4.5 -7.848 1 64.62 203 PRO A C 1
ATOM 1616 O O . PRO A 1 203 ? -29.391 -4.543 -7.816 1 64.62 203 PRO A O 1
ATOM 1619 N N . LYS A 1 204 ? -31.453 -5.457 -8.492 1 55.97 204 LYS A N 1
ATOM 1620 C CA . LYS A 1 204 ? -30.859 -6.262 -9.555 1 55.97 204 LYS A CA 1
ATOM 1621 C C . LYS A 1 204 ? -30.266 -5.375 -10.641 1 55.97 204 LYS A C 1
ATOM 1623 O O . LYS A 1 204 ? -30.844 -4.355 -11.008 1 55.97 204 LYS A O 1
ATOM 1628 N N . ARG A 1 205 ? -28.875 -5.371 -10.922 1 54.78 205 ARG A N 1
ATOM 1629 C CA . ARG A 1 205 ? -28.297 -4.652 -12.055 1 54.78 205 ARG A CA 1
ATOM 1630 C C . ARG A 1 205 ? -29.109 -4.895 -13.32 1 54.78 205 ARG A C 1
ATOM 1632 O O . ARG A 1 205 ? -29.547 -6.016 -13.586 1 54.78 205 ARG A O 1
ATOM 1639 N N . PRO A 1 206 ? -29.609 -3.863 -13.906 1 45.59 206 PRO A N 1
ATOM 1640 C CA . PRO A 1 206 ? -30.375 -4.129 -15.117 1 45.59 206 PRO A CA 1
ATOM 1641 C C . PRO A 1 206 ? -29.625 -5.008 -16.109 1 45.59 206 PRO A C 1
ATOM 1643 O O . PRO A 1 206 ? -28.406 -4.906 -16.234 1 45.59 206 PRO A O 1
ATOM 1646 N N . GLY A 1 207 ? -30.094 -6.324 -16.234 1 38.66 207 GLY A N 1
ATOM 1647 C CA . GLY A 1 207 ? -29.578 -7.184 -17.281 1 38.66 207 GLY A CA 1
ATOM 1648 C C . GLY A 1 207 ? -29.141 -6.418 -18.516 1 38.66 207 GLY A C 1
ATOM 1649 O O . GLY A 1 207 ? -29.812 -5.492 -18.969 1 38.66 207 GLY A O 1
ATOM 1650 N N . ALA A 1 208 ? -27.953 -6.613 -18.938 1 29.31 208 ALA A N 1
ATOM 1651 C CA . ALA A 1 208 ? -27.766 -6.25 -20.328 1 29.31 208 ALA A CA 1
ATOM 1652 C C . ALA A 1 208 ? -28.734 -7.004 -21.234 1 29.31 208 ALA A C 1
ATOM 1654 O O . ALA A 1 208 ? -29.062 -8.164 -20.969 1 29.31 208 ALA A O 1
ATOM 1655 N N . MET B 1 1 ? 15.523 36.781 24.188 1 46.69 1 MET B N 1
ATOM 1656 C CA . MET B 1 1 ? 14.109 36.625 24.5 1 46.69 1 MET B CA 1
ATOM 1657 C C . MET B 1 1 ? 13.609 35.25 24.062 1 46.69 1 MET B C 1
ATOM 1659 O O . MET B 1 1 ? 13.93 34.781 22.969 1 46.69 1 MET B O 1
ATOM 1663 N N . ARG B 1 2 ? 13.289 34.438 25 1 56.69 2 ARG B N 1
ATOM 1664 C CA . ARG B 1 2 ? 12.867 33.062 24.875 1 56.69 2 ARG B CA 1
ATOM 1665 C C . ARG B 1 2 ? 11.672 32.938 23.938 1 56.69 2 ARG B C 1
ATOM 1667 O O . ARG B 1 2 ? 10.617 33.531 24.188 1 56.69 2 ARG B O 1
ATOM 1674 N N . ARG B 1 3 ? 11.953 32.688 22.75 1 70.5 3 ARG B N 1
ATOM 1675 C CA . ARG B 1 3 ? 10.852 32.562 21.797 1 70.5 3 ARG B CA 1
ATOM 1676 C C . ARG B 1 3 ? 9.758 31.656 22.359 1 70.5 3 ARG B C 1
ATOM 1678 O O . ARG B 1 3 ? 10.039 30.562 22.875 1 70.5 3 ARG B O 1
ATOM 1685 N N . THR B 1 4 ? 8.609 32.156 22.391 1 82.38 4 THR B N 1
ATOM 1686 C CA . THR B 1 4 ? 7.449 31.375 22.844 1 82.38 4 THR B CA 1
ATOM 1687 C C . THR B 1 4 ? 7.215 30.172 21.938 1 82.38 4 THR B C 1
ATOM 1689 O O . THR B 1 4 ? 7.738 30.109 20.828 1 82.38 4 THR B O 1
ATOM 1692 N N . LYS B 1 5 ? 6.699 29.141 22.5 1 81.44 5 LYS B N 1
ATOM 1693 C CA . LYS B 1 5 ? 6.367 27.938 21.766 1 81.44 5 LYS B CA 1
ATOM 1694 C C . LYS B 1 5 ? 5.617 28.266 20.469 1 81.44 5 LYS B C 1
ATOM 1696 O O . LYS B 1 5 ? 5.879 27.672 19.422 1 81.44 5 LYS B O 1
ATOM 1701 N N . LEU B 1 6 ? 4.809 29.234 20.547 1 84.75 6 LEU B N 1
ATOM 1702 C CA . LEU B 1 6 ? 4.016 29.656 19.391 1 84.75 6 LEU B CA 1
ATOM 1703 C C . LEU B 1 6 ? 4.895 30.297 18.328 1 84.75 6 LEU B C 1
ATOM 1705 O O . LEU B 1 6 ? 4.719 30.047 17.141 1 84.75 6 LEU B O 1
ATOM 1709 N N . GLU B 1 7 ? 5.793 31.125 18.766 1 84.69 7 GLU B N 1
ATOM 1710 C CA . GLU B 1 7 ? 6.707 31.766 17.844 1 84.69 7 GLU B CA 1
ATOM 1711 C C . GLU B 1 7 ? 7.602 30.75 17.141 1 84.69 7 GLU B C 1
ATOM 1713 O O . GLU B 1 7 ? 7.859 30.859 15.938 1 84.69 7 GLU B O 1
ATOM 1718 N N . ALA B 1 8 ? 7.996 29.828 17.922 1 87.88 8 ALA B N 1
ATOM 1719 C CA . ALA B 1 8 ? 8.836 28.781 17.359 1 87.88 8 ALA B CA 1
ATOM 1720 C C . ALA B 1 8 ? 8.086 27.969 16.312 1 87.88 8 ALA B C 1
ATOM 1722 O O . ALA B 1 8 ? 8.641 27.641 15.266 1 87.88 8 ALA B O 1
ATOM 1723 N N . GLU B 1 9 ? 6.848 27.719 16.625 1 89.81 9 GLU B N 1
ATOM 1724 C CA . GLU B 1 9 ? 6.023 26.953 15.695 1 89.81 9 GLU B CA 1
ATOM 1725 C C . GLU B 1 9 ? 5.758 27.75 14.422 1 89.81 9 GLU B C 1
ATOM 1727 O O . GLU B 1 9 ? 5.758 27.188 13.32 1 89.81 9 GLU B O 1
ATOM 1732 N N . THR B 1 10 ? 5.523 28.984 14.57 1 91.06 10 THR B N 1
ATOM 1733 C CA . THR B 1 10 ? 5.301 29.844 13.414 1 91.06 10 THR B CA 1
ATOM 1734 C C . THR B 1 10 ? 6.547 29.891 12.531 1 91.06 10 THR B C 1
ATOM 1736 O O . THR B 1 10 ? 6.449 29.812 11.305 1 91.06 10 THR B O 1
ATOM 1739 N N . THR B 1 11 ? 7.691 30.062 13.188 1 91.94 11 THR B N 1
ATOM 1740 C CA . THR B 1 11 ? 8.953 30.047 12.461 1 91.94 11 THR B CA 1
ATOM 1741 C C . THR B 1 11 ? 9.148 28.734 11.719 1 91.94 11 THR B C 1
ATOM 1743 O O . THR B 1 11 ? 9.508 28.719 10.539 1 91.94 11 THR B O 1
ATOM 1746 N N . ARG B 1 12 ? 8.914 27.703 12.438 1 93.81 12 ARG B N 1
ATOM 1747 C CA . ARG B 1 12 ? 9.055 26.359 11.859 1 93.81 12 ARG B CA 1
ATOM 1748 C C . ARG B 1 12 ? 8.18 26.219 10.617 1 93.81 12 ARG B C 1
ATOM 1750 O O . ARG B 1 12 ? 8.648 25.766 9.57 1 93.81 12 ARG B O 1
ATOM 1757 N N . GLU B 1 13 ? 6.934 26.672 10.719 1 93.5 13 GLU B N 1
ATOM 1758 C CA . GLU B 1 13 ? 5.992 26.562 9.609 1 93.5 13 GLU B CA 1
ATOM 1759 C C . GLU B 1 13 ? 6.41 27.438 8.438 1 93.5 13 GLU B C 1
ATOM 1761 O O . GLU B 1 13 ? 6.242 27.062 7.277 1 93.5 13 GLU B O 1
ATOM 1766 N N . THR B 1 14 ? 6.906 28.578 8.727 1 94.94 14 THR B N 1
ATOM 1767 C CA . THR B 1 14 ? 7.375 29.484 7.684 1 94.94 14 THR B CA 1
ATOM 1768 C C . THR B 1 14 ? 8.523 28.844 6.906 1 94.94 14 THR B C 1
ATOM 1770 O O . THR B 1 14 ? 8.539 28.875 5.672 1 94.94 14 THR B O 1
ATOM 1773 N N . ILE B 1 15 ? 9.445 28.312 7.652 1 96.06 15 ILE B N 1
ATOM 1774 C CA . ILE B 1 15 ? 10.602 27.688 7.023 1 96.06 15 ILE B CA 1
ATOM 1775 C C . ILE B 1 15 ? 10.148 26.516 6.156 1 96.06 15 ILE B C 1
ATOM 1777 O O . ILE B 1 15 ? 10.602 26.359 5.02 1 96.06 15 ILE B O 1
ATOM 1781 N N . LEU B 1 16 ? 9.227 25.75 6.648 1 96.12 16 LEU B N 1
ATOM 1782 C CA . LEU B 1 16 ? 8.727 24.594 5.906 1 96.12 16 LEU B CA 1
ATOM 1783 C C . LEU B 1 16 ? 8.016 25.047 4.629 1 96.12 16 LEU B C 1
ATOM 1785 O O . LEU B 1 16 ? 8.203 24.438 3.57 1 96.12 16 LEU B O 1
ATOM 1789 N N . ALA B 1 17 ? 7.238 26.109 4.73 1 95.81 17 ALA B N 1
ATOM 1790 C CA . ALA B 1 17 ? 6.512 26.609 3.566 1 95.81 17 ALA B CA 1
ATOM 1791 C C . ALA B 1 17 ? 7.477 27.109 2.492 1 95.81 17 ALA B C 1
ATOM 1793 O O . ALA B 1 17 ? 7.281 26.828 1.304 1 95.81 17 ALA B O 1
ATOM 1794 N N . VAL B 1 18 ? 8.469 27.766 2.9 1 97.19 18 VAL B N 1
ATOM 1795 C CA . VAL B 1 18 ? 9.461 28.297 1.979 1 97.19 18 VAL B CA 1
ATOM 1796 C C . VAL B 1 18 ? 10.258 27.156 1.349 1 97.19 18 VAL B C 1
ATOM 1798 O O . VAL B 1 18 ? 10.516 27.156 0.143 1 97.19 18 VAL B O 1
ATOM 1801 N N . ALA B 1 19 ? 10.664 26.234 2.174 1 97.38 19 ALA B N 1
ATOM 1802 C CA . ALA B 1 19 ? 11.398 25.078 1.671 1 97.38 19 ALA B CA 1
ATOM 1803 C C . ALA B 1 19 ? 10.594 24.344 0.611 1 97.38 19 ALA B C 1
ATOM 1805 O O . ALA B 1 19 ? 11.109 24.016 -0.457 1 97.38 19 ALA B O 1
ATOM 1806 N N . GLU B 1 20 ? 9.352 24.062 0.94 1 96.12 20 GLU B N 1
ATOM 1807 C CA . GLU B 1 20 ? 8.477 23.359 -0.001 1 96.12 20 GLU B CA 1
ATOM 1808 C C . GLU B 1 20 ? 8.398 24.109 -1.333 1 96.12 20 GLU B C 1
ATOM 1810 O O . GLU B 1 20 ? 8.523 23.5 -2.396 1 96.12 20 GLU B O 1
ATOM 1815 N N . ARG B 1 21 ? 8.203 25.391 -1.264 1 96.44 21 ARG B N 1
ATOM 1816 C CA . ARG B 1 21 ? 8.117 26.219 -2.469 1 96.44 21 ARG B CA 1
ATOM 1817 C C . ARG B 1 21 ? 9.398 26.109 -3.291 1 96.44 21 ARG B C 1
ATOM 1819 O O . ARG B 1 21 ? 9.352 25.922 -4.508 1 96.44 21 ARG B O 1
ATOM 1826 N N . LEU B 1 22 ? 10.523 26.219 -2.633 1 97.44 22 LEU B N 1
ATOM 1827 C CA . LEU B 1 22 ? 11.812 26.156 -3.32 1 97.44 22 LEU B CA 1
ATOM 1828 C C . LEU B 1 22 ? 12.047 24.781 -3.924 1 97.44 22 LEU B C 1
ATOM 1830 O O . LEU B 1 22 ? 12.539 24.656 -5.051 1 97.44 22 LEU B O 1
ATOM 1834 N N . PHE B 1 23 ? 11.695 23.75 -3.182 1 97 23 PHE B N 1
ATOM 1835 C CA . PHE B 1 23 ? 11.852 22.391 -3.674 1 97 23 PHE B CA 1
ATOM 1836 C C . PHE B 1 23 ? 10.953 22.141 -4.875 1 97 23 PHE B C 1
ATOM 1838 O O . PHE B 1 23 ? 11.336 21.422 -5.809 1 97 23 PHE B O 1
ATOM 1845 N N . LEU B 1 24 ? 9.742 22.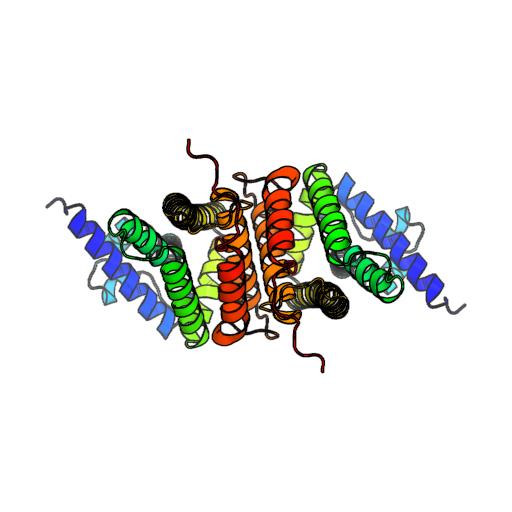672 -4.824 1 95 24 LEU B N 1
ATOM 1846 C CA . LEU B 1 24 ? 8.812 22.531 -5.938 1 95 24 LEU B CA 1
ATOM 1847 C C . LEU B 1 24 ? 9.336 23.234 -7.188 1 95 24 LEU B C 1
ATOM 1849 O O . LEU B 1 24 ? 9.188 22.719 -8.297 1 95 24 LEU B O 1
ATOM 1853 N N . GLU B 1 25 ? 10.031 24.312 -7.02 1 94.75 25 GLU B N 1
ATOM 1854 C CA . GLU B 1 25 ? 10.492 25.141 -8.125 1 94.75 25 GLU B CA 1
ATOM 1855 C C . GLU B 1 25 ? 11.797 24.609 -8.711 1 94.75 25 GLU B C 1
ATOM 1857 O O . GLU B 1 25 ? 11.961 24.562 -9.938 1 94.75 25 GLU B O 1
ATOM 1862 N N . SER B 1 26 ? 12.758 24.188 -7.844 1 95.12 26 SER B N 1
ATOM 1863 C CA . SER B 1 26 ? 14.117 23.953 -8.32 1 95.12 26 SER B CA 1
ATOM 1864 C C . SER B 1 26 ? 14.531 22.5 -8.094 1 95.12 26 SER B C 1
ATOM 1866 O O . SER B 1 26 ? 15.523 22.031 -8.656 1 95.12 26 SER B O 1
ATOM 1868 N N . GLY B 1 27 ? 13.758 21.797 -7.305 1 95.25 27 GLY B N 1
ATOM 1869 C CA . GLY B 1 27 ? 14.164 20.453 -6.949 1 95.25 27 GLY B CA 1
ATOM 1870 C C . GLY B 1 27 ? 14.93 20.375 -5.645 1 95.25 27 GLY B C 1
ATOM 1871 O O . GLY B 1 27 ? 15.648 21.312 -5.289 1 95.25 27 GLY B O 1
ATOM 1872 N N . VAL B 1 28 ? 14.906 19.312 -4.992 1 95.75 28 VAL B N 1
ATOM 1873 C CA . VAL B 1 28 ? 15.477 19.125 -3.66 1 95.75 28 VAL B CA 1
ATOM 1874 C C . VAL B 1 28 ? 17 19.203 -3.74 1 95.75 28 VAL B C 1
ATOM 1876 O O . VAL B 1 28 ? 17.641 19.828 -2.889 1 95.75 28 VAL B O 1
ATOM 1879 N N . THR B 1 29 ? 17.547 18.562 -4.703 1 94.38 29 THR B N 1
ATOM 1880 C CA . THR B 1 29 ? 18.984 18.453 -4.82 1 94.38 29 THR B CA 1
ATOM 1881 C C . THR B 1 29 ? 19.609 19.812 -5.078 1 94.38 29 THR B C 1
ATOM 1883 O O . THR B 1 29 ? 20.766 20.062 -4.703 1 94.38 29 THR B O 1
ATOM 1886 N N . GLU B 1 30 ? 18.922 20.688 -5.625 1 95.38 30 GLU B N 1
ATOM 1887 C CA . GLU B 1 30 ? 19.469 21.953 -6.09 1 95.38 30 GLU B CA 1
ATOM 1888 C C . GLU B 1 30 ? 19.312 23.031 -5.023 1 95.38 30 GLU B C 1
ATOM 1890 O O . GLU B 1 30 ? 19.875 24.125 -5.16 1 95.38 30 GLU B O 1
ATOM 1895 N N . VAL B 1 31 ? 18.516 22.828 -4.066 1 96.56 31 VAL B N 1
ATOM 1896 C CA . VAL B 1 31 ? 18.234 23.844 -3.059 1 96.56 31 VAL B CA 1
ATOM 1897 C C . VAL B 1 31 ? 19.016 23.531 -1.781 1 96.56 31 VAL B C 1
ATOM 1899 O O . VAL B 1 31 ? 18.953 22.422 -1.265 1 96.56 31 VAL B O 1
ATOM 1902 N N . SER B 1 32 ? 19.781 24.469 -1.235 1 94.62 32 SER B N 1
ATOM 1903 C CA . SER B 1 32 ? 20.547 24.281 -0.011 1 94.62 32 SER B CA 1
ATOM 1904 C C . SER B 1 32 ? 19.797 24.828 1.202 1 94.62 32 SER B C 1
ATOM 1906 O O . SER B 1 32 ? 18.844 25.594 1.057 1 94.62 32 SER B O 1
ATOM 1908 N N . LEU B 1 33 ? 20.25 24.391 2.346 1 94.44 33 LEU B N 1
ATOM 1909 C CA . LEU B 1 33 ? 19.672 24.906 3.586 1 94.44 33 LEU B CA 1
ATOM 1910 C C . LEU B 1 33 ? 19.906 26.422 3.709 1 94.44 33 LEU B C 1
ATOM 1912 O O . LEU B 1 33 ? 19.062 27.141 4.254 1 94.44 33 LEU B O 1
ATOM 1916 N N . GLU B 1 34 ? 21.031 26.828 3.217 1 94.69 34 GLU B N 1
ATOM 1917 C CA . GLU B 1 34 ? 21.359 28.25 3.238 1 94.69 34 GLU B CA 1
ATOM 1918 C C . GLU B 1 34 ? 20.375 29.047 2.389 1 94.69 34 GLU B C 1
ATOM 1920 O O . GLU B 1 34 ? 19.906 30.109 2.811 1 94.69 34 GLU B O 1
ATOM 1925 N N . GLN B 1 35 ? 20.109 28.609 1.237 1 96.5 35 GLN B N 1
ATOM 1926 C CA . GLN B 1 35 ? 19.156 29.266 0.354 1 96.5 35 GLN B CA 1
ATOM 1927 C C . GLN B 1 35 ? 17.766 29.344 0.999 1 96.5 35 GLN B C 1
ATOM 1929 O O . GLN B 1 35 ? 17.078 30.359 0.879 1 96.5 35 GLN B O 1
ATOM 1934 N N . ILE B 1 36 ? 17.375 28.266 1.693 1 97.25 36 ILE B N 1
ATOM 1935 C CA . ILE B 1 36 ? 16.078 28.219 2.373 1 97.25 36 ILE B CA 1
ATOM 1936 C C . ILE B 1 36 ? 16.062 29.234 3.512 1 97.25 36 ILE B C 1
ATOM 1938 O O . ILE B 1 36 ? 15.086 29.969 3.676 1 97.25 36 ILE B O 1
ATOM 1942 N N . ALA B 1 37 ? 17.125 29.297 4.277 1 96.75 37 ALA B N 1
ATOM 1943 C CA . ALA B 1 37 ? 17.234 30.234 5.395 1 96.75 37 ALA B CA 1
ATOM 1944 C C . ALA B 1 37 ? 17.109 31.672 4.918 1 96.75 37 ALA B C 1
ATOM 1946 O O . ALA B 1 37 ? 16.312 32.438 5.453 1 96.75 37 ALA B O 1
ATOM 1947 N N . VAL B 1 38 ? 17.797 31.984 3.875 1 97.06 38 VAL B N 1
ATOM 1948 C CA . VAL B 1 38 ? 17.812 33.344 3.318 1 97.06 38 VAL B CA 1
ATOM 1949 C C . VAL B 1 38 ? 16.422 33.688 2.795 1 97.06 38 VAL B C 1
ATOM 1951 O O . VAL B 1 38 ? 15.898 34.781 3.1 1 97.06 38 VAL B O 1
ATOM 1954 N N . ALA B 1 39 ? 15.875 32.844 2.086 1 97.25 39 ALA B N 1
ATOM 1955 C CA . ALA B 1 39 ? 14.562 33.094 1.484 1 97.25 39 ALA B CA 1
ATOM 1956 C C . ALA B 1 39 ? 13.484 33.25 2.555 1 97.25 39 ALA B C 1
ATOM 1958 O O . ALA B 1 39 ? 12.523 34 2.373 1 97.25 39 ALA B O 1
ATOM 1959 N N . ALA B 1 40 ? 13.625 32.5 3.619 1 96.88 40 ALA B N 1
ATOM 1960 C CA . ALA B 1 40 ? 12.641 32.531 4.699 1 96.88 40 ALA B CA 1
ATOM 1961 C C . ALA B 1 40 ? 12.883 33.719 5.633 1 96.88 40 ALA B C 1
ATOM 1963 O O . ALA B 1 40 ? 12.055 34 6.5 1 96.88 40 ALA B O 1
ATOM 1964 N N . GLY B 1 41 ? 14 34.344 5.5 1 96.88 41 GLY B N 1
ATOM 1965 C CA . GLY B 1 41 ? 14.305 35.531 6.309 1 96.88 41 GLY B CA 1
ATOM 1966 C C . GLY B 1 41 ? 14.914 35.156 7.652 1 96.88 41 GLY B C 1
ATOM 1967 O O . GLY B 1 41 ? 14.727 35.875 8.633 1 96.88 41 GLY B O 1
ATOM 1968 N N . PHE B 1 42 ? 15.523 34.031 7.695 1 95.62 42 PHE B N 1
ATOM 1969 C CA . PHE B 1 42 ? 16.141 33.594 8.938 1 95.62 42 PHE B CA 1
ATOM 1970 C C . PHE B 1 42 ? 17.625 33.281 8.719 1 95.62 42 PHE B C 1
ATOM 1972 O O . PHE B 1 42 ? 18.094 33.25 7.578 1 95.62 42 PHE B O 1
ATOM 1979 N N . THR B 1 43 ? 18.297 33.062 9.852 1 92.81 43 THR B N 1
ATOM 1980 C CA . THR B 1 43 ? 19.688 32.625 9.773 1 92.81 43 THR B CA 1
ATOM 1981 C C . THR B 1 43 ? 19.781 31.109 9.562 1 92.81 43 THR B C 1
ATOM 1983 O O . THR B 1 43 ? 18.844 30.391 9.883 1 92.81 43 THR B O 1
ATOM 1986 N N . ARG B 1 44 ? 20.906 30.672 9.07 1 91.25 44 ARG B N 1
ATOM 1987 C CA . ARG B 1 44 ? 21.172 29.25 8.938 1 91.25 44 ARG B CA 1
ATOM 1988 C C . ARG B 1 44 ? 21.094 28.547 10.297 1 91.25 44 ARG B C 1
ATOM 1990 O O . ARG B 1 44 ? 20.594 27.422 10.398 1 91.25 44 ARG B O 1
ATOM 1997 N N . GLY B 1 45 ? 21.578 29.25 11.25 1 91.38 45 GLY B N 1
ATOM 1998 C CA . GLY B 1 45 ? 21.516 28.719 12.609 1 91.38 45 GLY B CA 1
ATOM 1999 C C . GLY B 1 45 ? 20.109 28.469 13.094 1 91.38 45 GLY B C 1
ATOM 2000 O O . GLY B 1 45 ? 19.828 27.469 13.742 1 91.38 45 GLY B O 1
ATOM 2001 N N . ALA B 1 46 ? 19.25 29.359 12.82 1 91.19 46 ALA B N 1
ATOM 2002 C CA . ALA B 1 46 ? 17.844 29.234 13.203 1 91.19 46 ALA B CA 1
ATOM 2003 C C . ALA B 1 46 ? 17.219 28.016 12.531 1 91.19 46 ALA B C 1
ATOM 2005 O O . ALA B 1 46 ? 16.469 27.266 13.172 1 91.19 46 ALA B O 1
ATOM 2006 N N . VAL B 1 47 ? 17.531 27.781 11.234 1 93.81 47 VAL B N 1
ATOM 2007 C CA . VAL B 1 47 ? 17 26.641 10.5 1 93.81 47 VAL B CA 1
ATOM 2008 C C . VAL B 1 47 ? 17.547 25.344 11.094 1 93.81 47 VAL B C 1
ATOM 2010 O O . VAL B 1 47 ? 16.828 24.375 11.258 1 93.81 47 VAL B O 1
ATOM 2013 N N . HIS B 1 48 ? 18.797 25.422 11.422 1 91.88 48 HIS B N 1
ATOM 2014 C CA . HIS B 1 48 ? 19.438 24.266 12.023 1 91.88 48 HIS B CA 1
ATOM 2015 C C . HIS B 1 48 ? 18.828 23.922 13.367 1 91.88 48 HIS B C 1
ATOM 2017 O O . HIS B 1 48 ? 18.688 22.75 13.719 1 91.88 48 HIS B O 1
ATOM 2023 N N . TRP B 1 49 ? 18.516 24.922 14.07 1 92.31 49 TRP B N 1
ATOM 2024 C CA . TRP B 1 49 ? 17.875 24.719 15.367 1 92.31 49 TRP B CA 1
ATOM 2025 C C . TRP B 1 49 ? 16.547 23.969 15.211 1 92.31 49 TRP B C 1
ATOM 2027 O O . TRP B 1 49 ? 16.219 23.094 16.016 1 92.31 49 TRP B O 1
ATOM 2037 N N . HIS B 1 50 ? 15.836 24.234 14.203 1 94.12 50 HIS B N 1
ATOM 2038 C CA . HIS B 1 50 ? 14.516 23.641 14 1 94.12 50 HIS B CA 1
ATOM 2039 C C . HIS B 1 50 ? 14.617 22.266 13.352 1 94.12 50 HIS B C 1
ATOM 2041 O O . HIS B 1 50 ? 13.836 21.375 13.656 1 94.12 50 HIS B O 1
ATOM 2047 N N . PHE B 1 51 ? 15.594 22.047 12.391 1 95.94 51 PHE B N 1
ATOM 2048 C CA . PHE B 1 51 ? 15.547 20.844 11.555 1 95.94 51 PHE B CA 1
ATOM 2049 C C . PHE B 1 51 ? 16.875 20.109 11.602 1 95.94 51 PHE B C 1
ATOM 2051 O O . PHE B 1 51 ? 16.984 18.984 11.094 1 95.94 51 PHE B O 1
ATOM 2058 N N . GLN B 1 52 ? 17.875 20.703 12.195 1 93.25 52 GLN B N 1
ATOM 2059 C CA . GLN B 1 52 ? 19.219 20.156 12.375 1 93.25 52 GLN B CA 1
ATOM 2060 C C . GLN B 1 52 ? 19.984 20.125 11.047 1 93.25 52 GLN B C 1
ATOM 2062 O O . GLN B 1 52 ? 21.109 20.625 10.961 1 93.25 52 GLN B O 1
ATOM 2067 N N . ASN B 1 53 ? 19.438 19.594 10.016 1 93.31 53 ASN B N 1
ATOM 2068 C CA . ASN B 1 53 ? 20.016 19.484 8.688 1 93.31 53 ASN B CA 1
ATOM 2069 C C . ASN B 1 53 ? 18.938 19.344 7.613 1 93.31 53 ASN B C 1
ATOM 2071 O O . ASN B 1 53 ? 17.75 19.422 7.91 1 93.31 53 ASN B O 1
ATOM 2075 N N . LYS B 1 54 ? 19.328 19.234 6.426 1 93.31 54 LYS B N 1
ATOM 2076 C CA . LYS B 1 54 ? 18.406 19.141 5.301 1 93.31 54 LYS B CA 1
ATOM 2077 C C . LYS B 1 54 ? 17.531 17.891 5.406 1 93.31 54 LYS B C 1
ATOM 2079 O O . LYS B 1 54 ? 16.344 17.922 5.043 1 93.31 54 LYS B O 1
ATOM 2084 N N . GLN B 1 55 ? 18.094 16.812 5.902 1 93.06 55 GLN B N 1
ATOM 2085 C CA . GLN B 1 55 ? 17.328 15.578 6.094 1 93.06 55 GLN B CA 1
ATOM 2086 C C . GLN B 1 55 ? 16.172 15.781 7.07 1 93.06 55 GLN B C 1
ATOM 2088 O O . GLN B 1 55 ? 15.055 15.344 6.816 1 93.06 55 GLN B O 1
ATOM 2093 N N . GLY B 1 56 ? 16.562 16.438 8.133 1 94.56 56 GLY B N 1
ATOM 2094 C CA . GLY B 1 56 ? 15.516 16.75 9.094 1 94.56 56 GLY B CA 1
ATOM 2095 C C . GLY B 1 56 ? 14.391 17.594 8.508 1 94.56 56 GLY B C 1
ATOM 2096 O O . GLY B 1 56 ? 13.227 17.391 8.836 1 94.56 56 GLY B O 1
ATOM 2097 N N . LEU B 1 57 ? 14.766 18.5 7.695 1 95.75 57 LEU B N 1
ATOM 2098 C CA . LEU B 1 57 ? 13.789 19.359 7.031 1 95.75 57 LEU B CA 1
ATOM 2099 C C . LEU B 1 57 ? 12.922 18.562 6.074 1 95.75 57 LEU B C 1
ATOM 2101 O O . LEU B 1 57 ? 11.703 18.75 6.027 1 95.75 57 LEU B O 1
ATOM 2105 N N . LEU B 1 58 ? 13.469 17.672 5.34 1 95.31 58 LEU B N 1
ATOM 2106 C CA . LEU B 1 58 ? 12.742 16.812 4.402 1 95.31 58 LEU B CA 1
ATOM 2107 C C . LEU B 1 58 ? 11.734 15.938 5.137 1 95.31 58 LEU B C 1
ATOM 2109 O O . LEU B 1 58 ? 10.602 15.781 4.691 1 95.31 58 LEU B O 1
ATOM 2113 N N . LEU B 1 59 ? 12.141 15.422 6.23 1 93.69 59 LEU B N 1
ATOM 2114 C CA . LEU B 1 59 ? 11.266 14.562 7.023 1 93.69 59 LEU B CA 1
ATOM 2115 C C . LEU B 1 59 ? 10.117 15.359 7.621 1 93.69 59 LEU B C 1
ATOM 2117 O O . LEU B 1 59 ? 8.992 14.859 7.727 1 93.69 59 LEU B O 1
ATOM 2121 N N . ALA B 1 60 ? 10.438 16.562 7.996 1 93.94 60 ALA B N 1
ATOM 2122 C CA . ALA B 1 60 ? 9.383 17.438 8.508 1 93.94 60 ALA B CA 1
ATOM 2123 C C . ALA B 1 60 ? 8.359 17.766 7.418 1 93.94 60 ALA B C 1
ATOM 2125 O O . ALA B 1 60 ? 7.168 17.891 7.695 1 93.94 60 ALA B O 1
ATOM 2126 N N . LEU B 1 61 ? 8.789 17.922 6.23 1 93.69 61 LEU B N 1
ATOM 2127 C CA . LEU B 1 61 ? 7.898 18.141 5.102 1 93.69 61 LEU B CA 1
ATOM 2128 C C . LEU B 1 61 ? 7 16.938 4.863 1 93.69 61 LEU B C 1
ATOM 2130 O O . LEU B 1 61 ? 5.812 17.078 4.574 1 93.69 61 LEU B O 1
ATOM 2134 N N . LEU B 1 62 ? 7.535 15.828 5.004 1 90.5 62 LEU B N 1
ATOM 2135 C CA . LEU B 1 62 ? 6.754 14.609 4.875 1 90.5 62 LEU B CA 1
ATOM 2136 C C . LEU B 1 62 ? 5.66 14.547 5.938 1 90.5 62 LEU B C 1
ATOM 2138 O O . LEU B 1 62 ? 4.512 14.227 5.637 1 90.5 62 LEU B O 1
ATOM 2142 N N . ASP B 1 63 ? 6.043 14.883 7.129 1 89.06 63 ASP B N 1
ATOM 2143 C CA . ASP B 1 63 ? 5.094 14.867 8.234 1 89.06 63 ASP B CA 1
ATOM 2144 C C . ASP B 1 63 ? 3.922 15.812 7.965 1 89.06 63 ASP B C 1
ATOM 2146 O O . ASP B 1 63 ? 2.793 15.539 8.383 1 89.06 63 ASP B O 1
ATOM 2150 N N . ARG B 1 64 ? 4.195 16.812 7.316 1 86.75 64 ARG B N 1
ATOM 2151 C CA . ARG B 1 64 ? 3.182 17.828 7.02 1 86.75 64 ARG B CA 1
ATOM 2152 C C . ARG B 1 64 ? 2.105 17.266 6.102 1 86.75 64 ARG B C 1
ATOM 2154 O O . ARG B 1 64 ? 0.955 17.703 6.137 1 86.75 64 ARG B O 1
ATOM 2161 N N . MET B 1 65 ? 2.377 16.25 5.371 1 82.88 65 MET B N 1
ATOM 2162 C CA . MET B 1 65 ? 1.438 15.656 4.422 1 82.88 65 MET B CA 1
ATOM 2163 C C . MET B 1 65 ? 0.282 14.984 5.152 1 82.88 65 MET B C 1
ATOM 2165 O O . MET B 1 65 ? -0.807 14.836 4.598 1 82.88 65 MET B O 1
ATOM 2169 N N . GLY B 1 66 ? 0.491 14.617 6.363 1 82.44 66 GLY B N 1
ATOM 2170 C CA . GLY B 1 66 ? -0.54 13.961 7.145 1 82.44 66 GLY B CA 1
ATOM 2171 C C . GLY B 1 66 ? -1.373 14.922 7.969 1 82.44 66 GLY B C 1
ATOM 2172 O O . GLY B 1 66 ? -2.396 14.531 8.539 1 82.44 66 GLY B O 1
ATOM 2173 N N . LEU B 1 67 ? -1.068 16.219 8.039 1 83.5 67 LEU B N 1
ATOM 2174 C CA . LEU B 1 67 ? -1.644 17.203 8.961 1 83.5 67 LEU B CA 1
ATOM 2175 C C . LEU B 1 67 ? -3.127 17.406 8.672 1 83.5 67 LEU B C 1
ATOM 2177 O O . LEU B 1 67 ? -3.939 17.469 9.594 1 83.5 67 LEU B O 1
ATOM 2181 N N . PRO B 1 68 ? -3.498 17.438 7.457 1 87.75 68 PRO B N 1
ATOM 2182 C CA . PRO B 1 68 ? -4.914 17.672 7.176 1 87.75 68 PRO B CA 1
ATOM 2183 C C . PRO B 1 68 ? -5.828 16.625 7.789 1 87.75 68 PRO B C 1
ATOM 2185 O O . PRO B 1 68 ? -6.906 16.938 8.297 1 87.75 68 PRO B O 1
ATOM 2188 N N . LEU B 1 69 ? -5.441 15.391 7.805 1 91.31 69 LEU B N 1
ATOM 2189 C CA . LEU B 1 69 ? -6.258 14.328 8.391 1 91.31 69 LEU B CA 1
ATOM 2190 C C . LEU B 1 69 ? -6.328 14.469 9.906 1 91.31 69 LEU B C 1
ATOM 2192 O O . LEU B 1 69 ? -7.371 14.203 10.508 1 91.31 69 LEU B O 1
ATOM 2196 N N . GLU B 1 70 ? -5.203 14.812 10.469 1 91.5 70 GLU B N 1
ATOM 2197 C CA . GLU B 1 70 ? -5.18 15.07 11.906 1 91.5 70 GLU B CA 1
ATOM 2198 C C . GLU B 1 70 ? -6.125 16.203 12.273 1 91.5 70 GLU B C 1
ATOM 2200 O O . GLU B 1 70 ? -6.852 16.125 13.266 1 91.5 70 GLU B O 1
ATOM 2205 N N . GLN B 1 71 ? -6.043 17.203 11.492 1 93.19 71 GLN B N 1
ATOM 2206 C CA . GLN B 1 71 ? -6.914 18.344 11.711 1 93.19 71 GLN B CA 1
ATOM 2207 C C . GLN B 1 71 ? -8.383 17.969 11.539 1 93.19 71 GLN B C 1
ATOM 2209 O O . GLN B 1 71 ? -9.242 18.406 12.312 1 93.19 71 GLN B O 1
ATOM 2214 N N . LEU B 1 72 ? -8.695 17.172 10.539 1 95.75 72 LEU B N 1
ATOM 2215 C CA . LEU B 1 72 ? -10.055 16.719 10.305 1 95.75 72 LEU B CA 1
ATOM 2216 C C . LEU B 1 72 ? -10.57 15.906 11.492 1 95.75 72 LEU B C 1
ATOM 2218 O O . LEU B 1 72 ? -11.703 16.125 11.953 1 95.75 72 LEU B O 1
ATOM 2222 N N . ALA B 1 73 ? -9.75 15.008 12 1 95.62 73 ALA 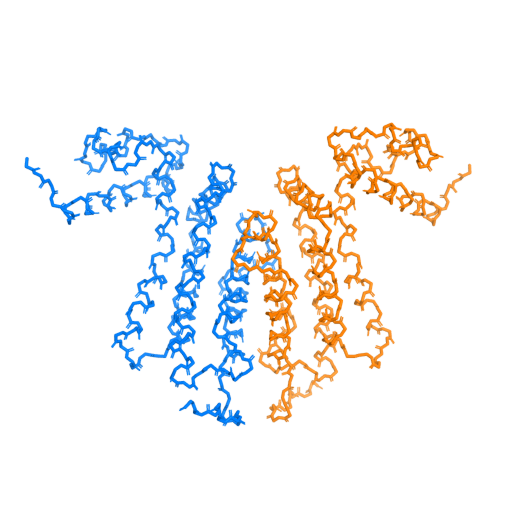B N 1
ATOM 2223 C CA . ALA B 1 73 ? -10.133 14.219 13.172 1 95.62 73 ALA B CA 1
ATOM 2224 C C . ALA B 1 73 ? -10.469 15.117 14.352 1 95.62 73 ALA B C 1
ATOM 2226 O O . ALA B 1 73 ? -11.469 14.898 15.047 1 95.62 73 ALA B O 1
ATOM 2227 N N . GLY B 1 74 ? -9.625 16.125 14.547 1 95.38 74 GLY B N 1
ATOM 2228 C CA . GLY B 1 74 ? -9.883 17.094 15.617 1 95.38 74 GLY B CA 1
ATOM 2229 C C . GLY B 1 74 ? -11.18 17.859 15.43 1 95.38 74 GLY B C 1
ATOM 2230 O O . GLY B 1 74 ? -11.93 18.062 16.391 1 95.38 74 GLY B O 1
ATOM 2231 N N . GLN B 1 75 ? -11.453 18.234 14.227 1 96.06 75 GLN B N 1
ATOM 2232 C CA . GLN B 1 75 ? -12.68 18.953 13.906 1 96.06 75 GLN B CA 1
ATOM 2233 C C . GLN B 1 75 ? -13.914 18.094 14.164 1 96.06 75 GLN B C 1
ATOM 2235 O O . GLN B 1 75 ? -14.914 18.562 14.703 1 96.06 75 GLN B O 1
ATOM 2240 N N . LEU B 1 76 ? -13.82 16.875 13.82 1 96.06 76 LEU B N 1
ATOM 2241 C CA . LEU B 1 76 ? -14.945 15.945 13.93 1 96.06 76 LEU B CA 1
ATOM 2242 C C . LEU B 1 76 ? -15.25 15.633 15.391 1 96.06 76 LEU B C 1
ATOM 2244 O O . LEU B 1 76 ? -16.375 15.297 15.734 1 96.06 76 LEU B O 1
ATOM 2248 N N . GLU B 1 77 ? -14.25 15.711 16.219 1 94.56 77 GLU B N 1
ATOM 2249 C CA . GLU B 1 77 ? -14.445 15.484 17.641 1 94.56 77 GLU B CA 1
ATOM 2250 C C . GLU B 1 77 ? -15.297 16.594 18.266 1 94.56 77 GLU B C 1
ATOM 2252 O O . GLU B 1 77 ? -16.016 16.344 19.234 1 94.56 77 GLU B O 1
ATOM 2257 N N . ILE B 1 78 ? -15.227 17.766 17.688 1 94.31 78 ILE B N 1
ATOM 2258 C CA . ILE B 1 78 ? -15.883 18.938 18.266 1 94.31 78 ILE B CA 1
ATOM 2259 C C . ILE B 1 78 ? -17.234 19.156 17.578 1 94.31 78 ILE B C 1
ATOM 2261 O O . ILE B 1 78 ? -18.203 19.547 18.234 1 94.31 78 ILE B O 1
ATOM 2265 N N . ASP B 1 79 ? -17.297 18.938 16.281 1 95.12 79 ASP B N 1
ATOM 2266 C CA . ASP B 1 79 ? -18.484 19.219 15.477 1 95.12 79 ASP B CA 1
ATOM 2267 C C . ASP B 1 79 ? -19.219 17.922 15.125 1 95.12 79 ASP B C 1
ATOM 2269 O O . ASP B 1 79 ? -18.875 17.25 14.148 1 95.12 79 ASP B O 1
ATOM 2273 N N . ASP B 1 80 ? -20.281 17.719 15.742 1 92.31 80 ASP B N 1
ATOM 2274 C CA . ASP B 1 80 ? -21.016 16.469 15.547 1 92.31 80 ASP B CA 1
ATOM 2275 C C . ASP B 1 80 ? -22.031 16.594 14.414 1 92.31 80 ASP B C 1
ATOM 2277 O O . ASP B 1 80 ? -22.75 15.641 14.102 1 92.31 80 ASP B O 1
ATOM 2281 N N . THR B 1 81 ? -22.062 17.719 13.781 1 94.31 81 THR B N 1
ATOM 2282 C CA . THR B 1 81 ? -22.984 17.922 12.664 1 94.31 81 THR B CA 1
ATOM 2283 C C . THR B 1 81 ? -22.391 17.375 11.375 1 94.31 81 THR B C 1
ATOM 2285 O O . THR B 1 81 ? -23.094 17.172 10.391 1 94.31 81 THR B O 1
ATOM 2288 N N . LEU B 1 82 ? -21.156 17.172 11.375 1 95.31 82 LEU B N 1
ATOM 2289 C CA . LEU B 1 82 ? -20.469 16.672 10.203 1 95.31 82 LEU B CA 1
ATOM 2290 C C . LEU B 1 82 ? -20.484 15.141 10.18 1 95.31 82 LEU B C 1
ATOM 2292 O O . LEU B 1 82 ? -20.328 14.5 11.219 1 95.31 82 LEU B O 1
ATOM 2296 N N . ASP B 1 83 ? -20.703 14.594 9.039 1 95.5 83 ASP B N 1
ATOM 2297 C CA . ASP B 1 83 ? -20.578 13.148 8.867 1 95.5 83 ASP B CA 1
ATOM 2298 C C . ASP B 1 83 ? -19.109 12.758 8.688 1 95.5 83 ASP B C 1
ATOM 2300 O O . ASP B 1 83 ? -18.469 13.141 7.707 1 95.5 83 ASP B O 1
ATOM 2304 N N . PRO B 1 84 ? -18.578 12.008 9.617 1 96.31 84 PRO B N 1
ATOM 2305 C CA . PRO B 1 84 ? -17.156 11.672 9.586 1 96.31 84 PRO B CA 1
ATOM 2306 C C . PRO B 1 84 ? -16.734 11.023 8.273 1 96.31 84 PRO B C 1
ATOM 2308 O O . PRO B 1 84 ? -15.664 11.344 7.734 1 96.31 84 PRO B O 1
ATOM 2311 N N . MET B 1 85 ? -17.5 10.188 7.738 1 94.5 85 MET B N 1
ATOM 2312 C CA . MET B 1 85 ? -17.125 9.461 6.527 1 94.5 85 MET B CA 1
ATOM 2313 C C . MET B 1 85 ? -17.141 10.383 5.312 1 94.5 85 MET B C 1
ATOM 2315 O O . MET B 1 85 ? -16.25 10.328 4.465 1 94.5 85 MET B O 1
ATOM 2319 N N . ASP B 1 86 ? -18.156 11.211 5.191 1 95.94 86 ASP B N 1
ATOM 2320 C CA . ASP B 1 86 ? -18.219 12.164 4.094 1 95.94 86 ASP B CA 1
ATOM 2321 C C . ASP B 1 86 ? -17.031 13.117 4.113 1 95.94 86 ASP B C 1
ATOM 2323 O O . ASP B 1 86 ? -16.453 13.422 3.068 1 95.94 86 ASP B O 1
ATOM 2327 N N . GLU B 1 87 ? -16.75 13.57 5.301 1 96.75 87 GLU B N 1
ATOM 2328 C CA . GLU B 1 87 ? -15.633 14.5 5.434 1 96.75 87 GLU B CA 1
ATOM 2329 C C . GLU B 1 87 ? -14.312 13.812 5.094 1 96.75 87 GLU B C 1
ATOM 2331 O O . GLU B 1 87 ? -13.438 14.422 4.469 1 96.75 87 GLU B O 1
ATOM 2336 N N . LEU B 1 88 ? -14.125 12.562 5.52 1 96.69 88 LEU B N 1
ATOM 2337 C CA . LEU B 1 88 ? -12.93 11.797 5.203 1 96.69 88 LEU B CA 1
ATOM 2338 C C . LEU B 1 88 ? -12.766 11.641 3.693 1 96.69 88 LEU B C 1
ATOM 2340 O O . LEU B 1 88 ? -11.68 11.867 3.152 1 96.69 88 LEU B O 1
ATOM 2344 N N . VAL B 1 89 ? -13.852 11.266 3.033 1 95.81 89 VAL B N 1
ATOM 2345 C CA . VAL B 1 89 ? -13.828 11.055 1.589 1 95.81 89 VAL B CA 1
ATOM 2346 C C . VAL B 1 89 ? -13.516 12.375 0.883 1 95.81 89 VAL B C 1
ATOM 2348 O O . VAL B 1 89 ? -12.695 12.406 -0.038 1 95.81 89 VAL B O 1
ATOM 2351 N N . ARG B 1 90 ? -14.164 13.422 1.311 1 95.75 90 ARG B N 1
ATOM 2352 C CA . ARG B 1 90 ? -13.945 14.734 0.719 1 95.75 90 ARG B CA 1
ATOM 2353 C C . ARG B 1 90 ? -12.484 15.164 0.868 1 95.75 90 ARG B C 1
ATOM 2355 O O . ARG B 1 90 ? -11.867 15.617 -0.096 1 95.75 90 ARG B O 1
ATOM 2362 N N . ASP B 1 91 ? -12.023 15.016 2.066 1 94.94 91 ASP B N 1
ATOM 2363 C CA . ASP B 1 91 ? -10.633 15.391 2.334 1 94.94 91 ASP B CA 1
ATOM 2364 C C . ASP B 1 91 ? -9.672 14.562 1.488 1 94.94 91 ASP B C 1
ATOM 2366 O O . ASP B 1 91 ? -8.789 15.109 0.824 1 94.94 91 ASP B O 1
ATOM 2370 N N . MET B 1 92 ? -9.812 13.25 1.466 1 94.62 92 MET B N 1
ATOM 2371 C CA . MET B 1 92 ? -8.914 12.344 0.754 1 94.62 92 MET B CA 1
ATOM 2372 C C . MET B 1 92 ? -8.977 12.594 -0.75 1 94.62 92 MET B C 1
ATOM 2374 O O . MET B 1 92 ? -7.938 12.711 -1.404 1 94.62 92 MET B O 1
ATOM 2378 N N . THR B 1 93 ? -10.18 12.664 -1.32 1 94.19 93 THR B N 1
ATOM 2379 C CA . THR B 1 93 ? -10.32 12.828 -2.762 1 94.19 93 THR B CA 1
ATOM 2380 C C . THR B 1 93 ? -9.781 14.18 -3.211 1 94.19 93 THR B C 1
ATOM 2382 O O . THR B 1 93 ? -9.18 14.289 -4.277 1 94.19 93 THR B O 1
ATOM 2385 N N . GLY B 1 94 ? -10.008 15.25 -2.404 1 92.62 94 GLY B N 1
ATOM 2386 C CA . GLY B 1 94 ? -9.414 16.547 -2.697 1 92.62 94 GLY B CA 1
ATOM 2387 C C . GLY B 1 94 ? -7.898 16.5 -2.777 1 92.62 94 GLY B C 1
ATOM 2388 O O . GLY B 1 94 ? -7.309 17.031 -3.717 1 92.62 94 GLY B O 1
ATOM 2389 N N . ARG B 1 95 ? -7.281 15.828 -1.91 1 90.75 95 ARG B N 1
ATOM 2390 C CA . ARG B 1 95 ? -5.828 15.719 -1.856 1 90.75 95 ARG B CA 1
ATOM 2391 C C . ARG B 1 95 ? -5.297 14.898 -3.023 1 90.75 95 ARG B C 1
ATOM 2393 O O . ARG B 1 95 ? -4.254 15.219 -3.596 1 90.75 95 ARG B O 1
ATOM 2400 N N . LEU B 1 96 ? -5.969 13.797 -3.291 1 91.06 96 LEU B N 1
ATOM 2401 C CA . LEU B 1 96 ? -5.574 12.953 -4.414 1 91.06 96 LEU B CA 1
ATOM 2402 C C . LEU B 1 96 ? -5.617 13.734 -5.723 1 91.06 96 LEU B C 1
ATOM 2404 O O . LEU B 1 96 ? -4.719 13.609 -6.559 1 91.06 96 LEU B O 1
ATOM 2408 N N . CYS B 1 97 ? -6.633 14.539 -5.871 1 89.94 97 CYS B N 1
ATOM 2409 C CA . CYS B 1 97 ? -6.773 15.367 -7.062 1 89.94 97 CYS B CA 1
ATOM 2410 C C . CYS B 1 97 ? -5.656 16.406 -7.148 1 89.94 97 CYS B C 1
ATOM 2412 O O . CYS B 1 97 ? -5.078 16.609 -8.219 1 89.94 97 CYS B O 1
ATOM 2414 N N . GLU B 1 98 ? -5.352 17 -6.023 1 87.19 98 GLU B N 1
ATOM 2415 C CA . GLU B 1 98 ? -4.27 17.969 -5.973 1 87.19 98 GLU B CA 1
ATOM 2416 C C . GLU B 1 98 ? -2.932 17.344 -6.34 1 87.19 98 GLU B C 1
ATOM 2418 O O . GLU B 1 98 ? -2.133 17.938 -7.062 1 87.19 98 GLU B O 1
ATOM 2423 N N . LEU B 1 99 ? -2.705 16.188 -5.875 1 86.94 99 LEU B N 1
ATOM 2424 C CA . LEU B 1 99 ? -1.457 15.469 -6.129 1 86.94 99 LEU B CA 1
ATOM 2425 C C . LEU B 1 99 ? -1.313 15.133 -7.609 1 86.94 99 LEU B C 1
ATOM 2427 O O . LEU B 1 99 ? -0.219 15.234 -8.172 1 86.94 99 LEU B O 1
ATOM 2431 N N . GLU B 1 100 ? -2.41 14.766 -8.211 1 87.19 100 GLU B N 1
ATOM 2432 C CA . GLU B 1 100 ? -2.377 14.367 -9.609 1 87.19 100 GLU B CA 1
ATOM 2433 C C . GLU B 1 100 ? -2.186 15.578 -10.523 1 87.19 100 GLU B C 1
ATOM 2435 O O . GLU B 1 100 ? -1.528 15.484 -11.562 1 87.19 100 GLU B O 1
ATOM 2440 N N . MET B 1 101 ? -2.73 16.703 -10.195 1 86.38 101 MET B N 1
ATOM 2441 C CA . MET B 1 101 ? -2.801 17.875 -11.07 1 86.38 101 MET B CA 1
ATOM 2442 C C . MET B 1 101 ? -1.479 18.625 -11.07 1 86.38 101 MET B C 1
ATOM 2444 O O . MET B 1 101 ? -1.231 19.453 -11.953 1 86.38 101 MET B O 1
ATOM 2448 N N . ASP B 1 102 ? -0.629 18.359 -10.203 1 90.25 102 ASP B N 1
ATOM 2449 C CA . ASP B 1 102 ? 0.616 19.109 -10.094 1 90.25 102 ASP B CA 1
ATOM 2450 C C . ASP B 1 102 ? 1.828 18.188 -10.18 1 90.25 102 ASP B C 1
ATOM 2452 O O . ASP B 1 102 ? 2.264 17.625 -9.172 1 90.25 102 ASP B O 1
ATOM 2456 N N . PRO B 1 103 ? 2.395 18.156 -11.359 1 91.38 103 PRO B N 1
ATOM 2457 C CA . PRO B 1 103 ? 3.557 17.297 -11.547 1 91.38 103 PRO B CA 1
ATOM 2458 C C . PRO B 1 103 ? 4.707 17.625 -10.594 1 91.38 103 PRO B C 1
ATOM 246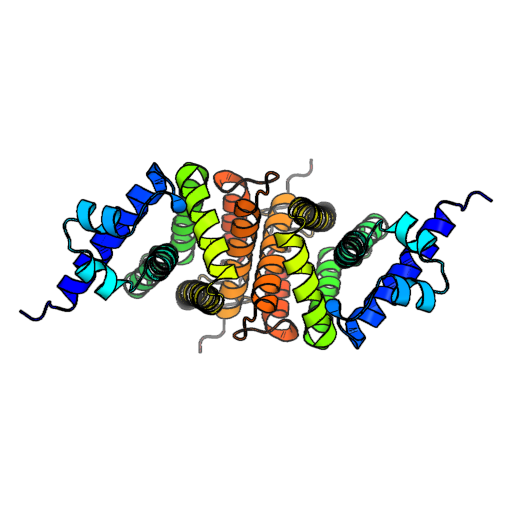0 O O . PRO B 1 103 ? 5.492 16.75 -10.234 1 91.38 103 PRO B O 1
ATOM 2463 N N . LYS B 1 104 ? 4.828 18.859 -10.227 1 93.62 104 LYS B N 1
ATOM 2464 C CA . LYS B 1 104 ? 5.867 19.25 -9.273 1 93.62 104 LYS B CA 1
ATOM 2465 C C . LYS B 1 104 ? 5.609 18.641 -7.898 1 93.62 104 LYS B C 1
ATOM 2467 O O . LYS B 1 104 ? 6.539 18.172 -7.23 1 93.62 104 LYS B O 1
ATOM 2472 N N . ARG B 1 105 ? 4.398 18.609 -7.523 1 91.81 105 ARG B N 1
ATOM 2473 C CA . ARG B 1 105 ? 4.031 18.016 -6.242 1 91.81 105 ARG B CA 1
ATOM 2474 C C . ARG B 1 105 ? 4.246 16.516 -6.258 1 91.81 105 ARG B C 1
ATOM 2476 O O . ARG B 1 105 ? 4.668 15.93 -5.258 1 91.81 105 ARG B O 1
ATOM 2483 N N . LYS B 1 106 ? 3.916 15.875 -7.371 1 92.12 106 LYS B N 1
ATOM 2484 C CA . LYS B 1 106 ? 4.172 14.438 -7.504 1 92.12 106 LYS B CA 1
ATOM 2485 C C . LYS B 1 106 ? 5.66 14.133 -7.363 1 92.12 106 LYS B C 1
ATOM 2487 O O . LYS B 1 106 ? 6.043 13.211 -6.645 1 92.12 106 LYS B O 1
ATOM 2492 N N . ARG B 1 107 ? 6.457 14.953 -8.031 1 93.5 107 ARG B N 1
ATOM 2493 C CA . ARG B 1 107 ? 7.902 14.75 -7.988 1 93.5 107 ARG B CA 1
ATOM 2494 C C . ARG B 1 107 ? 8.438 14.922 -6.57 1 93.5 107 ARG B C 1
ATOM 2496 O O . ARG B 1 107 ? 9.25 14.117 -6.105 1 93.5 107 ARG B O 1
ATOM 2503 N N . LEU B 1 108 ? 8 15.953 -5.945 1 94 108 LEU B N 1
ATOM 2504 C CA . LEU B 1 108 ? 8.445 16.203 -4.582 1 94 108 LEU B CA 1
ATOM 2505 C C . LEU B 1 108 ? 7.992 15.094 -3.645 1 94 108 LEU B C 1
ATOM 2507 O O . LEU B 1 108 ? 8.781 14.609 -2.828 1 94 108 LEU B O 1
ATOM 2511 N N . SER B 1 109 ? 6.746 14.664 -3.791 1 92.69 109 SER B N 1
ATOM 2512 C CA . SER B 1 109 ? 6.223 13.594 -2.955 1 92.69 109 SER B CA 1
ATOM 2513 C C . SER B 1 109 ? 6.988 12.297 -3.182 1 92.69 109 SER B C 1
ATOM 2515 O O . SER B 1 109 ? 7.312 11.586 -2.227 1 92.69 109 SER B O 1
ATOM 2517 N N . THR B 1 110 ? 7.25 12.031 -4.434 1 91.69 110 THR B N 1
ATOM 2518 C CA . THR B 1 110 ? 8.047 10.852 -4.777 1 91.69 110 THR B CA 1
ATOM 2519 C C . THR B 1 110 ? 9.406 10.906 -4.094 1 91.69 110 THR B C 1
ATOM 2521 O O . THR B 1 110 ? 9.844 9.914 -3.5 1 91.69 110 THR B O 1
ATOM 2524 N N . TYR B 1 111 ? 10.008 12.023 -4.188 1 93.19 111 TYR B N 1
ATOM 2525 C CA . TYR B 1 111 ? 11.32 12.203 -3.566 1 93.19 111 TYR B CA 1
ATOM 2526 C C . TYR B 1 111 ? 11.242 11.992 -2.059 1 93.19 111 TYR B C 1
ATOM 2528 O O . TYR B 1 111 ? 12.047 11.25 -1.487 1 93.19 111 TYR B O 1
ATOM 2536 N N . LEU B 1 112 ? 10.273 12.594 -1.422 1 92.19 112 LEU B N 1
ATOM 2537 C CA . LEU B 1 112 ? 10.156 12.555 0.031 1 92.19 112 LEU B CA 1
ATOM 2538 C C . LEU B 1 112 ? 9.867 11.141 0.52 1 92.19 112 LEU B C 1
ATOM 2540 O O . LEU B 1 112 ? 10.484 10.68 1.481 1 92.19 112 LEU B O 1
ATOM 2544 N N . VAL B 1 113 ? 9.023 10.438 -0.152 1 88.44 113 VAL B N 1
ATOM 2545 C CA . VAL B 1 113 ? 8.633 9.086 0.246 1 88.44 113 VAL B CA 1
ATOM 2546 C C . VAL B 1 113 ? 9.812 8.133 0.065 1 88.44 113 VAL B C 1
ATOM 2548 O O . VAL B 1 113 ? 10.117 7.34 0.955 1 88.44 113 VAL B O 1
ATOM 2551 N N . ASN B 1 114 ? 10.469 8.242 -1.033 1 86.69 114 ASN B N 1
ATOM 2552 C CA . ASN B 1 114 ? 11.633 7.402 -1.284 1 86.69 114 ASN B CA 1
ATOM 2553 C C . ASN B 1 114 ? 12.766 7.703 -0.306 1 86.69 114 ASN B C 1
ATOM 2555 O O . ASN B 1 114 ? 13.438 6.789 0.176 1 86.69 114 ASN B O 1
ATOM 2559 N N . PHE B 1 115 ? 12.961 8.961 -0.05 1 89.88 115 PHE B N 1
ATOM 2560 C CA . PHE B 1 115 ? 13.977 9.391 0.897 1 89.88 115 PHE B CA 1
ATOM 2561 C C . PHE B 1 115 ? 13.711 8.812 2.281 1 89.88 115 PHE B C 1
ATOM 2563 O O . PHE B 1 115 ? 14.617 8.258 2.914 1 89.88 115 PHE B O 1
ATOM 2570 N N . ALA B 1 116 ? 12.492 8.914 2.721 1 89.25 116 ALA B N 1
ATOM 2571 C CA . ALA B 1 116 ? 12.133 8.422 4.047 1 89.25 116 ALA B CA 1
ATOM 2572 C C . ALA B 1 116 ? 12.266 6.902 4.125 1 89.25 116 ALA B C 1
ATOM 2574 O O . ALA B 1 116 ? 12.742 6.367 5.129 1 89.25 116 ALA B O 1
ATOM 2575 N N . ALA B 1 117 ? 11.867 6.254 3.104 1 83.94 117 ALA B N 1
ATOM 2576 C CA . ALA B 1 117 ? 11.906 4.793 3.068 1 83.94 117 ALA B CA 1
ATOM 2577 C C . ALA B 1 117 ? 13.344 4.285 3.217 1 83.94 117 ALA B C 1
ATOM 2579 O O . ALA B 1 117 ? 13.578 3.256 3.854 1 83.94 117 ALA B O 1
ATOM 2580 N N . VAL B 1 118 ? 14.297 5.027 2.715 1 84.69 118 VAL B N 1
ATOM 2581 C CA . VAL B 1 118 ? 15.68 4.574 2.676 1 84.69 118 VAL B CA 1
ATOM 2582 C C . VAL B 1 118 ? 16.438 5.125 3.879 1 84.69 118 VAL B C 1
ATOM 2584 O O . VAL B 1 118 ? 17.141 4.383 4.578 1 84.69 118 VAL B O 1
ATOM 2587 N N . GLU B 1 119 ? 16.219 6.383 4.188 1 88.94 119 GLU B N 1
ATOM 2588 C CA . GLU B 1 119 ? 17.094 7.082 5.129 1 88.94 119 GLU B CA 1
ATOM 2589 C C . GLU B 1 119 ? 16.484 7.09 6.531 1 88.94 119 GLU B C 1
ATOM 2591 O O . GLU B 1 119 ? 17.219 7.223 7.52 1 88.94 119 GLU B O 1
ATOM 2596 N N . ALA B 1 120 ? 15.211 6.957 6.602 1 91.88 120 ALA B N 1
ATOM 2597 C CA . ALA B 1 120 ? 14.555 7.078 7.898 1 91.88 120 ALA B CA 1
ATOM 2598 C C . ALA B 1 120 ? 13.336 6.16 7.988 1 91.88 120 ALA B C 1
ATOM 2600 O O . ALA B 1 120 ? 12.219 6.621 8.227 1 91.88 120 ALA B O 1
ATOM 2601 N N . PRO B 1 121 ? 13.523 4.887 7.926 1 88.19 121 PRO B N 1
ATOM 2602 C CA . PRO B 1 121 ? 12.406 3.945 7.93 1 88.19 121 PRO B CA 1
ATOM 2603 C C . PRO B 1 121 ? 11.539 4.062 9.18 1 88.19 121 PRO B C 1
ATOM 2605 O O . PRO B 1 121 ? 10.328 3.85 9.117 1 88.19 121 PRO B O 1
ATOM 2608 N N . GLU B 1 122 ? 12.148 4.387 10.25 1 90.06 122 GLU B N 1
ATOM 2609 C CA . GLU B 1 122 ? 11.383 4.559 11.484 1 90.06 122 GLU B CA 1
ATOM 2610 C C . GLU B 1 122 ? 10.445 5.754 11.383 1 90.06 122 GLU B C 1
ATOM 2612 O O . GLU B 1 122 ? 9.312 5.707 11.875 1 90.06 122 GLU B O 1
ATOM 2617 N N . ARG B 1 123 ? 10.914 6.805 10.781 1 87.69 123 ARG B N 1
ATOM 2618 C CA . ARG B 1 123 ? 10.078 7.992 10.602 1 87.69 123 ARG B CA 1
ATOM 2619 C C . ARG B 1 123 ? 8.914 7.707 9.656 1 87.69 123 ARG B C 1
ATOM 2621 O O . ARG B 1 123 ? 7.801 8.18 9.875 1 87.69 123 ARG B O 1
ATOM 2628 N N . GLN B 1 124 ? 9.211 6.969 8.664 1 87.88 124 GLN B N 1
ATOM 2629 C CA . GLN B 1 124 ? 8.156 6.566 7.738 1 87.88 124 GLN B CA 1
ATOM 2630 C C . GLN B 1 124 ? 7.09 5.738 8.453 1 87.88 124 GLN B C 1
ATOM 2632 O O . GLN B 1 124 ? 5.891 5.965 8.266 1 87.88 124 GLN B O 1
ATOM 2637 N N . ARG B 1 125 ? 7.488 4.844 9.305 1 91.5 125 ARG B N 1
ATOM 2638 C CA . ARG B 1 125 ? 6.555 4.023 10.07 1 91.5 125 ARG B CA 1
ATOM 2639 C C . ARG B 1 125 ? 5.715 4.879 11.008 1 91.5 125 ARG B C 1
ATOM 2641 O O . ARG B 1 125 ? 4.508 4.66 11.141 1 91.5 125 ARG B O 1
ATOM 2648 N N . ASN B 1 126 ? 6.387 5.785 11.578 1 89.88 126 ASN B N 1
ATOM 2649 C CA . ASN B 1 126 ? 5.672 6.691 12.469 1 89.88 126 ASN B CA 1
ATOM 2650 C C . ASN B 1 126 ? 4.629 7.512 11.711 1 89.88 126 ASN B C 1
ATOM 2652 O O . ASN B 1 126 ? 3.545 7.777 12.234 1 89.88 126 ASN B O 1
ATOM 2656 N N . PHE B 1 127 ? 5.012 7.914 10.562 1 88.94 127 PHE B N 1
ATOM 2657 C CA . PHE B 1 127 ? 4.059 8.617 9.711 1 88.94 127 PHE B CA 1
ATOM 2658 C C . PHE B 1 127 ? 2.846 7.742 9.422 1 88.94 127 PHE B C 1
ATOM 2660 O O . PHE B 1 127 ? 1.703 8.18 9.578 1 88.94 127 PHE B O 1
ATOM 2667 N N . ASP B 1 128 ? 3.043 6.551 9.008 1 91.25 128 ASP B N 1
ATOM 2668 C CA . ASP B 1 128 ? 1.966 5.613 8.703 1 91.25 128 ASP B CA 1
ATOM 2669 C C . ASP B 1 128 ? 1.076 5.387 9.922 1 91.25 128 ASP B C 1
ATOM 2671 O O . ASP B 1 128 ? -0.149 5.328 9.805 1 91.25 128 ASP B O 1
ATOM 2675 N N . ARG B 1 129 ? 1.696 5.277 11.094 1 93.81 129 ARG B N 1
ATOM 2676 C CA . ARG B 1 129 ? 0.97 5.047 12.336 1 93.81 129 ARG B CA 1
ATOM 2677 C C . ARG B 1 129 ? 0.096 6.242 12.695 1 93.81 129 ARG B C 1
ATOM 2679 O O . ARG B 1 129 ? -1.053 6.078 13.109 1 93.81 129 ARG B O 1
ATOM 2686 N N . LYS B 1 130 ? 0.674 7.426 12.531 1 92.62 130 LYS B N 1
ATOM 2687 C CA . LYS B 1 130 ? -0.09 8.641 12.805 1 92.62 130 LYS B CA 1
ATOM 2688 C C . LYS B 1 130 ? -1.27 8.773 11.844 1 92.62 130 LYS B C 1
ATOM 2690 O O . LYS B 1 130 ? -2.365 9.164 12.25 1 92.62 130 LYS B O 1
ATOM 2695 N N . PHE B 1 131 ? -1.01 8.5 10.586 1 92.94 131 PHE B N 1
ATOM 2696 C CA . PHE B 1 131 ? -2.059 8.5 9.57 1 92.94 131 PHE B CA 1
ATOM 2697 C C . PHE B 1 131 ? -3.182 7.547 9.961 1 92.94 131 PHE B C 1
ATOM 2699 O O . PHE B 1 131 ? -4.352 7.941 9.992 1 92.94 131 PHE B O 1
ATOM 2706 N N . ARG B 1 132 ? -2.857 6.398 10.289 1 95.69 132 ARG B N 1
ATOM 2707 C CA . ARG B 1 132 ? -3.834 5.379 10.656 1 95.69 132 ARG B CA 1
ATOM 2708 C C . ARG B 1 132 ? -4.566 5.762 11.945 1 95.69 132 ARG B C 1
ATOM 2710 O O . ARG B 1 132 ? -5.77 5.523 12.07 1 95.69 132 ARG B O 1
ATOM 2717 N N . SER B 1 133 ? -3.832 6.316 12.906 1 96.06 133 SER B N 1
ATOM 2718 C CA . SER B 1 133 ? -4.438 6.746 14.164 1 96.06 133 SER B CA 1
ATOM 2719 C C . SER B 1 133 ? -5.516 7.801 13.922 1 96.06 133 SER B C 1
ATOM 2721 O O . SER B 1 133 ? -6.594 7.738 14.523 1 96.06 133 SER B O 1
ATOM 2723 N N . SER B 1 134 ? -5.211 8.758 13.078 1 96.25 134 SER B N 1
ATOM 2724 C CA . SER B 1 134 ? -6.184 9.797 12.758 1 96.25 134 SER B CA 1
ATOM 2725 C C . SER B 1 134 ? -7.418 9.203 12.086 1 96.25 134 SER B C 1
ATOM 2727 O O . SER B 1 134 ? -8.547 9.562 12.422 1 96.25 134 SER B O 1
ATOM 2729 N N . VAL B 1 135 ? -7.238 8.305 11.18 1 97.25 135 VAL B N 1
ATOM 2730 C CA . VAL B 1 135 ? -8.344 7.672 10.477 1 97.25 135 VAL B CA 1
ATOM 2731 C C . VAL B 1 135 ? -9.156 6.816 11.445 1 97.25 135 VAL B C 1
ATOM 2733 O O . VAL B 1 135 ? -10.383 6.762 11.352 1 97.25 135 VAL B O 1
ATOM 2736 N N . THR B 1 136 ? -8.445 6.156 12.367 1 97.62 136 THR B N 1
ATOM 2737 C CA . THR B 1 136 ? -9.125 5.363 13.391 1 97.62 136 THR B CA 1
ATOM 2738 C C . THR B 1 136 ? -10.062 6.234 14.219 1 97.62 136 THR B C 1
ATOM 2740 O O . THR B 1 136 ? -11.195 5.836 14.5 1 97.62 136 THR B O 1
ATOM 2743 N N . ILE B 1 137 ? -9.602 7.379 14.602 1 97.38 137 ILE B N 1
ATOM 2744 C CA . ILE B 1 137 ? -10.43 8.312 15.359 1 97.38 137 ILE B CA 1
ATOM 2745 C C . ILE B 1 137 ? -11.688 8.656 14.555 1 97.38 137 ILE B C 1
ATOM 2747 O O . ILE B 1 137 ? -12.797 8.656 15.094 1 97.38 137 ILE B O 1
ATOM 2751 N N . ILE B 1 138 ? -11.5 8.898 13.312 1 97.25 138 ILE B N 1
ATOM 2752 C CA . ILE B 1 138 ? -12.617 9.266 12.445 1 97.25 138 ILE B CA 1
ATOM 2753 C C . ILE B 1 138 ? -13.617 8.117 12.383 1 97.25 138 ILE B C 1
ATOM 2755 O O . ILE B 1 138 ? -14.828 8.328 12.516 1 97.25 138 ILE B O 1
ATOM 2759 N N . PHE B 1 139 ? -13.164 6.906 12.25 1 97.5 139 PHE B N 1
ATOM 2760 C CA . PHE B 1 139 ? -14.062 5.762 12.141 1 97.5 139 PHE B CA 1
ATOM 2761 C C . PHE B 1 139 ? -14.703 5.449 13.492 1 97.5 139 PHE B C 1
ATOM 2763 O O . PHE B 1 139 ? -15.836 4.973 13.547 1 97.5 139 PHE B O 1
ATOM 2770 N N . ARG B 1 140 ? -13.984 5.684 14.602 1 97.31 140 ARG B N 1
ATOM 2771 C CA . ARG B 1 140 ? -14.586 5.547 15.922 1 97.31 140 ARG B CA 1
ATOM 2772 C C . ARG B 1 140 ? -15.75 6.516 16.094 1 97.31 140 ARG B C 1
ATOM 2774 O O . ARG B 1 140 ? -16.781 6.156 16.672 1 97.31 140 ARG B O 1
ATOM 2781 N N . LEU B 1 141 ? -15.531 7.723 15.641 1 96.69 141 LEU B N 1
ATOM 2782 C CA . LEU B 1 141 ? -16.594 8.711 15.688 1 96.69 141 LEU B CA 1
ATOM 2783 C C . LEU B 1 141 ? -17.766 8.297 14.797 1 96.69 141 LEU B C 1
ATOM 2785 O O . LEU B 1 141 ? -18.922 8.477 15.164 1 96.69 141 LEU B O 1
ATOM 2789 N N . ALA B 1 142 ? -17.469 7.762 13.617 1 96.38 142 ALA B N 1
ATOM 2790 C CA . ALA B 1 142 ? -18.516 7.242 12.734 1 96.38 142 ALA B CA 1
ATOM 2791 C C . ALA B 1 142 ? -19.312 6.141 13.422 1 96.38 142 ALA B C 1
ATOM 2793 O O . ALA B 1 142 ? -20.531 6.094 13.312 1 96.38 142 ALA B O 1
ATOM 2794 N N . GLU B 1 143 ? -18.594 5.246 14.094 1 95.62 143 GLU B N 1
ATOM 2795 C CA . GLU B 1 143 ? -19.25 4.176 14.836 1 95.62 143 GLU B CA 1
ATOM 2796 C C . GLU B 1 143 ? -20.156 4.734 15.938 1 95.62 143 GLU B C 1
ATOM 2798 O O . GLU B 1 143 ? -21.312 4.328 16.078 1 95.62 143 GLU B O 1
ATOM 2803 N N . LYS B 1 144 ? -19.625 5.664 16.688 1 94.44 144 LYS B N 1
ATOM 2804 C CA . LYS B 1 144 ? -20.359 6.289 17.781 1 94.44 144 LYS B CA 1
ATOM 2805 C C . LYS B 1 144 ? -21.641 6.945 17.281 1 94.44 144 LYS B C 1
ATOM 2807 O O . LYS B 1 144 ? -22.656 6.949 17.969 1 94.44 144 LYS B O 1
ATOM 2812 N N . ARG B 1 145 ? -21.625 7.438 16.078 1 93.38 145 ARG B N 1
ATOM 2813 C CA . ARG B 1 145 ? -22.766 8.141 15.484 1 93.38 145 ARG B CA 1
ATOM 2814 C C . ARG B 1 145 ? -23.656 7.18 14.695 1 93.38 145 ARG B C 1
ATOM 2816 O O . ARG B 1 145 ? -24.547 7.613 13.969 1 93.38 145 ARG B O 1
ATOM 2823 N N . GLY B 1 146 ? -23.344 5.91 14.703 1 92 146 GLY B N 1
ATOM 2824 C CA . GLY B 1 146 ? -24.156 4.875 14.078 1 92 146 GLY B CA 1
ATOM 2825 C C . GLY B 1 146 ? -24 4.82 12.57 1 92 146 GLY B C 1
ATOM 2826 O O . GLY B 1 146 ? -24.891 4.352 11.867 1 92 146 GLY B O 1
ATOM 2827 N N . ARG B 1 147 ? -22.891 5.297 12.07 1 93.38 147 ARG B N 1
ATOM 2828 C CA . ARG B 1 147 ? -22.719 5.43 10.633 1 93.38 147 ARG B CA 1
ATOM 2829 C C . ARG B 1 147 ? -21.812 4.328 10.086 1 93.38 147 ARG B C 1
ATOM 2831 O O . ARG B 1 147 ? -21.734 4.125 8.867 1 93.38 147 ARG B O 1
ATOM 2838 N N . LEU B 1 148 ? -21.125 3.617 10.922 1 94.62 148 LEU B N 1
ATOM 2839 C CA . LEU B 1 148 ? -20.234 2.533 10.5 1 94.62 148 LEU B CA 1
ATOM 2840 C C . LEU B 1 148 ? -20.984 1.2 10.492 1 94.62 148 LEU B C 1
ATOM 2842 O O . LEU B 1 148 ? -21.656 0.861 11.469 1 94.62 148 LEU B O 1
ATOM 2846 N N . ALA B 1 149 ? -20.859 0.442 9.43 1 92.75 149 ALA B N 1
ATOM 2847 C CA . ALA B 1 149 ? -21.5 -0.864 9.328 1 92.75 149 ALA B CA 1
ATOM 2848 C C . ALA B 1 149 ? -21.078 -1.775 10.477 1 92.75 149 ALA B C 1
ATOM 2850 O O . ALA B 1 149 ? -19.906 -1.78 10.875 1 92.75 149 ALA B O 1
ATOM 2851 N N . PRO B 1 150 ? -21.953 -2.641 10.977 1 90 150 PRO B N 1
ATOM 2852 C CA . PRO B 1 150 ? -21.703 -3.416 12.195 1 90 150 PRO B CA 1
ATOM 2853 C C . PRO B 1 150 ? -20.594 -4.449 12.031 1 90 150 PRO B C 1
ATOM 2855 O O . PRO B 1 150 ? -19.969 -4.844 13.016 1 90 150 PRO B O 1
ATOM 2858 N N . HIS B 1 151 ? -20.344 -4.883 10.891 1 89.44 151 HIS B N 1
ATOM 2859 C CA . HIS B 1 151 ? -19.344 -5.926 10.719 1 89.44 151 HIS B CA 1
ATOM 2860 C C . HIS B 1 151 ? -17.938 -5.336 10.703 1 89.44 151 HIS B C 1
ATOM 2862 O O . HIS B 1 151 ? -16.938 -6.078 10.711 1 89.44 151 HIS B O 1
ATOM 2868 N N . TRP B 1 152 ? -17.891 -4.004 10.703 1 93.88 152 TRP B N 1
ATOM 2869 C CA . TRP B 1 152 ? -16.609 -3.332 10.766 1 93.88 152 TRP B CA 1
ATOM 2870 C C . TRP B 1 152 ? -16.297 -2.867 12.18 1 93.88 152 TRP B C 1
ATOM 2872 O O . TRP B 1 152 ? -17.172 -2.322 12.867 1 93.88 152 TRP B O 1
ATOM 2882 N N . ARG B 1 153 ? -15.109 -3.133 12.617 1 95.94 153 ARG B N 1
ATOM 2883 C CA . ARG B 1 153 ? -14.523 -2.416 13.75 1 95.94 153 ARG B CA 1
ATOM 2884 C C . ARG B 1 153 ? -13.719 -1.208 13.273 1 95.94 153 ARG B C 1
ATOM 2886 O O . ARG B 1 153 ? -13.031 -1.276 12.25 1 95.94 153 ARG B O 1
ATOM 2893 N N . PRO B 1 154 ? -13.805 -0.137 14.031 1 97.38 154 PRO B N 1
ATOM 2894 C CA . PRO B 1 154 ? -13.094 1.071 13.602 1 97.38 154 PRO B CA 1
ATOM 2895 C C . PRO B 1 154 ? -11.625 0.814 13.297 1 97.38 154 PRO B C 1
ATOM 2897 O O . PRO B 1 154 ? -11.094 1.331 12.312 1 97.38 154 PRO B O 1
ATOM 2900 N N . GLU B 1 155 ? -10.969 0.04 14.117 1 97.62 155 GLU B N 1
ATOM 2901 C CA . GLU B 1 155 ? -9.539 -0.231 13.953 1 97.62 155 GLU B CA 1
ATOM 2902 C C . GLU B 1 155 ? -9.273 -1.008 12.664 1 97.62 155 GLU B C 1
ATOM 2904 O O . GLU B 1 155 ? -8.297 -0.738 11.961 1 97.62 155 GLU B O 1
ATOM 2909 N N . ILE B 1 156 ? -10.148 -1.935 12.359 1 97.56 156 ILE B N 1
ATOM 2910 C CA . ILE B 1 156 ? -9.984 -2.75 11.164 1 97.56 156 ILE B CA 1
ATOM 2911 C C . ILE B 1 156 ? -10.344 -1.932 9.93 1 97.56 156 ILE B C 1
ATOM 2913 O O . ILE B 1 156 ? -9.688 -2.041 8.891 1 97.56 156 ILE B O 1
ATOM 2917 N N . ALA B 1 157 ? -11.367 -1.126 10.062 1 97.75 157 ALA B N 1
ATOM 2918 C CA . ALA B 1 157 ? -11.75 -0.234 8.969 1 97.75 157 ALA B CA 1
ATOM 2919 C C . ALA B 1 157 ? -10.617 0.725 8.625 1 97.75 157 ALA B C 1
ATOM 2921 O O . ALA B 1 157 ? -10.305 0.935 7.445 1 97.75 157 ALA B O 1
ATOM 2922 N N . ALA B 1 158 ? -10.016 1.278 9.672 1 97.88 158 ALA B N 1
ATOM 2923 C CA . ALA B 1 158 ? -8.906 2.209 9.484 1 97.88 158 ALA B CA 1
ATOM 2924 C C . ALA B 1 158 ? -7.711 1.512 8.836 1 97.88 158 ALA B C 1
ATOM 2926 O O . ALA B 1 158 ? -7.07 2.066 7.945 1 97.88 158 ALA B O 1
ATOM 2927 N N . LEU B 1 159 ? -7.422 0.329 9.32 1 97.75 159 LEU B N 1
ATOM 2928 C CA . LEU B 1 159 ? -6.328 -0.465 8.766 1 97.75 159 LEU B CA 1
ATOM 2929 C C . LEU B 1 159 ? -6.539 -0.723 7.281 1 97.75 159 LEU B C 1
ATOM 2931 O O . LEU B 1 159 ? -5.637 -0.492 6.473 1 97.75 159 LEU B O 1
ATOM 2935 N N . ALA B 1 160 ? -7.723 -1.161 6.922 1 97.88 160 ALA B N 1
ATOM 2936 C CA . ALA B 1 160 ? -8.07 -1.465 5.535 1 97.88 160 ALA B CA 1
ATOM 2937 C C . ALA B 1 160 ? -8.008 -0.211 4.668 1 97.88 160 ALA B C 1
ATOM 2939 O O . ALA B 1 160 ? -7.418 -0.223 3.588 1 97.88 160 ALA B O 1
ATOM 2940 N N . PHE B 1 161 ? -8.578 0.866 5.188 1 97.69 161 PHE B N 1
ATOM 2941 C CA . PHE B 1 161 ? -8.633 2.119 4.445 1 97.69 161 PHE B CA 1
ATOM 2942 C C . PHE B 1 161 ? -7.234 2.67 4.199 1 97.69 161 PHE B C 1
ATOM 2944 O O . PHE B 1 161 ? -6.895 3.031 3.068 1 97.69 161 PHE B O 1
ATOM 2951 N N . CYS B 1 162 ? -6.457 2.711 5.219 1 96.5 162 CYS B N 1
ATOM 2952 C CA . CYS B 1 162 ? -5.102 3.248 5.125 1 96.5 162 CYS B CA 1
ATOM 2953 C C . CYS B 1 162 ? -4.23 2.377 4.227 1 96.5 162 CYS B C 1
ATOM 2955 O O . CYS B 1 162 ? -3.455 2.893 3.424 1 96.5 162 CYS B O 1
ATOM 2957 N N . GLY B 1 163 ? -4.387 1.052 4.41 1 96.88 163 GLY B N 1
ATOM 2958 C CA . GLY B 1 163 ? -3.666 0.155 3.521 1 96.88 163 GLY B CA 1
ATOM 2959 C C . GLY B 1 163 ? -3.98 0.388 2.055 1 96.88 163 GLY B C 1
ATOM 2960 O O . GLY B 1 163 ? -3.074 0.429 1.22 1 96.88 163 GLY B O 1
ATOM 2961 N N . MET B 1 164 ? -5.199 0.539 1.772 1 97.25 164 MET B N 1
ATOM 2962 C CA . MET B 1 164 ? -5.648 0.762 0.403 1 97.25 164 MET B CA 1
ATOM 2963 C C . MET B 1 164 ? -5.094 2.07 -0.147 1 97.25 164 MET B C 1
ATOM 2965 O O . MET B 1 164 ? -4.461 2.086 -1.205 1 97.25 164 MET B O 1
ATOM 2969 N N . VAL B 1 165 ? -5.273 3.152 0.568 1 95.62 165 VAL B N 1
ATOM 2970 C CA . VAL B 1 165 ? -4.91 4.484 0.099 1 95.62 16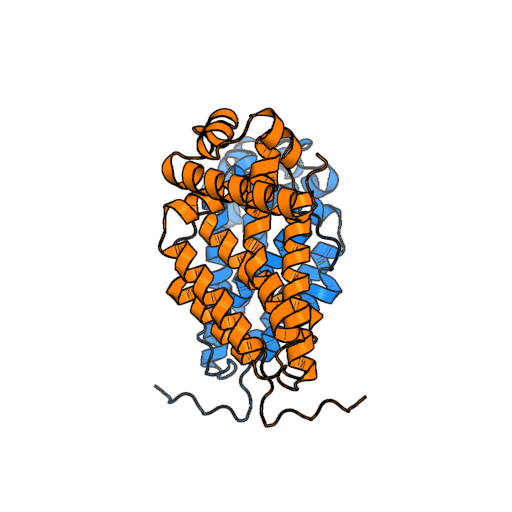5 VAL B CA 1
ATOM 2971 C C . VAL B 1 165 ? -3.395 4.582 -0.06 1 95.62 165 VAL B C 1
ATOM 2973 O O . VAL B 1 165 ? -2.9 4.98 -1.116 1 95.62 165 VAL B O 1
ATOM 2976 N N . MET B 1 166 ? -2.732 4.152 0.923 1 93.44 166 MET B N 1
ATOM 2977 C CA . MET B 1 166 ? -1.274 4.23 0.875 1 93.44 166 MET B CA 1
ATOM 2978 C C . MET B 1 166 ? -0.715 3.297 -0.193 1 93.44 166 MET B C 1
ATOM 2980 O O . MET B 1 166 ? 0.244 3.643 -0.885 1 93.44 166 MET B O 1
ATOM 2984 N N . GLY B 1 167 ? -1.335 2.098 -0.266 1 95.06 167 GLY B N 1
ATOM 2985 C CA . GLY B 1 167 ? -0.908 1.177 -1.306 1 95.06 167 GLY B CA 1
ATOM 2986 C C . GLY B 1 167 ? -1.045 1.749 -2.703 1 95.06 167 GLY B C 1
ATOM 2987 O O . GLY B 1 167 ? -0.126 1.642 -3.518 1 95.06 167 GLY B O 1
ATOM 2988 N N . LEU B 1 168 ? -2.102 2.408 -2.998 1 96 168 LEU B N 1
ATOM 2989 C CA . LEU B 1 168 ? -2.375 2.951 -4.324 1 96 168 LEU B CA 1
ATOM 2990 C C . LEU B 1 168 ? -1.521 4.184 -4.594 1 96 168 LEU B C 1
ATOM 2992 O O . LEU B 1 168 ? -0.987 4.348 -5.695 1 96 168 LEU B O 1
ATOM 2996 N N . ILE B 1 169 ? -1.366 5.004 -3.588 1 93.38 169 ILE B N 1
ATOM 2997 C CA . ILE B 1 169 ? -0.542 6.199 -3.744 1 93.38 169 ILE B CA 1
ATOM 2998 C C . ILE B 1 169 ? 0.903 5.793 -4.027 1 93.38 169 ILE B C 1
ATOM 3000 O O . ILE B 1 169 ? 1.544 6.348 -4.926 1 93.38 169 ILE B O 1
ATOM 3004 N N . ASN B 1 170 ? 1.367 4.836 -3.295 1 91.56 170 ASN B N 1
ATOM 3005 C CA . ASN B 1 170 ? 2.746 4.395 -3.48 1 91.56 170 ASN B CA 1
ATOM 3006 C C . ASN B 1 170 ? 2.961 3.791 -4.863 1 91.56 170 ASN B C 1
ATOM 3008 O O . ASN B 1 170 ? 3.984 4.043 -5.504 1 91.56 170 ASN B O 1
ATOM 3012 N N . GLN B 1 171 ? 2.045 2.971 -5.305 1 92.69 171 GLN B N 1
ATOM 3013 C CA . GLN B 1 171 ? 2.156 2.42 -6.648 1 92.69 171 GLN B CA 1
ATOM 3014 C C . GLN B 1 171 ? 2.166 3.529 -7.699 1 92.69 171 GLN B C 1
ATOM 3016 O O . GLN B 1 171 ? 2.943 3.48 -8.656 1 92.69 171 GLN B O 1
ATOM 3021 N N . TRP B 1 172 ? 1.352 4.492 -7.496 1 93.44 172 TRP B N 1
ATOM 3022 C CA . TRP B 1 172 ? 1.266 5.625 -8.414 1 93.44 172 TRP B CA 1
ATOM 3023 C C . TRP B 1 172 ? 2.557 6.438 -8.398 1 93.44 172 TRP B C 1
ATOM 3025 O O . TRP B 1 172 ? 3.084 6.793 -9.453 1 93.44 172 TRP B O 1
ATOM 3035 N N . LEU B 1 173 ? 3.08 6.707 -7.258 1 90.5 173 LEU B N 1
ATOM 3036 C CA . LEU B 1 173 ? 4.324 7.453 -7.117 1 90.5 173 LEU B CA 1
ATOM 3037 C C . LEU B 1 173 ? 5.488 6.691 -7.746 1 90.5 173 LEU B C 1
ATOM 3039 O O . LEU B 1 173 ? 6.441 7.297 -8.242 1 90.5 173 LEU B O 1
ATOM 3043 N N . ASN B 1 174 ? 5.387 5.379 -7.738 1 88.44 174 ASN B N 1
ATOM 3044 C CA . ASN B 1 174 ? 6.457 4.543 -8.273 1 88.44 174 ASN B CA 1
ATOM 3045 C C . ASN B 1 174 ? 6.289 4.309 -9.773 1 88.44 174 ASN B C 1
ATOM 3047 O O . ASN B 1 174 ? 6.84 3.354 -10.32 1 88.44 174 ASN B O 1
ATOM 3051 N N . GLY B 1 175 ? 5.402 5.07 -10.367 1 89.06 175 GLY B N 1
ATOM 3052 C CA . GLY B 1 175 ? 5.379 5.121 -11.82 1 89.06 175 GLY B CA 1
ATOM 3053 C C . GLY B 1 175 ? 4.25 4.309 -12.43 1 89.06 175 GLY B C 1
ATOM 3054 O O . GLY B 1 175 ? 4.227 4.078 -13.641 1 89.06 175 GLY B O 1
ATOM 3055 N N . GLU B 1 176 ? 3.352 3.82 -11.602 1 90.81 176 GLU B N 1
ATOM 3056 C CA . GLU B 1 176 ? 2.193 3.123 -12.148 1 90.81 176 GLU B CA 1
ATOM 3057 C C . GLU B 1 176 ? 1.363 4.043 -13.039 1 90.81 176 GLU B C 1
ATOM 3059 O O . GLU B 1 176 ? 1.086 5.188 -12.68 1 90.81 176 GLU B O 1
ATOM 3064 N N . THR B 1 177 ? 0.914 3.482 -14.281 1 91.25 177 THR B N 1
ATOM 3065 C CA . THR B 1 177 ? 0.224 4.344 -15.234 1 91.25 177 THR B CA 1
ATOM 3066 C C . THR B 1 177 ? -1.131 3.756 -15.617 1 91.25 177 THR B C 1
ATOM 3068 O O . THR B 1 177 ? -1.885 4.363 -16.375 1 91.25 177 THR B O 1
ATOM 3071 N N . GLU B 1 178 ? -1.439 2.59 -15.078 1 93.62 178 GLU B N 1
ATOM 3072 C CA . GLU B 1 178 ? -2.66 1.912 -15.5 1 93.62 178 GLU B CA 1
ATOM 3073 C C . GLU B 1 178 ? -3.881 2.465 -14.766 1 93.62 178 GLU B C 1
ATOM 3075 O O . GLU B 1 178 ? -5.02 2.125 -15.102 1 93.62 178 GLU B O 1
ATOM 3080 N N . PHE B 1 179 ? -3.662 3.27 -13.789 1 94.06 179 PHE B N 1
ATOM 3081 C CA . PHE B 1 179 ? -4.746 3.975 -13.117 1 94.06 179 PHE B CA 1
ATOM 3082 C C . PHE B 1 179 ? -4.312 5.383 -12.727 1 94.06 179 PHE B C 1
ATOM 3084 O O . PHE B 1 179 ? -3.119 5.672 -12.656 1 94.06 179 PHE B O 1
ATOM 3091 N N . ASP B 1 180 ? -5.301 6.199 -12.477 1 93.44 180 ASP B N 1
ATOM 3092 C CA . ASP B 1 180 ? -4.984 7.559 -12.055 1 93.44 180 ASP B CA 1
ATOM 3093 C C . ASP B 1 180 ? -5.637 7.879 -10.711 1 93.44 180 ASP B C 1
ATOM 3095 O O . ASP B 1 180 ? -6.5 7.133 -10.242 1 93.44 180 ASP B O 1
ATOM 3099 N N . MET B 1 181 ? -5.109 8.914 -10.086 1 93 181 MET B N 1
ATOM 3100 C CA . MET B 1 181 ? -5.551 9.289 -8.75 1 93 181 MET B CA 1
ATOM 3101 C C . MET B 1 181 ? -6.934 9.93 -8.789 1 93 181 MET B C 1
ATOM 3103 O O . MET B 1 181 ? -7.805 9.594 -7.992 1 93 181 MET B O 1
ATOM 3107 N N . ARG B 1 182 ? -7.176 10.781 -9.734 1 90.62 182 ARG B N 1
ATOM 3108 C CA . ARG B 1 182 ? -8.359 11.625 -9.805 1 90.62 182 ARG B CA 1
ATOM 3109 C C . ARG B 1 182 ? -9.617 10.789 -10.055 1 90.62 182 ARG B C 1
ATOM 3111 O O . ARG B 1 182 ? -10.664 11.039 -9.453 1 90.62 182 ARG B O 1
ATOM 3118 N N . ASN B 1 183 ? -9.469 9.828 -10.906 1 93.31 183 ASN B N 1
ATOM 3119 C CA . ASN B 1 183 ? -10.656 9.07 -11.289 1 93.31 183 ASN B CA 1
ATOM 3120 C C . ASN B 1 183 ? -10.68 7.695 -10.625 1 93.31 183 ASN B C 1
ATOM 3122 O O . ASN B 1 183 ? -11.594 7.395 -9.852 1 93.31 183 ASN B O 1
ATOM 3126 N N . ASP B 1 184 ? -9.633 6.914 -10.781 1 96.25 184 ASP B N 1
ATOM 3127 C CA . ASP B 1 184 ? -9.648 5.52 -10.352 1 96.25 184 ASP B CA 1
ATOM 3128 C C . ASP B 1 184 ? -9.531 5.418 -8.828 1 96.25 184 ASP B C 1
ATOM 3130 O O . ASP B 1 184 ? -10.32 4.727 -8.188 1 96.25 184 ASP B O 1
ATOM 3134 N N . VAL B 1 185 ? -8.531 6.051 -8.266 1 96.56 185 VAL B N 1
ATOM 3135 C CA . VAL B 1 185 ? -8.328 5.953 -6.824 1 96.56 185 VAL B CA 1
ATOM 3136 C C . VAL B 1 185 ? -9.477 6.641 -6.094 1 96.56 185 VAL B C 1
ATOM 3138 O O . VAL B 1 185 ? -9.945 6.152 -5.059 1 96.56 185 VAL B O 1
ATOM 3141 N N . THR B 1 186 ? -9.93 7.762 -6.664 1 95.69 186 THR B N 1
ATOM 3142 C CA . THR B 1 186 ? -11.086 8.438 -6.094 1 95.69 186 THR B CA 1
ATOM 3143 C C . THR B 1 186 ? -12.312 7.527 -6.113 1 95.69 186 THR B C 1
ATOM 3145 O O . THR B 1 186 ? -13.047 7.441 -5.125 1 95.69 186 THR B O 1
ATOM 3148 N N . ALA B 1 187 ? -12.523 6.84 -7.191 1 96.44 187 ALA B N 1
ATOM 3149 C CA . ALA B 1 187 ? -13.641 5.898 -7.289 1 96.44 187 ALA B CA 1
ATOM 3150 C C . ALA B 1 187 ? -13.5 4.781 -6.258 1 96.44 187 ALA B C 1
ATOM 3152 O O . ALA B 1 187 ? -14.492 4.367 -5.648 1 96.44 187 ALA B O 1
ATOM 3153 N N . ALA B 1 188 ? -12.297 4.27 -6.02 1 97.19 188 ALA B N 1
ATOM 3154 C CA . ALA B 1 188 ? -12.047 3.221 -5.031 1 97.19 188 ALA B CA 1
ATOM 3155 C C . ALA B 1 188 ? -12.352 3.713 -3.621 1 97.19 188 ALA B C 1
ATOM 3157 O O . ALA B 1 188 ? -13 3.01 -2.84 1 97.19 188 ALA B O 1
ATOM 3158 N N . VAL B 1 189 ? -11.906 4.945 -3.34 1 97.12 189 VAL B N 1
ATOM 3159 C CA . VAL B 1 189 ? -12.133 5.535 -2.023 1 97.12 189 VAL B CA 1
ATOM 3160 C C . VAL B 1 189 ? -13.625 5.707 -1.781 1 97.12 189 VAL B C 1
ATOM 3162 O O . VAL B 1 189 ? -14.133 5.363 -0.71 1 97.12 189 VAL B O 1
ATOM 3165 N N . ARG B 1 190 ? -14.352 6.172 -2.742 1 95.56 190 ARG B N 1
ATOM 3166 C CA . ARG B 1 190 ? -15.781 6.398 -2.617 1 95.56 190 ARG B CA 1
ATOM 3167 C C . ARG B 1 190 ? -16.531 5.078 -2.465 1 95.56 190 ARG B C 1
ATOM 3169 O O . ARG B 1 190 ? -17.422 4.957 -1.615 1 95.56 190 ARG B O 1
ATOM 3176 N N . ALA B 1 191 ? -16.156 4.133 -3.289 1 94.94 191 ALA B N 1
ATOM 3177 C CA . ALA B 1 191 ? -16.812 2.828 -3.217 1 94.94 191 ALA B CA 1
ATOM 3178 C C . ALA B 1 191 ? -16.547 2.158 -1.871 1 94.94 191 ALA B C 1
ATOM 3180 O O . ALA B 1 191 ? -17.453 1.592 -1.262 1 94.94 191 ALA B O 1
ATOM 3181 N N . PHE B 1 192 ? -15.312 2.225 -1.431 1 95.56 192 PHE B N 1
ATOM 3182 C CA . PHE B 1 192 ? -14.953 1.646 -0.141 1 95.56 192 PHE B CA 1
ATOM 3183 C C . PHE B 1 192 ? -15.719 2.328 0.989 1 95.56 192 PHE B C 1
ATOM 3185 O O . PHE B 1 192 ? -16.234 1.66 1.887 1 95.56 192 PHE B O 1
ATOM 3192 N N . SER B 1 193 ? -15.727 3.639 0.943 1 94.5 193 SER B N 1
ATOM 3193 C CA . SER B 1 193 ? -16.453 4.391 1.965 1 94.5 193 SER B CA 1
ATOM 3194 C C . SER B 1 193 ? -17.922 4.012 1.994 1 94.5 193 SER B C 1
ATOM 3196 O O . SER B 1 193 ? -18.531 3.904 3.066 1 94.5 193 SER B O 1
ATOM 3198 N N . SER B 1 194 ? -18.562 3.83 0.84 1 91.62 194 SER B N 1
ATOM 3199 C CA . SER B 1 194 ? -19.953 3.393 0.763 1 91.62 194 SER B CA 1
ATOM 3200 C C . SER B 1 194 ? -20.141 2.025 1.411 1 91.62 194 SER B C 1
ATOM 3202 O O . SER B 1 194 ? -21.156 1.771 2.053 1 91.62 194 SER B O 1
ATOM 3204 N N . SER B 1 195 ? -19.125 1.188 1.299 1 91.62 195 SER B N 1
ATOM 3205 C CA . SER B 1 195 ? -19.172 -0.161 1.854 1 91.62 195 SER B CA 1
ATOM 3206 C C . SER B 1 195 ? -19 -0.141 3.369 1 91.62 195 SER B C 1
ATOM 3208 O O . SER B 1 195 ? -19.328 -1.116 4.047 1 91.62 195 SER B O 1
ATOM 3210 N N . LEU B 1 196 ? -18.453 0.942 3.895 1 92.81 196 LEU B N 1
ATOM 3211 C CA . LEU B 1 196 ? -18.203 1.067 5.328 1 92.81 196 LEU B CA 1
ATOM 3212 C C . LEU B 1 196 ? -19.453 1.56 6.051 1 92.81 196 LEU B C 1
ATOM 3214 O O . LEU B 1 196 ? -19.562 1.441 7.273 1 92.81 196 LEU B O 1
ATOM 3218 N N . ARG B 1 197 ? -20.328 2.066 5.316 1 91.25 197 ARG B N 1
ATOM 3219 C CA . ARG B 1 197 ? -21.484 2.734 5.922 1 91.25 197 ARG B CA 1
ATOM 3220 C C . ARG B 1 197 ? -22.531 1.723 6.375 1 91.25 197 ARG B C 1
ATOM 3222 O O . ARG B 1 197 ? -22.766 0.725 5.691 1 91.25 197 ARG B O 1
ATOM 3229 N N . ALA B 1 198 ? -23.109 2.021 7.418 1 83.88 198 ALA B N 1
ATOM 3230 C CA . ALA B 1 198 ? -24.234 1.243 7.902 1 83.88 198 ALA B CA 1
ATOM 3231 C C . ALA B 1 198 ? -25.438 1.376 6.961 1 83.88 198 ALA B C 1
ATOM 3233 O O . ALA B 1 198 ? -25.656 2.439 6.379 1 83.88 198 ALA B O 1
ATOM 3234 N N . GLN B 1 199 ? -26.016 0.247 6.812 1 74.5 199 GLN B N 1
ATOM 3235 C CA . GLN B 1 199 ? -27.234 0.238 6 1 74.5 199 GLN B CA 1
ATOM 3236 C C . GLN B 1 199 ? -28.484 0.275 6.879 1 74.5 199 GLN B C 1
ATOM 3238 O O . GLN B 1 199 ? -28.438 -0.136 8.039 1 74.5 199 GLN B O 1
ATOM 3243 N N . PRO B 1 200 ? -29.484 0.916 6.34 1 70.06 200 PRO B N 1
ATOM 3244 C CA . PRO B 1 200 ? -30.719 1.024 7.121 1 70.06 200 PRO B CA 1
ATOM 3245 C C . PRO B 1 200 ? -31.172 -0.315 7.703 1 70.06 200 PRO B C 1
ATOM 3247 O O . PRO B 1 200 ? -31.719 -0.36 8.805 1 70.06 200 PRO B O 1
ATOM 3250 N N . ASP B 1 201 ? -30.891 -1.37 7.113 1 70.56 201 ASP B N 1
ATOM 3251 C CA . ASP B 1 201 ? -31.406 -2.666 7.559 1 70.56 201 ASP B CA 1
ATOM 3252 C C . ASP B 1 201 ? -30.375 -3.389 8.422 1 70.56 201 ASP B C 1
ATOM 3254 O O . ASP B 1 201 ? -30.562 -4.543 8.805 1 70.56 201 ASP B O 1
ATOM 3258 N N . ASP B 1 202 ? -29.359 -2.76 8.758 1 70.31 202 ASP B N 1
ATOM 3259 C CA . ASP B 1 202 ? -28.344 -3.377 9.594 1 70.31 202 ASP B CA 1
ATOM 3260 C C . ASP B 1 202 ? -28.828 -3.531 11.031 1 70.31 202 ASP B C 1
ATOM 3262 O O . ASP B 1 202 ? -29.516 -2.656 11.555 1 70.31 202 ASP B O 1
ATOM 3266 N N . PRO B 1 203 ? -28.688 -4.828 11.633 1 64.38 203 PRO B N 1
ATOM 3267 C CA . PRO B 1 203 ? -29.078 -4.949 13.047 1 64.38 203 PRO B CA 1
ATOM 3268 C C . PRO B 1 203 ? -28.344 -3.953 13.945 1 64.38 203 PRO B C 1
ATOM 3270 O O . PRO B 1 203 ? -27.203 -3.574 13.656 1 64.38 203 PRO B O 1
ATOM 3273 N N . LYS B 1 204 ? -29.234 -3.232 14.766 1 55.88 204 LYS B N 1
ATOM 3274 C CA . LYS B 1 204 ? -28.688 -2.266 15.703 1 55.88 204 LYS B CA 1
ATOM 3275 C C . LYS B 1 204 ? -27.656 -2.922 16.625 1 55.88 204 LYS B C 1
ATOM 3277 O O . LYS B 1 204 ? -27.844 -4.059 17.062 1 55.88 204 LYS B O 1
ATOM 3282 N N . ARG B 1 205 ? -26.297 -2.535 16.625 1 54.56 205 ARG B N 1
ATOM 3283 C CA . ARG B 1 205 ? -25.328 -3.037 17.594 1 54.56 205 ARG B CA 1
ATOM 3284 C C . ARG B 1 205 ? -25.891 -2.977 19.016 1 54.56 205 ARG B C 1
ATOM 3286 O O . ARG B 1 205 ? -26.562 -2.012 19.375 1 54.56 205 ARG B O 1
ATOM 3293 N N . PRO B 1 206 ? -25.938 -4.078 19.672 1 45.31 206 PRO B N 1
ATOM 3294 C CA . PRO B 1 206 ? -26.484 -3.984 21.031 1 45.31 206 PRO B CA 1
ATOM 3295 C C . PRO B 1 206 ? -25.797 -2.904 21.859 1 45.31 206 PRO B C 1
ATOM 3297 O O . PRO B 1 206 ? -24.594 -2.672 21.719 1 45.31 206 PRO B O 1
ATOM 3300 N N . GLY B 1 207 ? -26.547 -1.758 22.109 1 38.62 207 GLY B N 1
ATOM 3301 C CA . GLY B 1 207 ? -26.078 -0.756 23.047 1 38.62 207 GLY B CA 1
ATOM 3302 C C . GLY B 1 207 ? -25.188 -1.333 24.141 1 38.62 207 GLY B C 1
ATOM 3303 O O . GLY B 1 207 ? -25.5 -2.383 24.703 1 38.62 207 GLY B O 1
ATOM 3304 N N . ALA B 1 208 ? -24.031 -0.831 24.281 1 30.17 208 ALA B N 1
ATOM 3305 C CA . ALA B 1 208 ? -23.453 -1.074 25.609 1 30.17 208 ALA B CA 1
ATOM 3306 C C . ALA B 1 208 ? -24.359 -0.542 26.703 1 30.17 208 ALA B C 1
ATOM 3308 O O . ALA B 1 208 ? -25.016 0.489 26.547 1 30.17 208 ALA B O 1
#

pLDDT: mean 91.01, std 9.9, range [29.31, 97.88]

Nearest PDB structures (foldseek):
  5daj-assembly4_H  TM=6.632E-01  e=7.339E-09  Pseudomonas aeruginosa PAO1
  5nim-assembly1_A  TM=6.629E-01  e=2.728E-06  Mycobacterium tuberculosis
  5mym-assembly2_C  TM=6.696E-01  e=2.966E-05  Mycobacterium tuberculosis H37Rv
  3qpl-assembly1_A  TM=6.355E-01  e=4.557E-05  Mycobacterium tuberculosis
  3ih3-assembly1_A  TM=5.589E-01  e=1.930E-05  Thermotoga maritima

Organism: Rhodopseudomonas palustris (strain ATCC BAA-98 / CGA009) (NCBI:txid258594)

InterPro domains:
  IPR001647 DNA-binding HTH domain, TetR-type [PF00440] (15-61)
  IPR001647 DNA-binding HTH domain, TetR-type [PR00455] (15-28)
  IPR001647 DNA-binding HTH domain, TetR-type [PR00455] (36-59)
  IPR001647 DNA-binding HTH domain, TetR-type [PS50977] (9-69)
  IPR009057 Homedomain-like superfamily [SSF46689] (2-71)
  IPR036271 Tetracyclin repressor-like, C-terminal domain superfamily [SSF48498] (120-186)
  IPR050109 HTH-type, TetR-like transcriptional regulator [PTHR30055] (2-203)

Radius of gyration: 24.09 Å; Cα contacts (8 Å, |Δi|>4): 440; chains: 2; bounding box: 59×69×54 Å

Secondary structure (DSSP, 8-state):
----HHHHHHHHHHHHHHHHHHHHHH-TTT--HHHHHHHHT--HHHHHHHHSSHHHHHHHHHHHTTHHHHHHHHHHHH-TTS-HHHHHHHHHHHHHHHHHH-HHHHHHHHHHHHHHHHH-HHHHHHHHHHHHHHHHHHHHHHHHTT-B-TT--HHHHHHHHHHHHHHHHHHHHTT--SS-IIIIIHHHHHHHHHHHBPPTTSPP----/----HHHHHHHHHHHHHHHHHHHHHH-TTT--HHHHHHHHT--HHHHHHHHSSHHHHHHHHHHHTTHHHHHHHHHHHH-TTS-HHHHHHHHHHHHHHHHHH-HHHHHHHHHHHHHHHHH-HHHHHHHHHHHHHHHHHHHHHHHHTT-B-TT--HHHHHHHHHHHHHHHHHHHHTT--SS-IIIIIHHHHHHHHHHHBPPTTSPPP---

Sequence (416 aa):
MRRTKLEAETTRETILAVAERLFLESGVTEVSLEQIAVAAGFTRGAVHWHFQNKQGLLLALLDRMGLPLEQLAGQLEIDDTLDPMDELVRDMTGRLCELEMDPKRKRLSTYLVNFAAVEAPERQRNFDRKFRSSVTIIFRLAEKRGRLAPHWRPEIAALAFCGMVMGLINQWLNGETEFDMRNDVTAAVRAFSSSLRAQPDDPKRPGAMRRTKLEAETTRETILAVAERLFLESGVTEVSLEQIAVAAGFTRGAVHWHFQNKQGLLLALLDRMGLPLEQLAGQLEIDDTLDPMDELVRDMTGRLCELEMDPKRKRLSTYLVNFAAVEAPERQRNFDRKFRSSVTIIFRLAEKRGRLAPHWRPEIAALAFCGMVMGLINQWLNGETEFDMRNDVTAAVRAFSSSLRAQPDDPKRPGA

Foldseek 3Di:
DPQDPVNLVVLLVLLLVQLLVCCLVPNLVVAALCNSQVSSVHHSVSSCVNQVGSLSSLLVNVLVLLVVLLVLLVVCVVDVVDQLLVVVLVVLLVVLVVCQVRPSNLVSNLVSQVSCVPPPVVSVVVSLVVNLVSQLSSLVSCVVVQFFAPVDDSSVLSVVLSCLSVVVSNCVSVPDDPDGRNPPVSVVSVVSSVVGTHDPPGPDDPDD/DPQDPVNLVVLLVLLLVQLLVCCLVPNLVVAALCNSQVSSVHHSVSSCVNQVGSLSSLLVNVLVLLVVLLVLLVVCVVDVVDQLLVVVLVVLLVVLVVCQVRPSNLVSNLVSQVSCVPPPVVSVVVSLVVNLVSQLSSLVSCVVVQFFAPVDDSSVLSVVLSCLSVVVSNCVSVPDDPDGRNPPVSVVSVVSSVVGTHDPPGPDDPDD